Protein AF-0000000084546785 (afdb_homodimer)

Foldseek 3Di:
DADPPPRRDDDDDQARPPPRHGNPPPPCPDCDDDDDDDDDDDDPPPPPPPPPPPPPPPPCPPVNVVVVVVVVVLVVLLVVLVVPLCVLVVVFQPCLVSLVVLLLLQLQLQLQVVVLLVQVVCCVVVVNDDCPPPDPDSCVSSVVSSVLSNVLLVLLLVLLQVLCCVWFPNGDSSRSSSSLSSQLSVLSVLSVVLSVCSVVVVPVSSVVSNVVSCCCSNPVSSLVVQLVRNVVGTDDDRSVVSSVVSVVSSVVVVVVVVVVVCVVVVVVVVPPCPVVD/DADVPPRRDDDDDQARVPPRHGNPPPPDPDDDDDDDDDDPPDPPPPPPPPPPPVPPPPPCPPVNVVVVVVVVVLVVLLVVLVVPLCVLVVVFQPCLVSLVVLLLLQLQLQLQVVVLLVQLVCCVVVVNDDCPPPDPDSCVSSVVSSVLSNVLLVLLLVLLQVLCCVWFPNGDSSRSSSSLSSQLSVLSVLSVVLSVCSVVVVPVSSVVSNVVSCCCSNPVVSLVVQLVRNVVGTDDDRSVVSSVVSVVSSVVVVVVVVVVVCVVVVVVVVPPCPVVD

Structure (mmCIF, N/CA/C/O backbone):
data_AF-0000000084546785-model_v1
#
loop_
_entity.id
_entity.type
_entity.pdbx_description
1 polymer 'Zinc-ribbon domain-containing protein'
#
loop_
_atom_site.group_PDB
_atom_site.id
_atom_site.type_symbol
_atom_site.label_atom_id
_atom_site.label_alt_id
_atom_site.label_comp_id
_atom_site.label_asym_id
_atom_site.label_entity_id
_atom_site.label_seq_id
_atom_site.pdbx_PDB_ins_code
_atom_site.Cartn_x
_atom_site.Cartn_y
_atom_site.Cartn_z
_atom_site.occupancy
_atom_site.B_iso_or_equiv
_atom_site.auth_seq_id
_atom_site.auth_comp_id
_atom_site.auth_asym_id
_atom_site.auth_atom_id
_atom_site.pdbx_PDB_model_num
ATOM 1 N N . MET A 1 1 ? 7.254 78.562 14.164 1 60.81 1 MET A N 1
ATOM 2 C CA . MET A 1 1 ? 7.891 77.938 15.336 1 60.81 1 MET A CA 1
ATOM 3 C C . MET A 1 1 ? 9.266 77.375 14.977 1 60.81 1 MET A C 1
ATOM 5 O O . MET A 1 1 ? 9.5 77 13.844 1 60.81 1 MET A O 1
ATOM 9 N N . SER A 1 2 ? 10.328 77.625 15.555 1 72.06 2 SER A N 1
ATOM 10 C CA . SER A 1 2 ? 11.703 77.375 15.188 1 72.06 2 SER A CA 1
ATOM 11 C C . SER A 1 2 ? 12.25 76.188 15.984 1 72.06 2 SER A C 1
ATOM 13 O O . SER A 1 2 ? 12.055 76.062 17.203 1 72.06 2 SER A O 1
ATOM 15 N N . CYS A 1 3 ? 12.727 75.125 15.312 1 65 3 CYS A N 1
ATOM 16 C CA . CYS A 1 3 ? 13.266 73.938 15.906 1 65 3 CYS A CA 1
ATOM 17 C C . CYS A 1 3 ? 14.516 74.25 16.719 1 65 3 CYS A C 1
ATOM 19 O O . CYS A 1 3 ? 15.477 74.812 16.219 1 65 3 CYS A O 1
ATOM 21 N N . ILE A 1 4 ? 14.656 74.188 18.016 1 75.69 4 ILE A N 1
ATOM 22 C CA . ILE A 1 4 ? 15.695 74.625 18.938 1 75.69 4 ILE A CA 1
ATOM 23 C C . ILE A 1 4 ? 17.016 73.938 18.609 1 75.69 4 ILE A C 1
ATOM 25 O O . ILE A 1 4 ? 18.094 74.5 18.812 1 75.69 4 ILE A O 1
ATOM 29 N N . LYS A 1 5 ? 16.984 72.625 18 1 71.56 5 LYS A N 1
ATOM 30 C CA . LYS A 1 5 ? 18.188 71.812 17.828 1 71.56 5 LYS A CA 1
ATOM 31 C C . LYS A 1 5 ? 18.891 72.188 16.516 1 71.56 5 LYS A C 1
ATOM 33 O O . LYS A 1 5 ? 20.125 72.312 16.484 1 71.56 5 LYS A O 1
ATOM 38 N N . CYS A 1 6 ? 18.172 72.062 15.344 1 70.94 6 CYS A N 1
ATOM 39 C CA . CYS A 1 6 ? 18.844 72.188 14.062 1 70.94 6 CYS A CA 1
ATOM 40 C C . CYS A 1 6 ? 18.578 73.562 13.453 1 70.94 6 CYS A C 1
ATOM 42 O O . CYS A 1 6 ? 19.078 73.875 12.367 1 70.94 6 CYS A O 1
ATOM 44 N N . GLY A 1 7 ? 17.734 74.625 14.219 1 74.38 7 GLY A N 1
ATOM 45 C CA . GLY A 1 7 ? 17.484 76 13.844 1 74.38 7 GLY A CA 1
ATOM 46 C C . GLY A 1 7 ? 16.438 76.125 12.758 1 74.38 7 GLY A C 1
ATOM 47 O O . GLY A 1 7 ? 16.266 77.25 12.211 1 74.38 7 GLY A O 1
ATOM 48 N N . HIS A 1 8 ? 15.914 74.938 12.352 1 71.44 8 HIS A N 1
ATOM 49 C CA . HIS A 1 8 ? 15.008 74.938 11.211 1 71.44 8 HIS A CA 1
ATOM 50 C C . HIS A 1 8 ? 13.664 75.562 11.57 1 71.44 8 HIS A C 1
ATOM 52 O O . HIS A 1 8 ? 13.102 75.312 12.633 1 71.44 8 HIS A O 1
ATOM 58 N N . GLU A 1 9 ? 13.125 76.625 10.938 1 72.69 9 GLU A N 1
ATOM 59 C CA . GLU A 1 9 ? 11.898 77.375 11.219 1 72.69 9 GLU A CA 1
ATOM 60 C C . GLU A 1 9 ? 10.695 76.75 10.523 1 72.69 9 GLU A C 1
ATOM 62 O O . GLU A 1 9 ? 10.75 76.438 9.336 1 72.69 9 GLU A O 1
ATOM 67 N N . GLN A 1 10 ? 9.828 76.188 11.125 1 66.75 10 GLN A N 1
ATOM 68 C CA . GLN A 1 10 ? 8.656 75.625 10.422 1 66.75 10 GLN A CA 1
ATOM 69 C C . GLN A 1 10 ? 7.367 76.188 11.031 1 66.75 10 GLN A C 1
ATOM 71 O O . GLN A 1 10 ? 7.348 76.562 12.203 1 66.75 10 GLN A O 1
ATOM 76 N N . SER A 1 11 ? 6.273 76.375 10.305 1 69.56 11 SER A N 1
ATOM 77 C CA . SER A 1 11 ? 5.105 77.188 10.719 1 69.56 11 SER A CA 1
ATOM 78 C C . SER A 1 11 ? 4.211 76.375 11.648 1 69.56 11 SER A C 1
ATOM 80 O O . SER A 1 11 ? 3.52 76.938 12.5 1 69.56 11 SER A O 1
ATOM 82 N N . ALA A 1 12 ? 3.939 74.938 11.305 1 65.94 12 ALA A N 1
ATOM 83 C CA . ALA A 1 12 ? 3.068 74.062 12.133 1 65.94 12 ALA A CA 1
ATOM 84 C C . ALA A 1 12 ? 3.676 72.688 12.352 1 65.94 12 ALA A C 1
ATOM 86 O O . ALA A 1 12 ? 4.59 72.312 11.625 1 65.94 12 ALA A O 1
ATOM 87 N N . GLY A 1 13 ? 3.621 72.062 13.289 1 63.88 13 GLY A N 1
ATOM 88 C CA . GLY A 1 13 ? 4.016 70.688 13.438 1 63.88 13 GLY A CA 1
ATOM 89 C C . GLY A 1 13 ? 4.59 70.375 14.805 1 63.88 13 GLY A C 1
ATOM 90 O O . GLY A 1 13 ? 5.172 71.25 15.453 1 63.88 13 GLY A O 1
ATOM 91 N N . LYS A 1 14 ? 4.285 69.25 15.5 1 71.12 14 LYS A N 1
ATOM 92 C CA . LYS A 1 14 ? 4.699 68.812 16.844 1 71.12 14 LYS A CA 1
ATOM 93 C C . LYS A 1 14 ? 6.156 68.375 16.844 1 71.12 14 LYS A C 1
ATOM 95 O O . LYS A 1 14 ? 6.824 68.438 17.891 1 71.12 14 LYS A O 1
ATOM 100 N N . PHE A 1 15 ? 6.641 67.875 15.648 1 71.5 15 PHE A N 1
ATOM 101 C CA . PHE A 1 15 ? 8 67.375 15.484 1 71.5 15 PHE A CA 1
ATOM 102 C C . PHE A 1 15 ? 8.742 68.125 14.406 1 71.5 15 PHE A C 1
ATOM 104 O O . PHE A 1 15 ? 8.125 68.625 13.453 1 71.5 15 PHE A O 1
ATOM 111 N N . CYS A 1 16 ? 10.117 68.562 14.422 1 66.56 16 CYS A N 1
ATOM 112 C CA . CYS A 1 16 ? 10.938 69.312 13.508 1 66.56 16 CYS A CA 1
ATOM 113 C C . CYS A 1 16 ? 11.07 68.625 12.156 1 66.56 16 CYS A C 1
ATOM 115 O O . CYS A 1 16 ? 11.492 67.5 12.086 1 66.56 16 CYS A O 1
ATOM 117 N N . GLY A 1 17 ? 10.5 69.062 10.977 1 67.56 17 GLY A N 1
ATOM 118 C CA . GLY A 1 17 ? 10.523 68.438 9.656 1 67.56 17 GLY A CA 1
ATOM 119 C C . GLY A 1 17 ? 11.922 68.125 9.164 1 67.56 17 GLY A C 1
ATOM 120 O O . GLY A 1 17 ? 12.102 67.312 8.266 1 67.56 17 GLY A O 1
ATOM 121 N N . ASN A 1 18 ? 12.891 68.875 9.664 1 68.62 18 ASN A N 1
ATOM 122 C CA . ASN A 1 18 ? 14.25 68.688 9.156 1 68.62 18 ASN A CA 1
ATOM 123 C C . ASN A 1 18 ? 15.07 67.75 10.031 1 68.62 18 ASN A C 1
ATOM 125 O O . ASN A 1 18 ? 15.797 66.875 9.523 1 68.62 18 ASN A O 1
ATOM 129 N N . CYS A 1 19 ? 15.062 67.812 11.359 1 67.06 19 CYS A N 1
ATOM 130 C CA . CYS A 1 19 ? 15.969 67 12.164 1 67.06 19 CYS A CA 1
ATOM 131 C C . CYS A 1 19 ? 15.195 66 13.047 1 67.06 19 CYS A C 1
ATOM 133 O O . CYS A 1 19 ? 15.797 65.25 13.789 1 67.06 19 CYS A O 1
ATOM 135 N N . GLY A 1 20 ? 13.82 65.938 12.914 1 63.94 20 GLY A N 1
ATOM 136 C CA . GLY A 1 20 ? 12.906 64.938 13.492 1 63.94 20 GLY A CA 1
ATOM 137 C C . GLY A 1 20 ? 12.68 65.125 14.977 1 63.94 20 GLY A C 1
ATOM 138 O O . GLY A 1 20 ? 12.023 64.312 15.625 1 63.94 20 GLY A O 1
ATOM 139 N N . SER A 1 21 ? 13.266 66 15.531 1 63.41 21 SER A N 1
ATOM 140 C CA . SER A 1 21 ? 13.227 66.188 16.984 1 63.41 21 SER A CA 1
ATOM 141 C C . SER A 1 21 ? 11.914 66.812 17.422 1 63.41 21 SER A C 1
ATOM 143 O O . SER A 1 21 ? 11.258 67.5 16.625 1 63.41 21 SER A O 1
ATOM 145 N N . GLU A 1 22 ? 11.305 66.438 18.594 1 61.19 22 GLU A N 1
ATOM 146 C CA . GLU A 1 22 ? 9.992 66.75 19.125 1 61.19 22 GLU A CA 1
ATOM 147 C C . GLU A 1 22 ? 9.844 68.25 19.312 1 61.19 22 GLU A C 1
ATOM 149 O O . GLU A 1 22 ? 10.695 68.938 19.938 1 61.19 22 GLU A O 1
ATOM 154 N N . MET A 1 23 ? 8.922 68.875 18.516 1 51.91 23 MET A N 1
ATOM 155 C CA . MET A 1 23 ? 8.742 70.312 18.531 1 51.91 23 MET A CA 1
ATOM 156 C C . MET A 1 23 ? 7.852 70.75 19.688 1 51.91 23 MET A C 1
ATOM 158 O O . MET A 1 23 ? 6.691 70.312 19.766 1 51.91 23 MET A O 1
ATOM 162 N N . VAL A 1 24 ? 8.281 70.812 20.906 1 49.53 24 VAL A N 1
ATOM 163 C CA . VAL A 1 24 ? 7.578 71.125 22.125 1 49.53 24 VAL A CA 1
ATOM 164 C C . VAL A 1 24 ? 6.785 72.438 21.938 1 49.53 24 VAL A C 1
ATOM 166 O O . VAL A 1 24 ? 7.352 73.5 21.578 1 49.53 24 VAL A O 1
ATOM 169 N N . VAL A 1 25 ? 5.559 72.25 21.391 1 40.44 25 VAL A N 1
ATOM 170 C CA . VAL A 1 25 ? 4.691 73.438 21.219 1 40.44 25 VAL A CA 1
ATOM 171 C C . VAL A 1 25 ? 4.652 74.25 22.516 1 40.44 25 VAL A C 1
ATOM 173 O O . VAL A 1 25 ? 4.355 73.688 23.578 1 40.44 25 VAL A O 1
ATOM 176 N N . LYS A 1 26 ? 5.387 75.125 22.5 1 37.22 26 LYS A N 1
ATOM 177 C CA . LYS A 1 26 ? 5.406 76.125 23.594 1 37.22 26 LYS A CA 1
ATOM 178 C C . LYS A 1 26 ? 4.031 76.75 23.797 1 37.22 26 LYS A C 1
ATOM 180 O O . LYS A 1 26 ? 3.65 77.688 23.062 1 37.22 26 LYS A O 1
ATOM 185 N N . GLU A 1 27 ? 2.879 75.812 23.844 1 31.31 27 GLU A N 1
ATOM 186 C CA . GLU A 1 27 ? 1.66 76.562 24.047 1 31.31 27 GLU A CA 1
ATOM 187 C C . GLU A 1 27 ? 1.836 77.625 25.172 1 31.31 27 GLU A C 1
ATOM 189 O O . GLU A 1 27 ? 2.441 77.312 26.203 1 31.31 27 GLU A O 1
ATOM 194 N N . ASP A 1 28 ? 1.496 78.688 24.828 1 28.48 28 ASP A N 1
ATOM 195 C CA . ASP A 1 28 ? 1.566 79.938 25.516 1 28.48 28 ASP A CA 1
ATOM 196 C C . ASP A 1 28 ? 0.625 80 26.719 1 28.48 28 ASP A C 1
ATOM 198 O O . ASP A 1 28 ? -0.568 80.25 26.578 1 28.48 28 ASP A O 1
ATOM 202 N N . PHE A 1 29 ? 0.399 78.75 27.453 1 27.75 29 PHE A N 1
ATOM 203 C CA . PHE A 1 29 ? -0.479 79.062 28.578 1 27.75 29 PHE A CA 1
ATOM 204 C C . PHE A 1 29 ? -0.096 80.375 29.25 1 27.75 29 PHE A C 1
ATOM 206 O O . PHE A 1 29 ? 1.064 80.562 29.609 1 27.75 29 PHE A O 1
ATOM 213 N N . VAL A 1 30 ? -0.917 81.25 28.922 1 25.05 30 VAL A N 1
ATOM 214 C CA . VAL A 1 30 ? -1.046 82.625 29.406 1 25.05 30 VAL A CA 1
ATOM 215 C C . VAL A 1 30 ? -1.067 82.625 30.938 1 25.05 30 VAL A C 1
ATOM 217 O O . VAL A 1 30 ? -1.822 81.875 31.562 1 25.05 30 VAL A O 1
ATOM 220 N N . SER A 1 31 ? -0.094 83.188 31.531 1 25.2 31 SER A N 1
ATOM 221 C CA . SER A 1 31 ? 0.428 83.312 32.875 1 25.2 31 SER A CA 1
ATOM 222 C C . SER A 1 31 ? -0.567 84.062 33.781 1 25.2 31 SER A C 1
ATOM 224 O O . SER A 1 31 ? -0.209 84.5 34.875 1 25.2 31 SER A O 1
ATOM 226 N N . GLN A 1 32 ? -1.896 84.125 33.281 1 23 32 GLN A N 1
ATOM 227 C CA . GLN A 1 32 ? -2.395 85.25 34.031 1 23 32 GLN A CA 1
ATOM 228 C C . GLN A 1 32 ? -2.244 85.062 35.531 1 23 32 GLN A C 1
ATOM 230 O O . GLN A 1 32 ? -2.424 83.938 36.031 1 23 32 GLN A O 1
ATOM 235 N N . ASN A 1 33 ? -1.733 86.125 36.25 1 23.08 33 ASN A N 1
ATOM 236 C CA . ASN A 1 33 ? -1.006 86.438 37.469 1 23.08 33 ASN A CA 1
ATOM 237 C C . ASN A 1 33 ? -1.831 86.125 38.719 1 23.08 33 ASN A C 1
ATOM 239 O O . ASN A 1 33 ? -1.35 85.438 39.625 1 23.08 33 ASN A O 1
ATOM 243 N N . GLN A 1 34 ? -2.768 86.938 39.156 1 23.02 34 GLN A N 1
ATOM 244 C CA . GLN A 1 34 ? -2.611 87.625 40.438 1 23.02 34 GLN A CA 1
ATOM 245 C C . GLN A 1 34 ? -3.41 86.938 41.531 1 23.02 34 GLN A C 1
ATOM 247 O O . GLN A 1 34 ? -3.467 87.438 42.656 1 23.02 34 GLN A O 1
ATOM 252 N N . HIS A 1 35 ? -4.258 85.938 41.219 1 22.42 35 HIS A N 1
ATOM 253 C CA . HIS A 1 35 ? -5.387 85.938 42.156 1 22.42 35 HIS A CA 1
ATOM 254 C C . HIS A 1 35 ? -4.926 85.75 43.562 1 22.42 35 HIS A C 1
ATOM 256 O O . HIS A 1 35 ? -4.082 84.875 43.844 1 22.42 35 HIS A O 1
ATOM 262 N N . GLN A 1 36 ? -5.379 86.625 44.531 1 24.3 36 GLN A N 1
ATOM 263 C CA . GLN A 1 36 ? -5.207 87 45.938 1 24.3 36 GLN A CA 1
ATOM 264 C C . GLN A 1 36 ? -5.449 85.812 46.875 1 24.3 36 GLN A C 1
ATOM 266 O O . GLN A 1 36 ? -6.094 84.812 46.469 1 24.3 36 GLN A O 1
ATOM 271 N N . ALA A 1 37 ? -5.41 86.062 48.25 1 25.23 37 ALA A N 1
ATOM 272 C CA . ALA A 1 37 ? -4.863 85.562 49.531 1 25.23 37 ALA A CA 1
ATOM 273 C C . ALA A 1 37 ? -5.781 84.562 50.188 1 25.23 37 ALA A C 1
ATOM 275 O O . ALA A 1 37 ? -5.312 83.625 50.875 1 25.23 37 ALA A O 1
ATOM 276 N N . SER A 1 38 ? -7.176 84.688 50.031 1 26.59 38 SER A N 1
ATOM 277 C CA . SER A 1 38 ? -7.738 84.562 51.375 1 26.59 38 SER A CA 1
ATOM 278 C C . SER A 1 38 ? -7.742 83.125 51.875 1 26.59 38 SER A C 1
ATOM 280 O O . SER A 1 38 ? -7.68 82.188 51.094 1 26.59 38 SER A O 1
ATOM 282 N N . ALA A 1 39 ? -8.242 82.938 53.125 1 28.16 39 ALA A N 1
ATOM 283 C CA . ALA A 1 39 ? -7.938 82.125 54.281 1 28.16 39 ALA A CA 1
ATOM 284 C C . ALA A 1 39 ? -8.578 80.75 54.219 1 28.16 39 ALA A C 1
ATOM 286 O O . ALA A 1 39 ? -8.125 79.812 54.844 1 28.16 39 ALA A O 1
ATOM 287 N N . PRO A 1 40 ? -9.625 80.562 53.156 1 27.89 40 PRO A N 1
ATOM 288 C CA . PRO A 1 40 ? -10.68 80 53.969 1 27.89 40 PRO A CA 1
ATOM 289 C C . PRO A 1 40 ? -10.289 78.625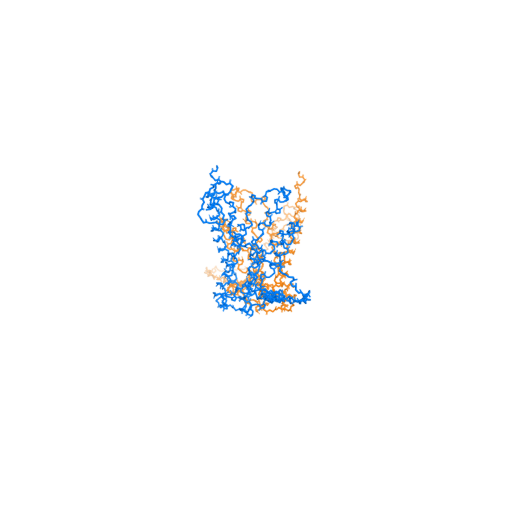 54.562 1 27.89 40 PRO A C 1
ATOM 291 O O . PRO A 1 40 ? -9.297 78 54.125 1 27.89 40 PRO A O 1
ATOM 294 N N . PRO A 1 41 ? -11.414 77.688 54.5 1 35.09 41 PRO A N 1
ATOM 295 C CA . PRO A 1 41 ? -12.133 76.875 55.5 1 35.09 41 PRO A CA 1
ATOM 296 C C . PRO A 1 41 ? -11.547 75.438 55.625 1 35.09 41 PRO A C 1
ATOM 298 O O . PRO A 1 41 ? -10.797 75 54.75 1 35.09 41 PRO A O 1
ATOM 301 N N . PRO A 1 42 ? -12.25 74.562 56.406 1 36.91 42 PRO A N 1
ATOM 302 C CA . PRO A 1 42 ? -11.891 73.375 57.188 1 36.91 42 PRO A CA 1
ATOM 303 C C . PRO A 1 42 ? -11.594 72.125 56.281 1 36.91 42 PRO A C 1
ATOM 305 O O . PRO A 1 42 ? -12.047 72.125 55.156 1 36.91 42 PRO A O 1
ATOM 308 N N . PRO A 1 43 ? -10.758 71.25 56.719 1 32.31 43 PRO A N 1
ATOM 309 C CA . PRO A 1 43 ? -10.125 70.062 56.031 1 32.31 43 PRO A CA 1
ATOM 310 C C . PRO A 1 43 ? -11.133 69.062 55.5 1 32.31 43 PRO A C 1
ATOM 312 O O . PRO A 1 43 ? -11.945 68.562 56.25 1 32.31 43 PRO A O 1
ATOM 315 N N . LEU A 1 44 ? -11.969 69.375 54.438 1 31.72 44 LEU A N 1
ATOM 316 C CA . LEU A 1 44 ? -12.969 68.438 53.938 1 31.72 44 LEU A CA 1
ATOM 317 C C . LEU A 1 44 ? -12.391 67 53.875 1 31.72 44 LEU A C 1
ATOM 319 O O . LEU A 1 44 ? -11.266 66.812 53.406 1 31.72 44 LEU A O 1
ATOM 323 N N . GLN A 1 45 ? -12.867 66.125 54.75 1 32.56 45 GLN A N 1
ATOM 324 C CA . GLN A 1 45 ? -12.641 64.688 54.875 1 32.56 45 GLN A CA 1
ATOM 325 C C . GLN A 1 45 ? -12.797 63.969 53.531 1 32.56 45 GLN A C 1
ATOM 327 O O . GLN A 1 45 ? -13.883 63.969 52.938 1 32.56 45 GLN A O 1
ATOM 332 N N . GLU A 1 46 ? -11.844 64.062 52.625 1 31.64 46 GLU A N 1
ATOM 333 C CA . GLU A 1 46 ? -11.766 63.312 51.375 1 31.64 46 GLU A CA 1
ATOM 334 C C . GLU A 1 46 ? -12.148 61.844 51.531 1 31.64 46 GLU A C 1
ATOM 336 O O . GLU A 1 46 ? -11.438 61.094 52.188 1 31.64 46 GLU A O 1
ATOM 341 N N . GLN A 1 47 ? -13.422 61.562 51.875 1 33 47 GLN A N 1
ATOM 342 C CA . GLN A 1 47 ? -13.898 60.188 51.75 1 33 47 GLN A CA 1
ATOM 343 C C . GLN A 1 47 ? -13.344 59.5 50.5 1 33 47 GLN A C 1
ATOM 345 O O . GLN A 1 47 ? -13.609 59.938 49.406 1 33 47 GLN A O 1
ATOM 350 N N . VAL A 1 48 ? -12.164 58.938 50.594 1 33.75 48 VAL A N 1
ATOM 351 C CA . VAL A 1 48 ? -11.477 58 49.688 1 33.75 48 VAL A CA 1
ATOM 352 C C . VAL A 1 48 ? -12.461 56.969 49.188 1 33.75 48 VAL A C 1
ATOM 354 O O . VAL A 1 48 ? -12.922 56.125 49.938 1 33.75 48 VAL A O 1
ATOM 357 N N . GLN A 1 49 ? -13.57 57.344 48.594 1 31.73 49 GLN A N 1
ATOM 358 C CA . GLN A 1 49 ? -14.359 56.312 47.938 1 31.73 49 GLN A CA 1
ATOM 359 C C . GLN A 1 49 ? -13.469 55.375 47.125 1 31.73 49 GLN A C 1
ATOM 361 O O . GLN A 1 49 ? -12.805 55.781 46.188 1 31.73 49 GLN A O 1
ATOM 366 N N . GLN A 1 50 ? -12.805 54.344 47.781 1 32.75 50 GLN A N 1
ATOM 367 C CA . GLN A 1 50 ? -12.25 53.125 47.219 1 32.75 50 GLN A CA 1
ATOM 368 C C . GLN A 1 50 ? -13.156 52.594 46.094 1 32.75 50 GLN A C 1
ATOM 370 O O . GLN A 1 50 ? -14.227 52.031 46.375 1 32.75 50 GLN A O 1
ATOM 375 N N . GLN A 1 51 ? -13.523 53.375 45.156 1 31.36 51 GLN A N 1
ATOM 376 C CA . GLN A 1 51 ? -14.188 52.75 44.031 1 31.36 51 GLN A CA 1
ATOM 377 C C . GLN A 1 51 ? -13.508 51.406 43.688 1 31.36 51 GLN A C 1
ATOM 379 O O . GLN A 1 51 ? -12.32 51.375 43.344 1 31.36 51 GLN A O 1
ATOM 384 N N . HIS A 1 52 ? -13.742 50.281 44.406 1 34.16 52 HIS A N 1
ATOM 385 C CA . HIS A 1 52 ? -13.516 48.938 43.938 1 34.16 52 HIS A CA 1
ATOM 386 C C . HIS A 1 52 ? -13.664 48.844 42.406 1 34.16 52 HIS A C 1
ATOM 388 O O . HIS A 1 52 ? -14.773 48.969 41.875 1 34.16 52 HIS A O 1
ATOM 394 N N . GLN A 1 53 ? -12.922 49.5 41.625 1 35.22 53 GLN A N 1
ATOM 395 C CA . GLN A 1 53 ? -12.852 49.125 40.219 1 35.22 53 GLN A CA 1
ATOM 396 C C . GLN A 1 53 ? -13.07 47.625 40.031 1 35.22 53 GLN A C 1
ATOM 398 O O . GLN A 1 53 ? -12.25 46.812 40.469 1 35.22 53 GLN A O 1
ATOM 403 N N . ALA A 1 54 ? -14.219 47.156 40.312 1 35 54 ALA A N 1
ATOM 404 C CA . ALA A 1 54 ? -14.594 45.781 39.969 1 35 54 ALA A CA 1
ATOM 405 C C . ALA A 1 54 ? -13.812 45.281 38.75 1 35 54 ALA A C 1
ATOM 407 O O . ALA A 1 54 ? -13.742 46 37.719 1 35 54 ALA A O 1
ATOM 408 N N . ALA A 1 55 ? -12.727 44.688 38.875 1 39.28 55 ALA A N 1
ATOM 409 C CA . ALA A 1 55 ? -12.141 43.844 37.844 1 39.28 55 ALA A CA 1
ATOM 410 C C . ALA A 1 55 ? -13.195 43.406 36.844 1 39.28 55 ALA A C 1
ATOM 412 O O . ALA A 1 55 ? -14.148 42.688 37.188 1 39.28 55 ALA A O 1
ATOM 413 N N . VAL A 1 56 ? -13.758 44.281 36.062 1 38.75 56 VAL A N 1
ATOM 414 C CA . VAL A 1 56 ? -14.523 43.781 34.938 1 38.75 56 VAL A CA 1
ATOM 415 C C . VAL A 1 56 ? -14.062 42.375 34.594 1 38.75 56 VAL A C 1
ATOM 417 O O . VAL A 1 56 ? -12.883 42.156 34.281 1 38.75 56 VAL A O 1
ATOM 420 N N . ALA A 1 57 ? -14.344 41.438 35.219 1 43.81 57 ALA A N 1
ATOM 421 C CA . ALA A 1 57 ? -14.211 40.031 34.781 1 43.81 57 ALA A CA 1
ATOM 422 C C . ALA A 1 57 ? -14.164 39.938 33.281 1 43.81 57 ALA A C 1
ATOM 424 O O . ALA A 1 57 ? -15.117 40.312 32.594 1 43.81 57 ALA A O 1
ATOM 425 N N . SER A 1 58 ? -13.156 40.469 32.656 1 45.44 58 SER A N 1
ATOM 426 C CA . SER A 1 58 ? -12.984 40.406 31.188 1 45.44 58 SER A CA 1
ATOM 427 C C . SER A 1 58 ? -13.883 39.344 30.578 1 45.44 58 SER A C 1
ATOM 429 O O . SER A 1 58 ? -13.836 38.156 30.953 1 45.44 58 SER A O 1
ATOM 431 N N . ALA A 1 59 ? -15.055 39.562 30.359 1 51.28 59 ALA A N 1
ATOM 432 C CA . ALA A 1 59 ? -15.922 38.656 29.594 1 51.28 59 ALA A CA 1
ATOM 433 C C . ALA A 1 59 ? -15.117 37.812 28.625 1 51.28 59 ALA A C 1
ATOM 435 O O . ALA A 1 59 ? -14.219 38.312 27.953 1 51.28 59 ALA A O 1
ATOM 436 N N . PRO A 1 60 ? -14.891 36.594 28.922 1 58.78 60 PRO A N 1
ATOM 437 C CA . PRO A 1 60 ? -14.078 35.781 28.016 1 58.78 60 PRO A CA 1
ATOM 438 C C . PRO A 1 60 ? -14.234 36.219 26.547 1 58.78 60 PRO A C 1
ATOM 440 O O . PRO A 1 60 ? -15.344 36.562 26.125 1 58.78 60 PRO A O 1
ATOM 443 N N . ASN A 1 61 ? -13.273 37.062 25.906 1 67.06 61 ASN A N 1
ATOM 444 C CA . ASN A 1 61 ? -13.227 37.438 24.5 1 67.06 61 ASN A CA 1
ATOM 445 C C . ASN A 1 61 ? -13.914 36.406 23.625 1 67.06 61 ASN A C 1
ATOM 447 O O . ASN A 1 61 ? -13.602 35.219 23.719 1 67.06 61 ASN A O 1
ATOM 451 N N . PRO A 1 62 ? -15.109 36.719 23.125 1 78.88 62 PRO A N 1
ATOM 452 C CA . PRO A 1 62 ? -15.859 35.812 22.281 1 78.88 62 PRO A CA 1
ATOM 453 C C . PRO A 1 62 ? -14.961 35 21.359 1 78.88 62 PRO A C 1
ATOM 455 O O . PRO A 1 62 ? -15.25 33.812 21.078 1 78.88 62 PRO A O 1
ATOM 458 N N . THR A 1 63 ? -13.938 35.625 20.844 1 81.25 63 THR A N 1
ATOM 459 C CA . THR A 1 63 ? -13 34.938 19.984 1 81.25 63 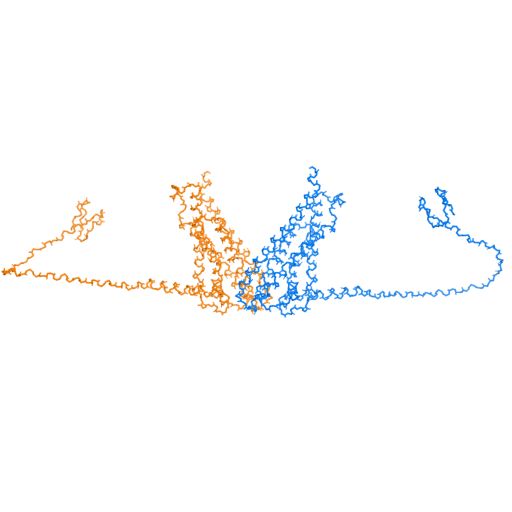THR A CA 1
ATOM 460 C C . THR A 1 63 ? -12.289 33.812 20.766 1 81.25 63 THR A C 1
ATOM 462 O O . THR A 1 63 ? -12.117 32.719 20.25 1 81.25 63 THR A O 1
ATOM 465 N N . ILE A 1 64 ? -11.953 34.125 21.984 1 82.94 64 ILE A N 1
ATOM 466 C CA . ILE A 1 64 ? -11.266 33.125 22.812 1 82.94 64 ILE A CA 1
ATOM 467 C C . ILE A 1 64 ? -12.242 32.031 23.203 1 82.94 64 ILE A C 1
ATOM 469 O O . ILE A 1 64 ? -11.875 30.859 23.219 1 82.94 64 ILE A O 1
ATOM 473 N N . GLU A 1 65 ? -13.43 32.406 23.5 1 83 65 GLU A N 1
ATOM 474 C CA . GLU A 1 65 ? -14.438 31.406 23.875 1 83 65 GLU A CA 1
ATOM 475 C C . GLU A 1 65 ? -14.758 30.484 22.719 1 83 65 GLU A C 1
ATOM 477 O O . GLU A 1 65 ? -14.914 29.266 22.906 1 83 65 GLU A O 1
ATOM 482 N N . LYS A 1 66 ? -14.906 31.109 21.578 1 85.12 66 LYS A N 1
ATOM 483 C CA . LYS A 1 66 ? -15.148 30.297 20.391 1 85.12 66 LYS A CA 1
ATOM 484 C C . LYS A 1 66 ? -13.984 29.359 20.109 1 85.12 66 LYS A C 1
ATOM 486 O O . LYS A 1 66 ? -14.188 28.203 19.734 1 85.12 66 LYS A O 1
ATOM 491 N N . ALA A 1 67 ? -12.828 29.844 20.297 1 84.31 67 ALA A N 1
ATOM 492 C CA . ALA A 1 67 ? -11.641 29.016 20.109 1 84.31 67 ALA A CA 1
ATOM 493 C C . ALA A 1 67 ? -11.586 27.875 21.109 1 84.31 67 ALA A C 1
ATOM 495 O O . ALA A 1 67 ? -11.211 26.75 20.75 1 84.31 67 ALA A O 1
ATOM 496 N N . LYS A 1 68 ? -11.898 28.156 22.266 1 86 68 LYS A N 1
ATOM 497 C CA . LYS A 1 68 ? -11.922 27.125 23.312 1 86 68 LYS A CA 1
ATOM 498 C C . LYS A 1 68 ? -12.977 26.078 23.016 1 86 68 LYS A C 1
ATOM 500 O O . LYS A 1 68 ? -12.734 24.875 23.188 1 86 68 LYS A O 1
ATOM 505 N N . ALA A 1 69 ? -14.047 26.547 22.609 1 87.12 69 ALA A N 1
ATOM 506 C CA . ALA A 1 69 ? -15.117 25.609 22.266 1 87.12 69 ALA A CA 1
ATOM 507 C C . ALA A 1 69 ? -14.727 24.734 21.094 1 87.12 69 ALA A C 1
A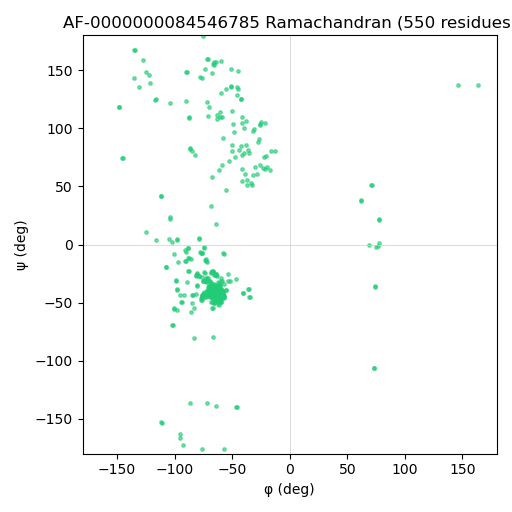TOM 509 O O . ALA A 1 69 ? -14.977 23.531 21.094 1 87.12 69 ALA A O 1
ATOM 510 N N . THR A 1 70 ? -14.18 25.328 20.141 1 86.88 70 THR A N 1
ATOM 511 C CA . THR A 1 70 ? -13.742 24.578 18.969 1 86.88 70 THR A CA 1
ATOM 512 C C . THR A 1 70 ? -12.664 23.578 19.344 1 86.88 70 THR A C 1
ATOM 514 O O . THR A 1 70 ? -12.672 22.438 18.844 1 86.88 70 THR A O 1
ATOM 517 N N . SER A 1 71 ? -11.812 23.984 20.203 1 90.94 71 SER A N 1
ATOM 518 C CA . SER A 1 71 ? -10.75 23.078 20.625 1 90.94 71 SER A CA 1
ATOM 519 C C . SER A 1 71 ? -11.305 21.891 21.406 1 90.94 71 SER A C 1
ATOM 521 O O . SER A 1 71 ? -10.852 20.766 21.234 1 90.94 71 SER A O 1
ATOM 523 N N . LYS A 1 72 ? -12.203 22.156 22.188 1 92.19 72 LYS A N 1
ATOM 524 C CA . LYS A 1 72 ? -12.836 21.094 22.969 1 92.19 72 LYS A CA 1
ATOM 525 C C . LYS A 1 72 ? -13.578 20.125 22.047 1 92.19 72 LYS A C 1
ATOM 527 O O . LYS A 1 72 ? -13.508 18.906 22.234 1 92.19 72 LYS A O 1
ATOM 532 N N . ASN A 1 73 ? -14.281 20.703 21.156 1 93 73 ASN A N 1
ATOM 533 C CA . ASN A 1 73 ? -14.992 19.875 20.188 1 93 73 ASN A CA 1
ATOM 534 C C . ASN A 1 73 ? -14.031 19.016 19.375 1 93 73 ASN A C 1
ATOM 536 O O . ASN A 1 73 ? -14.297 17.828 19.141 1 93 73 ASN A O 1
ATOM 540 N N . TYR A 1 74 ? -12.969 19.609 19 1 94.62 74 TYR A N 1
ATOM 541 C CA . TYR A 1 74 ? -11.984 18.859 18.234 1 94.62 74 TYR A CA 1
ATOM 542 C C . TYR A 1 74 ? -11.352 17.75 19.078 1 94.62 74 TYR A C 1
ATOM 544 O O . TYR A 1 74 ? -11.07 16.656 18.594 1 94.62 74 TYR A O 1
ATOM 552 N N . TRP A 1 75 ? -11.109 18.094 20.328 1 94.25 75 TRP A N 1
ATOM 553 C CA . TRP A 1 75 ? -10.523 17.094 21.203 1 94.25 75 TRP A CA 1
ATOM 554 C C . TRP A 1 75 ? -11.453 15.891 21.375 1 94.25 75 TRP A C 1
ATOM 556 O O . TRP A 1 75 ? -11 14.742 21.391 1 94.25 75 TRP A O 1
ATOM 566 N N . ASN A 1 76 ? -12.711 16.141 21.469 1 93.31 76 ASN A N 1
ATOM 567 C CA . ASN A 1 76 ? -13.688 15.062 21.547 1 93.31 76 ASN A CA 1
ATOM 568 C C . ASN A 1 76 ? -13.734 14.25 20.25 1 93.31 76 ASN A C 1
ATOM 570 O O . ASN A 1 76 ? -13.82 13.023 20.281 1 93.31 76 ASN A O 1
ATOM 574 N N . TYR A 1 77 ? -13.688 15.016 19.188 1 93 77 TYR A N 1
ATOM 575 C CA . TYR A 1 77 ? -13.594 14.383 17.875 1 93 77 TYR A CA 1
ATOM 576 C C . TYR A 1 77 ? -12.367 13.477 17.797 1 93 77 TYR A C 1
ATOM 578 O O . TYR A 1 77 ? -12.469 12.328 17.375 1 93 77 TYR A O 1
ATOM 586 N N . PHE A 1 78 ? -11.297 13.992 18.25 1 94.56 78 PHE A N 1
ATOM 587 C CA . PHE A 1 78 ? -10.023 13.289 18.219 1 94.56 78 PHE A CA 1
ATOM 588 C C . PHE A 1 78 ? -10.094 11.992 19.016 1 94.56 78 PHE A C 1
ATOM 590 O O . PHE A 1 78 ? -9.711 10.93 18.531 1 94.56 78 PHE A O 1
ATOM 597 N N . LYS A 1 79 ? -10.586 12.031 20.172 1 93.81 79 LYS A N 1
ATOM 598 C CA . LYS A 1 79 ? -10.68 10.867 21.047 1 93.81 79 LYS A CA 1
ATOM 599 C C . LYS A 1 79 ? -11.609 9.812 20.453 1 93.81 79 LYS A C 1
ATOM 601 O O . LYS A 1 79 ? -11.305 8.617 20.5 1 93.81 79 LYS A O 1
ATOM 606 N N . GLN A 1 80 ? -12.633 10.258 19.891 1 90.94 80 GLN A N 1
ATOM 607 C CA . GLN A 1 80 ? -13.617 9.344 19.344 1 90.94 80 GLN A CA 1
ATOM 608 C C . GLN A 1 80 ? -13.086 8.648 18.078 1 90.94 80 GLN A C 1
ATOM 610 O O . GLN A 1 80 ? -13.18 7.426 17.953 1 90.94 80 GLN A O 1
ATOM 615 N N . TYR A 1 81 ? -12.438 9.422 17.25 1 92.25 81 TYR A N 1
ATOM 616 C CA . TYR A 1 81 ? -12.102 8.891 15.938 1 92.25 81 TYR A CA 1
ATOM 617 C C . TYR A 1 81 ? -10.727 8.227 15.953 1 92.25 81 TYR A C 1
ATOM 619 O O . TYR A 1 81 ? -10.375 7.488 15.023 1 92.25 81 TYR A O 1
ATOM 627 N N . ILE A 1 82 ? -9.992 8.469 16.953 1 92.75 82 ILE A N 1
ATOM 628 C CA . ILE A 1 82 ? -8.773 7.688 17.109 1 92.75 82 ILE A CA 1
ATOM 629 C C . ILE A 1 82 ? -9.133 6.25 17.484 1 92.75 82 ILE A C 1
ATOM 631 O O . ILE A 1 82 ? -8.406 5.312 17.125 1 92.75 82 ILE A O 1
ATOM 635 N N . LYS A 1 83 ? -10.18 6.109 18.156 1 91 83 LYS A N 1
ATOM 636 C CA . LYS A 1 83 ? -10.641 4.785 18.562 1 91 83 LYS A CA 1
ATOM 637 C C . LYS A 1 83 ? -11.375 4.074 17.438 1 91 83 LYS A C 1
ATOM 639 O O . LYS A 1 83 ? -11.266 2.857 17.281 1 91 83 LYS A O 1
ATOM 644 N N . SER A 1 84 ? -12.094 4.867 16.641 1 90.88 84 SER A N 1
ATOM 645 C CA . SER A 1 84 ? -12.883 4.273 15.57 1 90.88 84 SER A CA 1
ATOM 646 C C . SER A 1 84 ? -12.93 5.184 14.344 1 90.88 84 SER A C 1
ATOM 648 O O . SER A 1 84 ? -13.977 5.75 14.023 1 90.88 84 SER A O 1
ATOM 650 N N . PRO A 1 85 ? -11.875 5.191 13.711 1 88.75 85 PRO A N 1
ATOM 651 C CA . PRO A 1 85 ? -11.836 6.059 12.531 1 88.75 85 PRO A CA 1
ATOM 652 C C . PRO A 1 85 ? -12.82 5.629 11.445 1 88.75 85 PRO A C 1
ATOM 654 O O . PRO A 1 85 ? -13.312 6.465 10.688 1 88.75 85 PRO A O 1
ATOM 657 N N . SER A 1 86 ? -13.203 4.387 11.375 1 87.06 86 SER A N 1
ATOM 658 C CA . SER A 1 86 ? -14.039 3.867 10.297 1 87.06 86 SER A CA 1
ATOM 659 C C . SER A 1 86 ? -15.5 4.281 10.477 1 87.06 86 SER A C 1
ATOM 661 O O . SER A 1 86 ? -16.312 4.113 9.57 1 87.06 86 SER A O 1
ATOM 663 N N . HIS A 1 87 ? -15.773 4.871 11.578 1 87.44 87 HIS A N 1
ATOM 664 C CA . HIS A 1 87 ? -17.109 5.398 11.797 1 87.44 87 HIS A CA 1
ATOM 665 C C . HIS A 1 87 ? -17.438 6.508 10.797 1 87.44 87 HIS A C 1
ATOM 667 O O . HIS A 1 87 ? -18.609 6.73 10.477 1 87.44 87 HIS A O 1
ATOM 673 N N . SER A 1 88 ? -16.438 7.16 10.328 1 86.69 88 SER A N 1
ATOM 674 C CA . SER A 1 88 ? -16.625 8.242 9.367 1 86.69 88 SER A CA 1
ATOM 675 C C . SER A 1 88 ? -17.156 7.719 8.039 1 86.69 88 SER A C 1
ATOM 677 O O . SER A 1 88 ? -17.766 8.461 7.266 1 86.69 88 SER A O 1
ATOM 679 N N . LEU A 1 89 ? -16.922 6.48 7.77 1 84.44 89 LEU A N 1
ATOM 680 C CA . LEU A 1 89 ? -17.406 5.863 6.543 1 84.44 89 LEU A CA 1
ATOM 681 C C . LEU A 1 89 ? -18.938 5.781 6.551 1 84.44 89 LEU A C 1
ATOM 683 O O . LEU A 1 89 ? -19.562 5.766 5.492 1 84.44 89 LEU A O 1
ATOM 687 N N . ILE A 1 90 ? -19.438 5.797 7.719 1 81.19 90 ILE A N 1
ATOM 688 C CA . ILE A 1 90 ? -20.875 5.656 7.879 1 81.19 90 ILE A CA 1
ATOM 689 C C . ILE A 1 90 ? -21.516 7.035 8.055 1 81.19 90 ILE A C 1
ATOM 691 O O . ILE A 1 90 ? -22.578 7.305 7.492 1 81.19 90 ILE A O 1
ATOM 695 N N . THR A 1 91 ? -20.797 7.922 8.812 1 83.25 91 THR A N 1
ATOM 696 C CA . THR A 1 91 ? -21.375 9.219 9.148 1 83.25 91 THR A CA 1
ATOM 697 C C . THR A 1 91 ? -21.234 10.188 7.977 1 83.25 91 THR A C 1
ATOM 699 O O . THR A 1 91 ? -21.984 11.156 7.871 1 83.25 91 THR A O 1
ATOM 702 N N . GLY A 1 92 ? -20.328 9.984 7.191 1 78.88 92 GLY A N 1
ATOM 703 C CA . GLY A 1 92 ? -20.172 10.797 5.992 1 78.88 92 GLY A CA 1
ATOM 704 C C . GLY A 1 92 ? -19.656 12.188 6.277 1 78.88 92 GLY A C 1
ATOM 705 O O . GLY A 1 92 ? -18.547 12.344 6.789 1 78.88 92 GLY A O 1
ATOM 706 N N . GLU A 1 93 ? -20.578 13.203 6.172 1 85.38 93 GLU A N 1
ATOM 707 C CA . GLU A 1 93 ? -20.172 14.602 6.188 1 85.38 93 GLU A CA 1
ATOM 708 C C . GLU A 1 93 ? -20.344 15.219 7.574 1 85.38 93 GLU A C 1
ATOM 710 O O . GLU A 1 93 ? -20.016 16.375 7.793 1 85.38 93 GLU A O 1
ATOM 715 N N . ALA A 1 94 ? -20.734 14.484 8.609 1 86 94 ALA A N 1
ATOM 716 C CA . ALA A 1 94 ? -21.094 15 9.93 1 86 94 ALA A CA 1
ATOM 717 C C . ALA A 1 94 ? -19.906 15.672 10.602 1 86 94 ALA A C 1
ATOM 719 O O . ALA A 1 94 ? -20.062 16.688 11.273 1 86 94 ALA A O 1
ATOM 720 N N . GLU A 1 95 ? -18.766 15.164 10.391 1 90.75 95 GLU A N 1
ATOM 721 C CA . GLU A 1 95 ? -17.578 15.688 11.055 1 90.75 95 GLU A CA 1
ATOM 722 C C . GLU A 1 95 ? -16.641 16.359 10.047 1 90.75 95 GLU A C 1
ATOM 724 O O . GLU A 1 95 ? -15.414 16.25 10.172 1 90.75 95 GLU A O 1
ATOM 729 N N . PHE A 1 96 ? -17.266 17.078 9.164 1 94 96 PHE A N 1
ATOM 730 C CA . PHE A 1 96 ? -16.484 17.688 8.078 1 94 96 PHE A CA 1
ATOM 731 C C . PHE A 1 96 ? -15.523 18.719 8.625 1 94 96 PHE A C 1
ATOM 733 O O . PHE A 1 96 ? -14.336 18.719 8.273 1 94 96 PHE A O 1
ATOM 740 N N . LYS A 1 97 ? -16.047 19.578 9.516 1 93.25 97 LYS A N 1
ATOM 741 C CA . LYS A 1 97 ? -15.219 20.656 10.055 1 93.25 97 LYS A CA 1
ATOM 742 C C . LYS A 1 97 ? -14 20.094 10.789 1 93.25 97 LYS A C 1
ATOM 744 O O . LYS A 1 97 ? -12.883 20.562 10.578 1 93.25 97 LYS A O 1
ATOM 749 N N . ASN A 1 98 ? -14.242 19.125 11.602 1 93.94 98 ASN A N 1
ATOM 750 C CA . ASN A 1 98 ? -13.156 18.531 12.359 1 93.94 98 ASN A CA 1
ATOM 751 C C . ASN A 1 98 ? -12.195 17.766 11.445 1 93.94 98 ASN A C 1
ATOM 753 O O . ASN A 1 98 ? -10.992 17.719 11.703 1 93.94 98 ASN A O 1
ATOM 757 N N . GLY A 1 99 ? -12.719 17.188 10.414 1 94.12 99 GLY A N 1
ATOM 758 C CA . GLY A 1 99 ? -11.859 16.531 9.438 1 94.12 99 GLY A CA 1
ATOM 759 C C . GLY A 1 99 ? -10.914 17.5 8.742 1 94.12 99 GLY A C 1
ATOM 760 O O . GLY A 1 99 ? -9.727 17.203 8.578 1 94.12 99 GLY A O 1
ATOM 761 N N . VAL A 1 100 ? -11.422 18.578 8.414 1 94.31 100 VAL A N 1
ATOM 762 C CA . VAL A 1 100 ? -10.633 19.609 7.742 1 94.31 100 VAL A CA 1
ATOM 763 C C . VAL A 1 100 ? -9.562 20.141 8.688 1 94.31 100 VAL A C 1
ATOM 765 O O . VAL A 1 100 ? -8.422 20.375 8.273 1 94.31 100 VAL A O 1
ATOM 768 N N . ILE A 1 101 ? -9.945 20.312 9.914 1 94.69 101 ILE A N 1
ATOM 769 C CA . ILE A 1 101 ? -8.992 20.766 10.922 1 94.69 101 ILE A CA 1
ATOM 770 C C . ILE A 1 101 ? -7.82 19.781 11.008 1 94.69 101 ILE A C 1
ATOM 772 O O . ILE A 1 101 ? -6.66 20.203 11.094 1 94.69 101 ILE A O 1
ATOM 776 N N . SER A 1 102 ? -8.102 18.516 11.008 1 96.12 102 SER A N 1
ATOM 777 C CA . SER A 1 102 ? -7.055 17.5 11.055 1 96.12 102 SER A CA 1
ATOM 778 C C . SER A 1 102 ? -6.109 17.625 9.867 1 96.12 102 SER A C 1
ATOM 780 O O . SER A 1 102 ? -4.891 17.531 10.023 1 96.12 102 SER A O 1
ATOM 782 N N . ILE A 1 103 ? -6.652 17.844 8.703 1 95.56 103 ILE A N 1
ATOM 783 C CA . ILE A 1 103 ? -5.871 17.969 7.48 1 95.56 103 ILE A CA 1
ATOM 784 C C . ILE A 1 103 ? -4.984 19.203 7.555 1 95.56 103 ILE A C 1
ATOM 786 O O . ILE A 1 103 ? -3.797 19.156 7.219 1 95.56 103 ILE A O 1
ATOM 790 N N . ILE A 1 104 ? -5.52 20.281 8.031 1 94.31 104 ILE A N 1
ATOM 791 C CA . ILE A 1 104 ? -4.781 21.531 8.156 1 94.31 104 ILE A CA 1
ATOM 792 C C . ILE A 1 104 ? -3.664 21.375 9.18 1 94.31 104 ILE A C 1
ATOM 794 O O . ILE A 1 104 ? -2.533 21.797 8.953 1 94.31 104 ILE A O 1
ATOM 798 N N . LEU A 1 105 ? -4 20.797 10.297 1 94.69 105 LEU A N 1
ATOM 799 C CA . LEU A 1 105 ? -3.008 20.562 11.336 1 94.69 105 LEU A CA 1
ATOM 800 C C . LEU A 1 105 ? -1.854 19.719 10.812 1 94.69 105 LEU A C 1
ATOM 802 O O . LEU A 1 105 ? -0.687 20.016 11.086 1 94.69 105 LEU A O 1
ATOM 806 N N . PHE A 1 106 ? -2.188 18.672 10.078 1 96.56 106 PHE A N 1
ATOM 807 C CA . PHE A 1 106 ? -1.176 17.812 9.484 1 96.56 106 PHE A CA 1
ATOM 808 C C . PHE A 1 106 ? -0.282 18.594 8.531 1 96.56 106 PHE A C 1
ATOM 810 O O . PHE A 1 106 ? 0.942 18.453 8.562 1 96.56 106 PHE A O 1
ATOM 817 N N . SER A 1 107 ? -0.869 19.391 7.715 1 93.81 107 SER A N 1
ATOM 818 C CA . SER A 1 107 ? -0.134 20.172 6.727 1 93.81 107 SER A CA 1
ATOM 819 C C . SER A 1 107 ? 0.765 21.203 7.398 1 93.81 107 SER A C 1
ATOM 821 O O . SER A 1 107 ? 1.882 21.453 6.938 1 93.81 107 SER A O 1
ATOM 823 N N . ILE A 1 108 ? 0.287 21.797 8.453 1 92.88 108 ILE A N 1
ATOM 824 C CA . ILE A 1 108 ? 1.064 22.797 9.188 1 92.88 108 ILE A CA 1
ATOM 825 C C . ILE A 1 108 ? 2.283 22.125 9.82 1 92.88 108 ILE A C 1
ATOM 827 O O . ILE A 1 108 ? 3.4 22.641 9.719 1 92.88 108 ILE A O 1
ATOM 831 N N . LEU A 1 109 ? 2.041 21.016 10.414 1 94.38 109 LEU A N 1
ATOM 832 C CA . LEU A 1 109 ? 3.135 20.328 11.078 1 94.38 109 LEU A CA 1
ATOM 833 C C . LEU A 1 109 ? 4.168 19.828 10.07 1 94.38 109 LEU A C 1
ATOM 835 O O . LEU A 1 109 ? 5.371 20 10.273 1 94.38 109 LEU A O 1
ATOM 839 N N . LEU A 1 110 ? 3.668 19.25 9.023 1 93.62 110 LEU A N 1
ATOM 840 C CA . LEU A 1 110 ? 4.582 18.766 8 1 93.62 110 LEU A CA 1
ATOM 841 C C . LEU A 1 110 ? 5.305 19.938 7.324 1 93.62 110 LEU A C 1
ATOM 843 O O . LEU A 1 110 ? 6.48 19.812 6.961 1 93.62 110 LEU A O 1
ATOM 847 N N . GLY A 1 111 ? 4.613 20.984 7.18 1 90.88 111 GLY A N 1
ATOM 848 C CA . GLY A 1 111 ? 5.215 22.188 6.605 1 90.88 111 GLY A CA 1
ATOM 849 C C . GLY A 1 111 ? 6.316 22.766 7.469 1 90.88 111 GLY A C 1
ATOM 850 O O . GLY A 1 111 ? 7.262 23.359 6.953 1 90.88 111 GLY A O 1
ATOM 851 N N . SER A 1 112 ? 6.344 22.594 8.688 1 90.69 112 SER A N 1
ATOM 852 C CA . SER A 1 112 ? 7.297 23.188 9.617 1 90.69 112 SER A CA 1
ATOM 853 C C . SER A 1 112 ? 8.547 22.312 9.758 1 90.69 112 SER A C 1
ATOM 855 O O . SER A 1 112 ? 9.57 22.766 10.273 1 90.69 112 SER A O 1
ATOM 857 N N . LEU A 1 113 ? 8.477 21.125 9.25 1 90.38 113 LEU A N 1
ATOM 858 C CA . LEU A 1 113 ? 9.531 20.156 9.508 1 90.38 113 LEU A CA 1
ATOM 859 C C . LEU A 1 113 ? 10.844 20.578 8.852 1 90.38 113 LEU A C 1
ATOM 861 O O . LEU A 1 113 ? 11.906 20.516 9.469 1 90.38 113 LEU A O 1
ATOM 865 N N . PRO A 1 114 ? 10.773 21.016 7.602 1 86.19 114 PRO A N 1
ATOM 866 C CA . PRO A 1 114 ? 12.062 21.375 7.004 1 86.19 114 PRO A CA 1
ATOM 867 C C . PRO A 1 114 ? 12.789 22.484 7.781 1 86.19 114 PRO A C 1
ATOM 869 O O . PRO A 1 114 ? 14.008 22.422 7.926 1 86.19 114 PRO A O 1
ATOM 872 N N . TYR A 1 115 ? 12.117 23.422 8.242 1 83.69 115 TYR A N 1
ATOM 873 C CA . TYR A 1 115 ? 12.734 24.484 9.031 1 83.69 115 TYR A CA 1
ATOM 874 C C . TYR A 1 115 ? 13.297 23.938 10.344 1 83.69 115 TYR A C 1
ATOM 876 O O . TYR A 1 115 ? 14.414 24.266 10.734 1 83.69 115 TYR A O 1
ATOM 884 N N . LEU A 1 116 ? 12.562 23.141 11.031 1 83.56 116 LEU A N 1
ATOM 885 C CA . LEU A 1 116 ? 12.984 22.578 12.305 1 83.56 116 LEU A CA 1
ATOM 886 C C . LEU A 1 116 ? 14.195 21.672 12.133 1 83.56 116 LEU A C 1
ATOM 888 O O . LEU A 1 116 ? 15.117 21.703 12.953 1 83.56 116 LEU A O 1
ATOM 892 N N . VAL A 1 117 ? 14.18 20.953 11.094 1 80.44 117 VAL A N 1
ATOM 893 C CA . VAL A 1 117 ? 15.297 20.062 10.812 1 80.44 117 VAL A CA 1
ATOM 894 C C . VAL A 1 117 ? 16.531 20.875 10.461 1 80.44 117 VAL A C 1
ATOM 896 O O . VAL A 1 117 ? 17.641 20.562 10.906 1 80.44 117 VAL A O 1
ATOM 899 N N . ALA A 1 118 ? 16.359 21.922 9.641 1 77.81 118 ALA A N 1
ATOM 900 C CA . ALA A 1 118 ? 17.469 22.781 9.25 1 77.81 118 ALA A CA 1
ATOM 901 C C . ALA A 1 118 ? 18.062 23.484 10.469 1 77.81 118 ALA A C 1
ATOM 903 O O . ALA A 1 118 ? 19.281 23.594 10.594 1 77.81 118 ALA A O 1
ATOM 904 N N . ARG A 1 119 ? 17.25 23.984 11.25 1 78.12 119 ARG A N 1
ATOM 905 C CA . ARG A 1 119 ? 17.719 24.688 12.438 1 78.12 119 ARG A CA 1
ATOM 906 C C . ARG A 1 119 ? 18.5 23.766 13.359 1 78.12 119 ARG A C 1
ATOM 908 O O . ARG A 1 119 ? 19.547 24.141 13.883 1 78.12 119 ARG A O 1
ATOM 915 N N . ARG A 1 120 ? 18.109 22.656 13.461 1 76.44 120 ARG A N 1
ATOM 916 C CA . ARG A 1 120 ? 18.781 21.688 14.336 1 76.44 120 ARG A CA 1
ATOM 917 C C . ARG A 1 120 ? 20.078 21.188 13.711 1 76.44 120 ARG A C 1
ATOM 919 O O . ARG A 1 120 ? 21.062 20.984 14.406 1 76.44 120 ARG A O 1
ATOM 926 N N . ALA A 1 121 ? 19.969 20.938 12.453 1 72.06 121 ALA A N 1
ATOM 927 C CA . ALA A 1 121 ? 21.188 20.531 11.758 1 72.06 121 ALA A CA 1
ATOM 928 C C . ALA A 1 121 ? 22.25 21.609 11.828 1 72.06 121 ALA A C 1
ATOM 930 O O . ALA A 1 121 ? 23.438 21.312 11.984 1 72.06 121 ALA A O 1
ATOM 931 N N . MET A 1 122 ? 21.875 22.75 11.758 1 71.12 122 MET A N 1
ATOM 932 C CA . MET A 1 122 ? 22.828 23.875 11.844 1 71.12 122 MET A CA 1
ATOM 933 C C . MET A 1 122 ? 23.375 24 13.266 1 71.12 122 MET A C 1
ATOM 935 O O . MET A 1 122 ? 24.562 24.281 13.453 1 71.12 122 MET A O 1
ATOM 939 N N . GLU A 1 123 ? 22.484 23.781 14.188 1 70.38 123 GLU A N 1
ATOM 940 C CA . GLU A 1 123 ? 22.938 23.812 15.578 1 70.38 123 GLU A CA 1
ATOM 941 C C . GLU A 1 123 ? 23.953 22.719 15.867 1 70.38 123 GLU A C 1
ATOM 943 O O . GLU A 1 123 ? 24.922 22.938 16.578 1 70.38 123 GLU A O 1
ATOM 948 N N . SER A 1 124 ? 23.656 21.609 15.297 1 65.81 124 SER A N 1
ATOM 949 C CA . SER A 1 124 ? 24.547 20.484 15.547 1 65.81 124 SER A CA 1
ATOM 950 C C . SER A 1 124 ? 25.859 20.656 14.797 1 65.81 124 SER A C 1
ATOM 952 O O . SER A 1 124 ? 26.922 20.219 15.273 1 65.81 124 SER A O 1
ATOM 954 N N . THR A 1 125 ? 25.703 21.047 13.562 1 60.28 125 THR A N 1
ATOM 955 C CA . THR A 1 125 ? 26.906 21.156 12.734 1 60.28 125 THR A CA 1
ATOM 956 C C . THR A 1 125 ? 27.688 22.422 13.078 1 60.28 125 THR A C 1
ATOM 958 O O . THR A 1 125 ? 28.922 22.406 13.133 1 60.28 125 THR A O 1
ATOM 961 N N . PHE A 1 126 ? 26.969 23.531 13.195 1 59.25 126 PHE A N 1
ATOM 962 C CA . PHE A 1 126 ? 27.672 24.797 13.336 1 59.25 126 PHE A CA 1
ATOM 963 C C . PHE A 1 126 ? 27.625 25.281 14.773 1 59.25 126 PHE A C 1
ATOM 965 O O . PHE A 1 126 ? 28.203 26.312 15.109 1 59.25 126 PHE A O 1
ATOM 972 N N . GLY A 1 127 ? 27.375 24.328 15.938 1 54.66 127 GLY A N 1
ATOM 973 C CA . GLY A 1 127 ? 27.469 24.672 17.344 1 54.66 127 GLY A CA 1
ATOM 974 C C . GLY A 1 127 ? 26.484 25.75 17.766 1 54.66 127 GLY A C 1
ATOM 975 O O . GLY A 1 127 ? 26.75 26.5 18.703 1 54.66 127 GLY A O 1
ATOM 976 N N . GLY A 1 128 ? 25.109 25.922 17.312 1 52.12 128 GLY A N 1
ATOM 977 C CA . GLY A 1 128 ? 24.109 26.875 17.797 1 52.12 128 GLY A CA 1
ATOM 978 C C . GLY A 1 128 ? 24.359 28.297 17.344 1 52.12 128 GLY A C 1
ATOM 979 O O . GLY A 1 128 ? 23.641 29.219 17.734 1 52.12 128 GLY A O 1
ATOM 980 N N . PHE A 1 129 ? 25.719 28.719 17.266 1 47.75 129 PHE A N 1
ATOM 981 C CA . PHE A 1 129 ? 26.109 30.125 17.234 1 47.75 129 PHE A CA 1
ATOM 982 C C . PHE A 1 129 ? 25.234 30.891 16.234 1 47.75 129 PHE A C 1
ATOM 984 O O . PHE A 1 129 ? 24.391 30.312 15.57 1 47.75 129 PHE A O 1
ATOM 991 N N . GLY A 1 130 ? 25.906 31.938 15.375 1 45.31 130 GLY A N 1
ATOM 992 C CA . GLY A 1 130 ? 25.672 33.219 14.727 1 45.31 130 GLY A CA 1
ATOM 993 C C . GLY A 1 130 ? 24.734 33.125 13.539 1 45.31 130 GLY A C 1
ATOM 994 O O . GLY A 1 130 ? 24.469 34.125 12.867 1 45.31 130 GLY A O 1
ATOM 995 N N . MET A 1 131 ? 24.656 32.062 12.844 1 46.66 131 MET A N 1
ATOM 996 C CA . MET A 1 131 ? 24.078 32.156 11.508 1 46.66 131 MET A CA 1
ATOM 997 C C . MET A 1 131 ? 22.547 32.219 11.57 1 46.66 131 MET A C 1
ATOM 999 O O . MET A 1 131 ? 21.875 31.922 10.578 1 46.66 131 MET A O 1
ATOM 1003 N N . SER A 1 132 ? 22 32.281 12.578 1 49.84 132 SER A N 1
ATOM 1004 C CA . SER A 1 132 ? 20.562 32.5 12.719 1 49.84 132 SER A CA 1
ATOM 1005 C C . SER A 1 132 ? 20.031 33.438 11.633 1 49.84 132 SER A C 1
ATOM 1007 O O . SER A 1 132 ? 18.875 33.344 11.234 1 49.84 132 SER A O 1
ATOM 1009 N N . ASP A 1 133 ? 20.797 34.562 11.398 1 50.25 133 ASP A N 1
ATOM 1010 C CA . ASP A 1 133 ? 20.375 35.688 10.555 1 50.25 133 ASP A CA 1
ATOM 1011 C C . ASP A 1 133 ? 20.328 35.281 9.086 1 50.25 133 ASP A C 1
ATOM 1013 O O . ASP A 1 133 ? 19.703 35.938 8.266 1 50.25 133 ASP A O 1
ATOM 1017 N N . TYR A 1 134 ? 21.281 34.406 8.594 1 49.22 134 TYR A N 1
ATOM 1018 C CA . TYR A 1 134 ? 21.438 34.219 7.156 1 49.22 134 TYR A CA 1
ATOM 1019 C C . TYR A 1 134 ? 20.578 33.094 6.648 1 49.22 134 TYR A C 1
ATOM 1021 O O . TYR A 1 134 ? 20.609 32.75 5.461 1 49.22 134 TYR A O 1
ATOM 1029 N N . GLY A 1 135 ? 19.875 32.344 7.488 1 55.12 135 GLY A N 1
ATOM 1030 C CA . GLY A 1 135 ? 19.172 31.219 6.938 1 55.12 135 GLY A CA 1
ATOM 1031 C C . GLY A 1 135 ? 17.75 31.547 6.488 1 55.12 135 GLY A C 1
ATOM 1032 O O . GLY A 1 135 ? 17.234 32.625 6.801 1 55.12 135 GLY A O 1
ATOM 1033 N N . PRO A 1 136 ? 17.266 30.859 5.453 1 60.69 136 PRO A N 1
ATOM 1034 C CA . PRO A 1 136 ? 15.914 31.141 4.953 1 60.69 136 PRO A CA 1
ATOM 1035 C C . PRO A 1 136 ? 14.898 31.344 6.078 1 60.69 136 PRO A C 1
ATOM 1037 O O . PRO A 1 136 ? 15.055 30.781 7.164 1 60.69 136 PRO A O 1
ATOM 1040 N N . SER A 1 137 ? 14.18 32.5 6.078 1 74.56 137 SER A N 1
ATOM 1041 C CA . SER A 1 137 ? 13.117 32.812 7.02 1 74.56 137 SER A CA 1
ATOM 1042 C C . SER A 1 137 ? 12.164 31.656 7.207 1 74.56 137 SER A C 1
ATOM 1044 O O . SER A 1 137 ? 12 30.828 6.305 1 74.56 137 SER A O 1
ATOM 1046 N N . PHE A 1 138 ? 11.773 31.328 8.484 1 78.38 138 PHE A N 1
ATOM 1047 C CA . PHE A 1 138 ? 10.82 30.281 8.828 1 78.38 138 PHE A CA 1
ATOM 1048 C C . PHE A 1 138 ? 9.656 30.266 7.848 1 78.38 138 PHE A C 1
ATOM 1050 O O . PHE A 1 138 ? 9.289 29.219 7.32 1 78.38 138 PHE A O 1
ATOM 1057 N N . PHE A 1 139 ? 9.172 31.453 7.496 1 78.94 139 PHE A N 1
ATOM 1058 C CA . PHE A 1 139 ? 7.93 31.531 6.742 1 78.94 139 PHE A CA 1
ATOM 1059 C C . PHE A 1 139 ? 8.148 31.141 5.289 1 78.94 139 PHE A C 1
ATOM 1061 O O . PHE A 1 139 ? 7.281 30.516 4.668 1 78.94 139 PHE A O 1
ATOM 1068 N N . GLU A 1 140 ? 9.289 31.406 4.809 1 78.19 140 GLU A N 1
ATOM 1069 C CA . GLU A 1 140 ? 9.555 31.016 3.428 1 78.19 140 GLU A CA 1
ATOM 1070 C C . GLU A 1 140 ? 9.641 29.5 3.287 1 78.19 140 GLU A C 1
ATOM 1072 O O . GLU A 1 140 ? 9.023 28.922 2.391 1 78.19 140 GLU A O 1
ATOM 1077 N N . MET A 1 141 ? 10.328 28.922 4.188 1 80.38 141 MET A N 1
ATOM 1078 C CA . MET A 1 141 ? 10.469 27.469 4.141 1 80.38 141 MET A CA 1
ATOM 1079 C C . MET A 1 141 ? 9.148 26.797 4.492 1 80.38 141 MET A C 1
ATOM 1081 O O . MET A 1 141 ? 8.789 25.781 3.889 1 80.38 141 MET A O 1
ATOM 1085 N N . PHE A 1 142 ? 8.523 27.391 5.355 1 87.12 142 PHE A N 1
ATOM 1086 C CA . PHE A 1 142 ? 7.25 26.844 5.809 1 87.12 142 PHE A CA 1
ATOM 1087 C C . PHE A 1 142 ? 6.223 26.875 4.684 1 87.12 142 PHE A C 1
ATOM 1089 O O . PHE A 1 142 ? 5.57 25.875 4.398 1 87.12 142 PHE A O 1
ATOM 1096 N N . PHE A 1 143 ? 6.055 28 4.035 1 87 143 PHE A N 1
ATOM 1097 C CA . PHE A 1 143 ? 5.004 28.156 3.035 1 87 143 PHE A CA 1
ATOM 1098 C C . PHE A 1 143 ? 5.234 27.219 1.855 1 87 143 PHE A C 1
ATOM 1100 O O . PHE A 1 143 ? 4.285 26.641 1.321 1 87 143 PHE A O 1
ATOM 1107 N N . GLN A 1 144 ? 6.426 27.125 1.494 1 84.44 144 GLN A N 1
ATOM 1108 C CA . GLN A 1 144 ? 6.727 26.219 0.385 1 84.44 144 GLN A CA 1
ATOM 1109 C C . GLN A 1 144 ? 6.371 24.781 0.734 1 84.44 144 GLN A C 1
ATOM 1111 O O . GLN A 1 144 ? 5.688 24.109 -0.032 1 84.44 144 GLN A O 1
ATOM 1116 N N . SER A 1 145 ? 6.859 24.359 1.846 1 87.88 145 SER A N 1
ATOM 1117 C CA . SER A 1 145 ? 6.598 22.984 2.281 1 87.88 145 SER A CA 1
ATOM 1118 C C . SER A 1 145 ? 5.113 22.766 2.559 1 87.88 145 SER A C 1
ATOM 1120 O O . SER A 1 145 ? 4.57 21.703 2.256 1 87.88 145 SER A O 1
ATOM 1122 N N . PHE A 1 146 ? 4.52 23.75 3.096 1 91.5 146 PHE A N 1
ATOM 1123 C CA . PHE A 1 146 ? 3.092 23.688 3.385 1 91.5 146 PHE A CA 1
ATOM 1124 C C . PHE A 1 146 ? 2.285 23.531 2.102 1 91.5 146 PHE A C 1
ATOM 1126 O O . PHE A 1 146 ? 1.369 22.719 2.031 1 91.5 146 PHE A O 1
ATOM 1133 N N . MET A 1 147 ? 2.633 24.281 1.112 1 89.81 147 MET A N 1
ATOM 1134 C CA . MET A 1 147 ? 1.9 24.234 -0.15 1 89.81 147 MET A CA 1
ATOM 1135 C C . MET A 1 147 ? 2.074 22.891 -0.835 1 89.81 147 MET A C 1
ATOM 1137 O O . MET A 1 147 ? 1.125 22.344 -1.407 1 89.81 147 MET A O 1
ATOM 1141 N N . ILE A 1 148 ? 3.201 22.344 -0.751 1 88.25 148 ILE A N 1
ATOM 1142 C CA . ILE A 1 148 ? 3.467 21.047 -1.36 1 88.25 148 ILE A CA 1
ATOM 1143 C C . ILE A 1 148 ? 2.639 19.969 -0.664 1 88.25 148 ILE A C 1
ATOM 1145 O O . ILE A 1 148 ? 2.012 19.141 -1.323 1 88.25 148 ILE A O 1
ATOM 1149 N N . THR A 1 149 ? 2.701 20 0.624 1 91.31 149 THR A N 1
ATOM 1150 C CA . THR A 1 149 ? 1.946 19 1.39 1 91.31 149 THR A CA 1
ATOM 1151 C C . THR A 1 149 ? 0.451 19.141 1.114 1 91.31 149 THR A C 1
ATOM 1153 O O . THR A 1 149 ? -0.238 18.141 0.908 1 91.31 149 THR A O 1
ATOM 1156 N N . ALA A 1 150 ? 0.016 20.359 1.135 1 91.5 150 ALA A N 1
ATOM 1157 C CA . ALA A 1 150 ? -1.394 20.609 0.844 1 91.5 150 ALA A CA 1
ATOM 1158 C C . ALA A 1 150 ? -1.764 20.094 -0.546 1 91.5 150 ALA A C 1
ATOM 1160 O O . ALA A 1 150 ? -2.83 19.516 -0.735 1 91.5 150 ALA A O 1
ATOM 1161 N N . ALA A 1 151 ? -0.895 20.281 -1.479 1 91.62 151 ALA A N 1
ATOM 1162 C CA . ALA A 1 151 ? -1.136 19.828 -2.848 1 91.62 151 ALA A CA 1
ATOM 1163 C C . ALA A 1 151 ? -1.214 18.312 -2.916 1 91.62 151 ALA A C 1
ATOM 1165 O O . ALA A 1 151 ? -2.074 17.75 -3.607 1 91.62 151 ALA A O 1
ATOM 1166 N N . ILE A 1 152 ? -0.41 17.672 -2.213 1 93.81 152 ILE A N 1
ATOM 1167 C CA . ILE A 1 152 ? -0.375 16.219 -2.213 1 93.81 152 ILE A CA 1
ATOM 1168 C C . ILE A 1 152 ? -1.647 15.664 -1.571 1 93.81 152 ILE A C 1
ATOM 1170 O O . ILE A 1 152 ? -2.26 14.727 -2.092 1 93.81 152 ILE A O 1
ATOM 1174 N N . VAL A 1 153 ? -2.008 16.25 -0.47 1 95.06 153 VAL A N 1
ATOM 1175 C CA . VAL A 1 153 ? -3.221 15.82 0.211 1 95.06 153 VAL A CA 1
ATOM 1176 C C . VAL A 1 153 ? -4.434 16.047 -0.69 1 95.06 153 VAL A C 1
ATOM 1178 O O . VAL A 1 153 ? -5.301 15.18 -0.812 1 95.06 153 VAL A O 1
ATOM 1181 N N . PHE A 1 154 ? -4.453 17.219 -1.296 1 95.38 154 PHE A N 1
ATOM 1182 C CA . PHE A 1 154 ? -5.531 17.547 -2.225 1 95.38 154 PHE A CA 1
ATOM 1183 C C . PHE A 1 154 ? -5.586 16.531 -3.361 1 95.38 154 PHE A C 1
ATOM 1185 O O . PHE A 1 154 ? -6.664 16.078 -3.752 1 95.38 154 PHE A O 1
ATOM 1192 N N . LEU A 1 155 ? -4.492 16.219 -3.85 1 96.5 155 LEU A N 1
ATOM 1193 C CA . LEU A 1 155 ? -4.395 15.25 -4.93 1 96.5 155 LEU A CA 1
ATOM 1194 C C . LEU A 1 155 ? -4.926 13.891 -4.488 1 96.5 155 LEU A C 1
ATOM 1196 O O . LEU A 1 155 ? -5.691 13.25 -5.219 1 96.5 155 LEU A O 1
ATOM 1200 N N . ILE A 1 156 ? -4.539 13.438 -3.342 1 97.38 156 ILE A N 1
ATOM 1201 C CA . ILE A 1 156 ? -4.957 12.148 -2.801 1 97.38 156 ILE A CA 1
ATOM 1202 C C . ILE A 1 156 ? -6.477 12.125 -2.646 1 97.38 156 ILE A C 1
ATOM 1204 O O . ILE A 1 156 ? -7.141 11.188 -3.1 1 97.38 156 ILE A O 1
ATOM 1208 N N . ILE A 1 157 ? -7.039 13.133 -2.076 1 97.19 157 ILE A N 1
ATOM 1209 C CA . ILE A 1 157 ? -8.477 13.211 -1.844 1 97.19 157 ILE A CA 1
ATOM 1210 C C . ILE A 1 157 ? -9.219 13.234 -3.18 1 97.19 157 ILE A C 1
ATOM 1212 O O . ILE A 1 157 ? -10.242 12.57 -3.342 1 97.19 157 ILE A O 1
ATOM 1216 N N . THR A 1 158 ? -8.672 13.992 -4.133 1 97.12 158 THR A N 1
ATOM 1217 C CA . THR A 1 158 ? -9.297 14.094 -5.449 1 97.12 158 THR A CA 1
ATOM 1218 C C . THR A 1 158 ? -9.289 12.734 -6.152 1 97.12 158 THR A C 1
ATOM 1220 O O . THR A 1 158 ? -10.281 12.344 -6.762 1 97.12 158 THR A O 1
ATOM 1223 N N . CYS A 1 159 ? -8.195 12.047 -6.047 1 97.44 159 CYS A N 1
ATOM 1224 C CA . CYS A 1 159 ? -8.117 10.719 -6.656 1 97.44 159 CYS A CA 1
ATOM 1225 C C . CYS A 1 159 ? -9.078 9.75 -5.977 1 97.44 159 CYS A C 1
ATOM 1227 O O . CYS A 1 159 ? -9.719 8.938 -6.641 1 97.44 159 CYS A O 1
ATOM 1229 N N . LEU A 1 160 ? -9.141 9.805 -4.664 1 97.19 160 LEU A N 1
ATOM 1230 C CA . LEU A 1 160 ? -10.102 8.984 -3.936 1 97.19 160 LEU A CA 1
ATOM 1231 C C . LEU A 1 160 ? -11.523 9.273 -4.406 1 97.19 160 LEU A C 1
ATOM 1233 O O . LEU A 1 160 ? -12.305 8.344 -4.641 1 97.19 160 LEU A O 1
ATOM 1237 N N . PHE A 1 161 ? -11.852 10.523 -4.566 1 96.56 161 PHE A N 1
ATOM 1238 C CA . PHE A 1 161 ? -13.18 10.961 -4.98 1 96.56 161 PHE A CA 1
ATOM 1239 C C . PHE A 1 161 ? -13.5 10.453 -6.383 1 96.56 161 PHE A C 1
ATOM 1241 O O . PHE A 1 161 ? -14.586 9.93 -6.625 1 96.56 161 PHE A O 1
ATOM 1248 N N . LEU A 1 162 ? -12.555 10.594 -7.297 1 95.69 162 LEU A N 1
ATOM 1249 C CA . LEU A 1 162 ? -12.781 10.219 -8.688 1 95.69 162 LEU A CA 1
ATOM 1250 C C . LEU A 1 162 ? -13.023 8.719 -8.82 1 95.69 162 LEU A C 1
ATOM 1252 O O . LEU A 1 162 ? -13.945 8.297 -9.531 1 95.69 162 LEU A O 1
ATOM 1256 N N . ILE A 1 163 ? -12.211 7.957 -8.164 1 94.62 163 ILE A N 1
ATOM 1257 C CA . ILE A 1 163 ? -12.359 6.508 -8.25 1 94.62 163 ILE A CA 1
ATOM 1258 C C . ILE A 1 163 ? -13.664 6.078 -7.582 1 94.62 163 ILE A C 1
ATOM 1260 O O . ILE A 1 163 ? -14.367 5.203 -8.094 1 94.62 163 ILE A O 1
ATOM 1264 N N . ASN A 1 164 ? -13.922 6.676 -6.434 1 93.06 164 ASN A N 1
ATOM 1265 C CA . ASN A 1 164 ? -15.172 6.359 -5.746 1 93.06 164 ASN A CA 1
ATOM 1266 C C . ASN A 1 164 ? -16.391 6.73 -6.59 1 93.06 164 ASN A C 1
ATOM 1268 O O . ASN A 1 164 ? -17.406 6.039 -6.555 1 93.06 164 ASN A O 1
ATOM 1272 N N . LYS A 1 165 ? -16.312 7.801 -7.309 1 92.81 165 LYS A N 1
ATOM 1273 C CA . LYS A 1 165 ? -17.406 8.25 -8.164 1 92.81 165 LYS A CA 1
ATOM 1274 C C . LYS A 1 165 ? -17.625 7.281 -9.32 1 92.81 165 LYS A C 1
ATOM 1276 O O . LYS A 1 165 ? -18.766 7.012 -9.703 1 92.81 165 LYS A O 1
ATOM 1281 N N . VAL A 1 166 ? -16.609 6.754 -9.859 1 91.44 166 VAL A N 1
ATOM 1282 C CA . VAL A 1 166 ? -16.688 5.902 -11.047 1 91.44 166 VAL A CA 1
ATOM 1283 C C . VAL A 1 166 ? -17.016 4.469 -10.633 1 91.44 166 VAL A C 1
ATOM 1285 O O . VAL A 1 166 ? -17.859 3.818 -11.242 1 91.44 166 VAL A O 1
ATOM 1288 N N . PHE A 1 167 ? -16.328 3.996 -9.531 1 90.88 167 PHE A N 1
ATOM 1289 C CA . PHE A 1 167 ? -16.406 2.574 -9.219 1 90.88 167 PHE A CA 1
ATOM 1290 C C . PHE A 1 167 ? -17.266 2.34 -7.977 1 90.88 167 PHE A C 1
ATOM 1292 O O . PHE A 1 167 ? -17.703 1.218 -7.723 1 90.88 167 PHE A O 1
ATOM 1299 N N . GLY A 1 168 ? -17.453 3.326 -7.203 1 87.88 168 GLY A N 1
ATOM 1300 C CA . GLY A 1 168 ? -18.062 3.127 -5.898 1 87.88 168 GLY A CA 1
ATOM 1301 C C . GLY A 1 168 ? -19.453 3.721 -5.793 1 87.88 168 GLY A C 1
ATOM 1302 O O . GLY A 1 168 ? -20.203 3.734 -6.77 1 87.88 168 GLY A O 1
ATOM 1303 N N . ARG A 1 169 ? -19.875 4.098 -4.473 1 81.31 169 ARG A N 1
ATOM 1304 C CA . ARG A 1 169 ? -21.219 4.527 -4.102 1 81.31 169 ARG A CA 1
ATOM 1305 C C . ARG A 1 169 ? -21.469 5.973 -4.52 1 81.31 169 ARG A C 1
ATOM 1307 O O . ARG A 1 169 ? -22.578 6.492 -4.359 1 81.31 169 ARG A O 1
ATOM 1314 N N . GLU A 1 170 ? -20.516 6.688 -4.992 1 83.19 170 GLU A N 1
ATOM 1315 C CA . GLU A 1 170 ? -20.641 8.07 -5.445 1 83.19 170 GLU A CA 1
ATOM 1316 C C . GLU A 1 170 ? -20.844 9.023 -4.273 1 83.19 170 GLU A C 1
ATOM 1318 O O . GLU A 1 170 ? -21.766 9.844 -4.289 1 83.19 170 GLU A O 1
ATOM 1323 N N . ASP A 1 171 ? -20.016 8.945 -3.301 1 89.19 171 ASP A N 1
ATOM 1324 C CA . ASP A 1 171 ? -20.016 9.891 -2.186 1 89.19 171 ASP A CA 1
ATOM 1325 C C . ASP A 1 171 ? -19.625 11.289 -2.65 1 89.19 171 ASP A C 1
ATOM 1327 O O . ASP A 1 171 ? -18.984 11.445 -3.688 1 89.19 171 ASP A O 1
ATOM 1331 N N . THR A 1 172 ? -20.062 12.25 -1.937 1 92.94 172 THR A N 1
ATOM 1332 C CA . THR A 1 172 ? -19.688 13.633 -2.256 1 92.94 172 THR A CA 1
ATOM 1333 C C . THR A 1 172 ? -18.219 13.891 -1.922 1 92.94 172 THR A C 1
ATOM 1335 O O . THR A 1 172 ? -17.594 13.117 -1.193 1 92.94 172 THR A O 1
ATOM 1338 N N . TYR A 1 173 ? -17.75 14.898 -2.543 1 95.12 173 TYR A N 1
ATOM 1339 C CA . TYR A 1 173 ? -16.375 15.281 -2.287 1 95.12 173 TYR A CA 1
ATOM 1340 C C . TYR A 1 173 ? -16.156 15.586 -0.81 1 95.12 173 TYR A C 1
ATOM 1342 O O . TYR A 1 173 ? -15.125 15.211 -0.236 1 95.12 173 TYR A O 1
ATOM 1350 N N . LYS A 1 174 ? -17.094 16.234 -0.166 1 94.62 174 LYS A N 1
ATOM 1351 C CA . LYS A 1 174 ? -17.031 16.578 1.25 1 94.62 174 LYS A CA 1
ATOM 1352 C C . LYS A 1 174 ? -16.984 15.328 2.123 1 94.62 174 LYS A C 1
ATOM 1354 O O . LYS A 1 174 ? -16.25 15.289 3.111 1 94.62 174 LYS A O 1
ATOM 1359 N N . SER A 1 175 ? -17.688 14.414 1.739 1 94.19 175 SER A N 1
ATOM 1360 C CA . SER A 1 175 ? -17.719 13.156 2.486 1 94.19 175 SER A CA 1
ATOM 1361 C C . SER A 1 175 ? -16.375 12.453 2.434 1 94.19 175 SER A C 1
ATOM 1363 O O . SER A 1 175 ? -15.867 11.984 3.459 1 94.19 175 SER A O 1
ATOM 1365 N N . VAL A 1 176 ? -15.805 12.422 1.222 1 94.94 176 VAL A N 1
ATOM 1366 C CA . VAL A 1 176 ? -14.516 11.766 1.052 1 94.94 176 VAL A CA 1
ATOM 1367 C C . VAL A 1 176 ? -13.445 12.508 1.845 1 94.94 176 VAL A C 1
ATOM 1369 O O . VAL A 1 176 ? -12.578 11.891 2.465 1 94.94 176 VAL A O 1
ATOM 1372 N N . MET A 1 177 ? -13.539 13.766 1.839 1 95.62 177 MET A N 1
ATOM 1373 C CA . MET A 1 177 ? -12.594 14.578 2.598 1 95.62 177 MET A CA 1
ATOM 1374 C C . MET A 1 177 ? -12.719 14.312 4.094 1 95.62 177 MET A C 1
ATOM 1376 O O . MET A 1 177 ? -11.719 14.234 4.801 1 95.62 177 MET A O 1
ATOM 1380 N N . THR A 1 178 ? -13.883 14.211 4.555 1 94.56 178 THR A N 1
ATOM 1381 C CA . THR A 1 178 ? -14.133 13.93 5.965 1 94.56 178 THR A CA 1
ATOM 1382 C C . THR A 1 178 ? -13.578 12.562 6.355 1 94.56 178 THR A C 1
ATOM 1384 O O . THR A 1 178 ? -12.984 12.406 7.426 1 94.56 178 THR A O 1
ATOM 1387 N N . ILE A 1 179 ? -13.781 11.625 5.504 1 94.81 179 ILE A N 1
ATOM 1388 C CA . ILE A 1 179 ? -13.289 10.273 5.75 1 94.81 179 ILE A CA 1
ATOM 1389 C C . ILE A 1 179 ? -11.766 10.289 5.848 1 94.81 179 ILE A C 1
ATOM 1391 O O . ILE A 1 179 ? -11.188 9.727 6.781 1 94.81 179 ILE A O 1
ATOM 1395 N N . TYR A 1 180 ? -11.148 10.945 4.902 1 96.38 180 TYR A N 1
ATOM 1396 C CA . TYR A 1 180 ? -9.695 11.055 4.938 1 96.38 180 TYR A CA 1
ATOM 1397 C C . TYR A 1 180 ? -9.234 11.797 6.188 1 96.38 180 TYR A C 1
ATOM 1399 O O . TYR A 1 180 ? -8.266 11.398 6.836 1 96.38 180 TYR A O 1
ATOM 1407 N N . GLY A 1 181 ? -9.898 12.836 6.535 1 95.56 181 GLY A N 1
ATOM 1408 C CA . GLY A 1 181 ? -9.555 13.641 7.695 1 95.56 181 GLY A CA 1
ATOM 1409 C C . GLY A 1 181 ? -9.625 12.875 9 1 95.56 181 GLY A C 1
ATOM 1410 O O . GLY A 1 181 ? -8.828 13.109 9.914 1 95.56 181 GLY A O 1
ATOM 1411 N N . SER A 1 182 ? -10.484 11.977 9.094 1 94.56 182 SER A N 1
ATOM 1412 C CA . SER A 1 182 ? -10.617 11.188 10.305 1 94.56 182 SER A CA 1
ATOM 1413 C C . SER A 1 182 ? -9.547 10.102 10.383 1 94.56 182 SER A C 1
ATOM 1415 O O . SER A 1 182 ? -9.125 9.711 11.477 1 94.56 182 SER A O 1
ATOM 1417 N N . HIS A 1 183 ? -9.078 9.672 9.266 1 95.56 183 HIS A N 1
ATOM 1418 C CA . HIS A 1 183 ? -8.109 8.586 9.242 1 95.56 183 HIS A CA 1
ATOM 1419 C C . HIS A 1 183 ? -6.684 9.117 9.367 1 95.56 183 HIS A C 1
ATOM 1421 O O . HIS A 1 183 ? -5.77 8.375 9.734 1 95.56 183 HIS A O 1
ATOM 1427 N N . ILE A 1 184 ? -6.508 10.344 9.023 1 96.06 184 ILE A N 1
ATOM 1428 C CA . ILE A 1 184 ? -5.16 10.898 9.055 1 96.06 184 ILE A CA 1
ATOM 1429 C C . ILE A 1 184 ? -4.738 11.156 10.5 1 96.06 184 ILE A C 1
ATOM 1431 O O . ILE A 1 184 ? -3.576 11.469 10.766 1 96.06 184 ILE A O 1
ATOM 1435 N N . LEU A 1 185 ? -5.633 10.914 11.469 1 96.44 185 LEU A N 1
ATOM 1436 C CA . LEU A 1 185 ? -5.324 11.125 12.875 1 96.44 185 LEU A CA 1
ATOM 1437 C C . LEU A 1 185 ? -4.156 10.258 13.32 1 96.44 185 LEU A C 1
ATOM 1439 O O . LEU A 1 185 ? -3.33 10.68 14.133 1 96.44 185 LEU A O 1
ATOM 1443 N N . LEU A 1 186 ? -4.07 9.109 12.781 1 94.75 186 LEU A N 1
ATOM 1444 C CA . LEU A 1 186 ? -2.971 8.219 13.141 1 94.75 186 LEU A CA 1
ATOM 1445 C C . LEU A 1 186 ? -1.64 8.773 12.648 1 94.75 186 LEU A C 1
ATOM 1447 O O . LEU A 1 186 ? -0.709 8.953 13.438 1 94.75 186 LEU A O 1
ATOM 1451 N N . PRO A 1 187 ? -1.508 9.078 11.367 1 96.62 187 PRO A N 1
ATOM 1452 C CA . PRO A 1 187 ? -0.261 9.719 10.938 1 96.62 187 PRO A CA 1
ATOM 1453 C C . PRO A 1 187 ? 0.01 11.031 11.656 1 96.62 187 PRO A C 1
ATOM 1455 O O . PRO A 1 187 ? 1.169 11.398 11.875 1 96.62 187 PRO A O 1
ATOM 1458 N N . LEU A 1 188 ? -1.063 11.719 12.008 1 97 188 LEU A N 1
ATOM 1459 C CA . LEU A 1 188 ? -0.905 12.961 12.758 1 97 188 LEU A CA 1
ATOM 1460 C C . LEU A 1 188 ? -0.226 12.703 14.094 1 97 188 LEU A C 1
ATOM 1462 O O . LEU A 1 188 ? 0.646 13.477 14.508 1 97 188 LEU A O 1
ATOM 1466 N N . ILE A 1 189 ? -0.561 11.672 14.773 1 96.69 189 ILE A N 1
ATOM 1467 C CA . ILE A 1 189 ? 0.053 11.305 16.047 1 96.69 189 ILE A CA 1
ATOM 1468 C C . ILE A 1 189 ? 1.535 11 15.836 1 96.69 189 ILE A C 1
ATOM 1470 O O . ILE A 1 189 ? 2.383 11.445 16.609 1 96.69 189 ILE A O 1
ATOM 1474 N N . PHE A 1 190 ? 1.832 10.266 14.742 1 96.88 190 PHE A N 1
ATOM 1475 C CA . PHE A 1 190 ? 3.229 9.992 14.422 1 96.88 190 PHE A CA 1
ATOM 1476 C C . PHE A 1 190 ? 3.994 11.289 14.203 1 96.88 190 PHE A C 1
ATOM 1478 O O . PHE A 1 190 ? 5.125 11.438 14.672 1 96.88 190 PHE A O 1
ATOM 1485 N N . LEU A 1 191 ? 3.355 12.172 13.539 1 97.19 191 LEU A N 1
ATOM 1486 C CA . LEU A 1 191 ? 4.02 13.422 13.172 1 97.19 191 LEU A CA 1
ATOM 1487 C C . LEU A 1 191 ? 4.234 14.305 14.398 1 97.19 191 LEU A C 1
ATOM 1489 O O . LEU A 1 191 ? 5.301 14.898 14.562 1 97.19 191 LEU A O 1
ATOM 1493 N N . VAL A 1 192 ? 3.232 14.438 15.289 1 96.88 192 VAL A N 1
ATOM 1494 C CA . VAL A 1 192 ? 3.355 15.219 16.516 1 96.88 192 VAL A CA 1
ATOM 1495 C C . VAL A 1 192 ? 4.488 14.664 17.375 1 96.88 192 VAL A C 1
ATOM 1497 O O . VAL A 1 192 ? 5.324 15.414 17.875 1 96.88 192 VAL A O 1
ATOM 1500 N N . THR A 1 193 ? 4.566 13.375 17.5 1 97.12 193 THR A N 1
ATOM 1501 C CA . THR A 1 193 ? 5.621 12.742 18.281 1 97.12 193 THR A CA 1
ATOM 1502 C C . THR A 1 193 ? 6.984 12.969 17.641 1 97.12 193 THR A C 1
ATOM 1504 O O . THR A 1 193 ? 7.984 13.148 18.328 1 97.12 193 THR A O 1
ATOM 1507 N N . ALA A 1 194 ? 6.934 12.977 16.297 1 95.88 194 ALA A N 1
ATOM 1508 C CA . ALA A 1 194 ? 8.18 13.227 15.586 1 95.88 194 ALA A CA 1
ATOM 1509 C C . ALA A 1 194 ? 8.703 14.625 15.859 1 95.88 194 ALA A C 1
ATOM 1511 O O . ALA A 1 194 ? 9.906 14.82 16.062 1 95.88 194 ALA A O 1
ATOM 1512 N N . VAL A 1 195 ? 7.855 15.602 15.891 1 94.75 195 VAL A N 1
ATOM 1513 C CA . VAL A 1 195 ? 8.25 16.984 16.156 1 94.75 195 VAL A CA 1
ATOM 1514 C C . VAL A 1 195 ? 8.781 17.094 17.578 1 94.75 195 VAL A C 1
ATOM 1516 O O . VAL A 1 195 ? 9.805 17.75 17.812 1 94.75 195 VAL A O 1
ATOM 1519 N N . VAL A 1 196 ? 8.141 16.438 18.547 1 94.94 196 VAL A N 1
ATOM 1520 C CA . VAL A 1 196 ? 8.555 16.484 19.938 1 94.94 196 VAL A CA 1
ATOM 1521 C C . VAL A 1 196 ? 9.938 15.859 20.094 1 94.94 196 VAL A C 1
ATOM 1523 O O . VAL A 1 196 ? 10.82 16.438 20.734 1 94.94 196 VAL A O 1
ATOM 1526 N N . THR A 1 197 ? 10.125 14.773 19.422 1 94.62 197 THR A N 1
ATOM 1527 C CA . THR A 1 197 ? 11.414 14.102 19.531 1 94.62 197 THR A CA 1
ATOM 1528 C C . THR A 1 197 ? 12.492 14.875 18.781 1 94.62 197 THR A C 1
ATOM 1530 O O . THR A 1 197 ? 13.664 14.859 19.188 1 94.62 197 THR A O 1
ATOM 1533 N N . LEU A 1 198 ? 12.055 15.516 17.75 1 90.81 198 LEU A N 1
ATOM 1534 C CA . LEU A 1 198 ? 12.992 16.359 17.031 1 90.81 198 LEU A CA 1
ATOM 1535 C C . LEU A 1 198 ? 13.469 17.516 17.906 1 90.81 198 LEU A C 1
ATOM 1537 O O . LEU A 1 198 ? 14.664 17.828 17.938 1 90.81 198 LEU A O 1
ATOM 1541 N N . LEU A 1 199 ? 12.578 18.125 18.656 1 88.5 199 LEU A N 1
ATOM 1542 C CA . LEU A 1 199 ? 12.898 19.234 19.547 1 88.5 199 LEU A CA 1
ATOM 1543 C C . LEU A 1 199 ? 13.758 18.766 20.719 1 88.5 199 LEU A C 1
ATOM 1545 O O . LEU A 1 199 ? 14.531 19.531 21.281 1 88.5 199 LEU A O 1
ATOM 1549 N N . MET A 1 200 ? 13.688 17.484 21.047 1 91.44 200 MET A N 1
ATOM 1550 C CA . MET A 1 200 ? 14.484 16.891 22.125 1 91.44 200 MET A CA 1
ATOM 1551 C C . MET A 1 200 ? 15.828 16.406 21.594 1 91.44 200 MET A C 1
ATOM 1553 O O . MET A 1 200 ? 16.578 15.75 22.328 1 91.44 200 MET A O 1
ATOM 1557 N N . SER A 1 201 ? 16.078 16.5 20.328 1 86.25 201 SER A N 1
ATOM 1558 C CA . SER A 1 201 ? 17.344 16.203 19.656 1 86.25 201 SER A CA 1
ATOM 1559 C C . SER A 1 201 ? 17.547 14.695 19.5 1 86.25 201 SER A C 1
ATOM 1561 O O . SER A 1 201 ? 18.672 14.203 19.5 1 86.25 201 SER A O 1
ATOM 1563 N N . MET A 1 202 ? 16.5 13.992 19.547 1 91.69 202 MET A N 1
ATOM 1564 C CA . MET A 1 202 ? 16.531 12.578 19.156 1 91.69 202 MET A CA 1
ATOM 1565 C C . MET A 1 202 ? 16.312 12.414 17.656 1 91.69 202 MET A C 1
ATOM 1567 O O . MET A 1 202 ? 15.25 11.945 17.234 1 91.69 202 MET A O 1
ATOM 1571 N N . TYR A 1 203 ? 17.219 12.539 16.891 1 87.12 203 TYR A N 1
ATOM 1572 C CA . TYR A 1 203 ? 17.094 12.695 15.453 1 87.12 203 TYR A CA 1
ATOM 1573 C C . TYR A 1 203 ? 16.719 11.367 14.789 1 87.12 203 TYR A C 1
ATOM 1575 O O . TYR A 1 203 ? 15.906 11.336 13.867 1 87.12 203 TYR A O 1
ATOM 1583 N N . THR A 1 204 ? 17.359 10.375 15.297 1 91.12 204 THR A N 1
ATOM 1584 C CA . THR A 1 204 ? 17.094 9.07 14.703 1 91.12 204 THR A CA 1
ATOM 1585 C C . THR A 1 204 ? 15.633 8.672 14.898 1 91.12 204 THR A C 1
ATOM 1587 O O . THR A 1 204 ? 14.961 8.281 13.945 1 91.12 204 THR A O 1
ATOM 1590 N N . LEU A 1 205 ? 15.156 8.789 16.016 1 94.38 205 LEU A N 1
ATOM 1591 C CA . LEU A 1 205 ? 13.766 8.453 16.312 1 94.38 205 LEU A CA 1
ATOM 1592 C C . LEU A 1 205 ? 12.812 9.375 15.547 1 94.38 205 LEU A C 1
ATOM 1594 O O . LEU A 1 205 ? 11.805 8.922 15 1 94.38 205 LEU A O 1
ATOM 1598 N N . SER A 1 206 ? 13.141 10.625 15.492 1 93.81 206 SER A N 1
ATOM 1599 C CA . SER A 1 206 ? 12.312 11.594 14.773 1 93.81 206 SER A CA 1
ATOM 1600 C C . SER A 1 206 ? 12.195 11.242 13.297 1 93.81 206 SER A C 1
ATOM 1602 O O . SER A 1 206 ? 11.109 11.297 12.727 1 93.81 206 SER A O 1
ATOM 1604 N N . SER A 1 207 ? 13.297 10.859 12.766 1 93.38 207 SER A N 1
ATOM 1605 C CA . SER A 1 207 ? 13.297 10.531 11.344 1 93.38 207 SER A CA 1
ATOM 1606 C C . SER A 1 207 ? 12.438 9.297 11.062 1 93.38 207 SER A C 1
ATOM 1608 O O . SER A 1 207 ? 11.703 9.258 10.078 1 93.38 207 SER A O 1
ATOM 1610 N N . ILE A 1 208 ? 12.5 8.32 11.883 1 94.62 208 ILE A N 1
ATOM 1611 C CA . ILE A 1 208 ? 11.703 7.102 11.734 1 94.62 208 ILE A CA 1
ATOM 1612 C C . ILE A 1 208 ? 10.219 7.441 11.82 1 94.62 208 ILE A C 1
ATOM 1614 O O . ILE A 1 208 ? 9.422 6.973 11.008 1 94.62 208 ILE A O 1
ATOM 1618 N N . LEU A 1 209 ? 9.883 8.266 12.703 1 96.12 209 LEU A N 1
ATOM 1619 C CA . LEU A 1 209 ? 8.492 8.641 12.93 1 96.12 209 LEU A CA 1
ATOM 1620 C C . LEU A 1 209 ? 7.957 9.477 11.773 1 96.12 209 LEU A C 1
ATOM 1622 O O . LEU A 1 209 ? 6.789 9.352 11.398 1 96.12 209 LEU A O 1
ATOM 1626 N N . ILE A 1 210 ? 8.82 10.266 11.25 1 94.81 210 ILE A N 1
ATOM 1627 C CA . ILE A 1 210 ? 8.422 11.062 10.094 1 94.81 210 ILE A CA 1
ATOM 1628 C C . ILE A 1 210 ? 8.133 10.156 8.906 1 94.81 210 ILE A C 1
ATOM 1630 O O . ILE A 1 210 ? 7.105 10.305 8.234 1 94.81 210 ILE A O 1
ATOM 1634 N N . ILE A 1 211 ? 8.992 9.211 8.711 1 94.75 211 ILE A N 1
ATOM 1635 C CA . ILE A 1 211 ? 8.828 8.273 7.605 1 94.75 211 ILE A CA 1
ATOM 1636 C C . ILE A 1 211 ? 7.555 7.457 7.805 1 94.75 211 ILE A C 1
ATOM 1638 O O . ILE A 1 211 ? 6.785 7.258 6.859 1 94.75 211 ILE A O 1
ATOM 1642 N N . LEU A 1 212 ? 7.363 7.062 8.977 1 94.88 212 LEU A N 1
ATOM 1643 C CA . LEU A 1 212 ? 6.168 6.293 9.289 1 94.88 212 LEU A CA 1
ATOM 1644 C C . LEU A 1 212 ? 4.91 7.125 9.055 1 94.88 212 LEU A C 1
ATOM 1646 O O . LEU A 1 212 ? 3.922 6.625 8.508 1 94.88 212 LEU A O 1
ATOM 1650 N N . SER A 1 213 ? 4.957 8.32 9.461 1 96.12 213 SER A N 1
ATOM 1651 C CA . SER A 1 213 ? 3.824 9.219 9.266 1 96.12 213 SER A CA 1
ATOM 1652 C C . SER A 1 213 ? 3.514 9.406 7.785 1 96.12 213 SER A C 1
ATOM 1654 O O . SER A 1 213 ? 2.361 9.281 7.363 1 96.12 213 SER A O 1
ATOM 1656 N N . LEU A 1 214 ? 4.523 9.602 7.027 1 94.88 214 LEU A N 1
ATOM 1657 C CA . LEU A 1 214 ? 4.348 9.828 5.598 1 94.88 214 LEU A CA 1
ATOM 1658 C C . LEU A 1 214 ? 3.883 8.555 4.898 1 94.88 214 LEU A C 1
ATOM 1660 O O . LEU A 1 214 ? 2.982 8.594 4.059 1 94.88 214 LEU A O 1
ATOM 1664 N N . ALA A 1 215 ? 4.465 7.488 5.254 1 92.88 215 ALA A N 1
ATOM 1665 C CA . ALA A 1 215 ? 4.113 6.195 4.664 1 92.88 215 ALA A CA 1
ATOM 1666 C C . ALA A 1 215 ? 2.648 5.855 4.93 1 92.88 215 ALA A C 1
ATOM 1668 O O . ALA A 1 215 ? 1.953 5.348 4.047 1 92.88 215 ALA A O 1
ATOM 1669 N N . THR A 1 216 ? 2.25 6.145 6.059 1 95.12 216 THR A N 1
ATOM 1670 C CA . THR A 1 216 ? 0.869 5.824 6.406 1 95.12 216 THR A CA 1
ATOM 1671 C C . THR A 1 216 ? -0.095 6.816 5.758 1 95.12 216 THR A C 1
ATOM 1673 O O . THR A 1 216 ? -1.114 6.418 5.191 1 95.12 216 THR A O 1
ATOM 1676 N N . ALA A 1 217 ? 0.208 8.086 5.797 1 95.44 217 ALA A N 1
ATOM 1677 C CA . ALA A 1 217 ? -0.69 9.133 5.309 1 95.44 217 ALA A CA 1
ATOM 1678 C C . ALA A 1 217 ? -0.856 9.039 3.793 1 95.44 217 ALA A C 1
ATOM 1680 O O . ALA A 1 217 ? -1.956 9.234 3.271 1 95.44 217 ALA A O 1
ATOM 1681 N N . VAL A 1 218 ? 0.191 8.734 3.107 1 92.81 218 VAL A N 1
ATOM 1682 C CA . VAL A 1 218 ? 0.181 8.773 1.648 1 92.81 218 VAL A CA 1
ATOM 1683 C C . VAL A 1 218 ? -0.033 7.363 1.096 1 92.81 218 VAL A C 1
ATOM 1685 O O . VAL A 1 218 ? -0.64 7.191 0.036 1 92.81 218 VAL A O 1
ATOM 1688 N N . GLY A 1 219 ? 0.429 6.453 1.805 1 93.19 219 GLY A N 1
ATOM 1689 C CA . GLY A 1 219 ? 0.415 5.094 1.29 1 93.19 219 GLY A CA 1
ATOM 1690 C C . GLY A 1 219 ? -0.707 4.25 1.864 1 93.19 219 GLY A C 1
ATOM 1691 O O . GLY A 1 219 ? -1.712 4.004 1.193 1 93.19 219 GLY A O 1
ATOM 1692 N N . SER A 1 220 ? -0.659 3.91 3.086 1 93.88 220 SER A N 1
ATOM 1693 C CA . SER A 1 220 ? -1.503 2.869 3.662 1 93.88 220 SER A CA 1
ATOM 1694 C C . SER A 1 220 ? -2.93 3.363 3.867 1 93.88 220 SER A C 1
ATOM 1696 O O . SER A 1 220 ? -3.889 2.656 3.551 1 93.88 220 SER A O 1
ATOM 1698 N N . ILE A 1 221 ? -3.088 4.535 4.355 1 95.62 221 ILE A N 1
ATOM 1699 C CA . ILE A 1 221 ? -4.406 5.02 4.75 1 95.62 221 ILE A CA 1
ATOM 1700 C C . ILE A 1 221 ? -5.281 5.203 3.516 1 95.62 221 ILE A C 1
ATOM 1702 O O . ILE A 1 221 ? -6.41 4.707 3.465 1 95.62 221 ILE A O 1
ATOM 1706 N N . PRO A 1 222 ? -4.797 5.887 2.465 1 95.94 222 PRO A N 1
ATOM 1707 C CA . PRO A 1 222 ? -5.656 6.027 1.289 1 95.94 222 PRO A CA 1
ATOM 1708 C C . PRO A 1 222 ? -6.023 4.68 0.665 1 95.94 222 PRO A C 1
ATOM 1710 O O . PRO A 1 222 ? -7.145 4.508 0.177 1 95.94 222 PRO A O 1
ATOM 1713 N N . LEU A 1 223 ? -5.098 3.811 0.699 1 95.06 223 LEU A N 1
ATOM 1714 C CA . LEU A 1 223 ? -5.367 2.484 0.155 1 95.06 223 LEU A CA 1
ATOM 1715 C C . LEU A 1 223 ? -6.426 1.762 0.985 1 95.06 223 LEU A C 1
ATOM 1717 O O . LEU A 1 223 ? -7.297 1.083 0.435 1 95.06 223 LEU A O 1
ATOM 1721 N N . TYR A 1 224 ? -6.375 1.92 2.209 1 94.62 224 TYR A N 1
ATOM 1722 C CA . TYR A 1 224 ? -7.383 1.348 3.096 1 94.62 224 TYR A CA 1
ATOM 1723 C C . TYR A 1 224 ? -8.75 1.954 2.826 1 94.62 224 TYR A C 1
ATOM 1725 O O . TYR A 1 224 ? -9.75 1.235 2.74 1 94.62 224 TYR A O 1
ATOM 1733 N N . ILE A 1 225 ? -8.773 3.275 2.74 1 93.81 225 ILE A N 1
ATOM 1734 C CA . ILE A 1 225 ? -10.031 3.99 2.555 1 93.81 225 ILE A CA 1
ATOM 1735 C C . ILE A 1 225 ? -10.695 3.541 1.256 1 93.81 225 ILE A C 1
ATOM 1737 O O . ILE A 1 225 ? -11.883 3.195 1.243 1 93.81 225 ILE A O 1
ATOM 1741 N N . ILE A 1 226 ? -9.938 3.527 0.138 1 94.31 226 ILE A N 1
ATOM 1742 C CA . ILE A 1 226 ? -10.531 3.207 -1.156 1 94.31 226 ILE A CA 1
ATOM 1743 C C . ILE A 1 226 ? -11 1.756 -1.16 1 94.31 226 ILE A C 1
ATOM 1745 O O . ILE A 1 226 ? -12.062 1.445 -1.707 1 94.31 226 ILE A O 1
ATOM 1749 N N . SER A 1 227 ? -10.227 0.898 -0.565 1 92 227 SER A N 1
ATOM 1750 C CA . SER A 1 227 ? -10.641 -0.498 -0.483 1 92 227 SER A CA 1
ATOM 1751 C C . SER A 1 227 ? -11.922 -0.647 0.324 1 92 227 SER A C 1
ATOM 1753 O O . SER A 1 227 ? -12.812 -1.407 -0.056 1 92 227 SER A O 1
ATOM 1755 N N . SER A 1 228 ? -12.023 0.035 1.386 1 90.06 228 SER A N 1
ATOM 1756 C CA . SER A 1 228 ? -13.203 -0.02 2.246 1 90.06 228 SER A CA 1
ATOM 1757 C C . SER A 1 228 ? -14.422 0.572 1.551 1 90.06 228 SER A C 1
ATOM 1759 O O . SER A 1 228 ? -15.523 0.024 1.645 1 90.06 228 SER A O 1
ATOM 1761 N N . LEU A 1 229 ? -14.227 1.662 0.847 1 89.81 229 LEU A N 1
ATOM 1762 C CA . LEU A 1 229 ? -15.328 2.314 0.148 1 89.81 229 LEU A CA 1
ATOM 1763 C C . LEU A 1 229 ? -15.867 1.426 -0.966 1 89.81 229 LEU A C 1
ATOM 1765 O O . LEU A 1 229 ? -17.078 1.341 -1.164 1 89.81 229 LEU A O 1
ATOM 1769 N N . LEU A 1 230 ? -14.977 0.744 -1.625 1 90 230 LEU A N 1
ATOM 1770 C CA . LEU A 1 230 ? -15.367 -0.065 -2.773 1 90 230 LEU A CA 1
ATOM 1771 C C . LEU A 1 230 ? -15.93 -1.409 -2.326 1 90 230 LEU A C 1
ATOM 1773 O O . LEU A 1 230 ? -16.688 -2.043 -3.061 1 90 230 LEU A O 1
ATOM 1777 N N . SER A 1 231 ? -15.523 -1.868 -1.147 1 83.88 231 SER A N 1
ATOM 1778 C CA . SER A 1 231 ? -16.016 -3.146 -0.642 1 83.88 231 SER A CA 1
ATOM 1779 C C . SER A 1 231 ? -17.453 -3.037 -0.161 1 83.88 231 SER A C 1
ATOM 1781 O O . SER A 1 231 ? -18.172 -4.039 -0.109 1 83.88 231 SER A O 1
ATOM 1783 N N . THR A 1 232 ? -17.906 -1.937 0.183 1 78.62 232 THR A N 1
ATOM 1784 C CA . THR A 1 232 ? -19.266 -1.742 0.643 1 78.62 232 THR A CA 1
ATOM 1785 C C . THR A 1 232 ? -20.234 -1.745 -0.535 1 78.62 232 THR A C 1
ATOM 1787 O O . THR A 1 232 ? -21.297 -2.367 -0.469 1 78.62 232 THR A O 1
ATOM 1790 N N . LYS A 1 233 ? -19.891 -0.992 -1.549 1 75.38 233 LYS A N 1
ATOM 1791 C CA . LYS A 1 233 ? -20.719 -0.974 -2.756 1 75.38 233 LYS A CA 1
ATOM 1792 C C . LYS A 1 233 ? -19.859 -0.738 -3.998 1 75.38 233 LYS A C 1
ATOM 1794 O O . LYS A 1 233 ? -19.078 0.208 -4.047 1 75.38 233 LYS A O 1
ATOM 1799 N N . SER A 1 234 ? -19.938 -1.795 -4.852 1 73.25 234 SER A N 1
ATOM 1800 C CA . SER A 1 234 ? -19.234 -1.61 -6.121 1 73.25 234 SER A CA 1
ATOM 1801 C C . SER A 1 234 ? -20.203 -1.634 -7.293 1 73.25 234 SER A C 1
ATOM 1803 O O . SER A 1 234 ? -21.094 -2.482 -7.352 1 73.25 234 SER A O 1
ATOM 1805 N N . LYS A 1 235 ? -20.266 -0.633 -8.148 1 75.5 235 LYS A N 1
ATOM 1806 C CA . LYS A 1 235 ? -21.25 -0.453 -9.203 1 75.5 235 LYS A CA 1
ATOM 1807 C C . LYS A 1 235 ? -20.75 -1.023 -10.531 1 75.5 235 LYS A C 1
ATOM 1809 O O . LYS A 1 235 ? -21.484 -1.725 -11.227 1 75.5 235 LYS A O 1
ATOM 1814 N N . THR A 1 236 ? -19.609 -0.748 -10.992 1 72.5 236 THR A N 1
ATOM 1815 C CA . THR A 1 236 ? -19.188 -0.945 -12.375 1 72.5 236 THR A CA 1
ATOM 1816 C C . THR A 1 236 ? -18.359 -2.225 -12.516 1 72.5 236 THR A C 1
ATOM 1818 O O . THR A 1 236 ? -18.641 -3.053 -13.383 1 72.5 236 THR A O 1
ATOM 1821 N N . ALA A 1 237 ? -17.375 -2.309 -11.766 1 86.56 237 ALA A N 1
ATOM 1822 C CA . ALA A 1 237 ? -16.453 -3.426 -11.859 1 86.56 237 ALA A CA 1
ATOM 1823 C C . ALA A 1 237 ? -16.094 -3.967 -10.477 1 86.56 237 ALA A C 1
ATOM 1825 O O . ALA A 1 237 ? -16.547 -3.422 -9.461 1 86.56 237 ALA A O 1
ATOM 1826 N N . ASP A 1 238 ? -15.508 -5.082 -10.539 1 90.94 238 ASP A N 1
ATOM 1827 C CA . ASP A 1 238 ? -15.039 -5.66 -9.281 1 90.94 238 ASP A CA 1
ATOM 1828 C C . ASP A 1 238 ? -14.219 -4.648 -8.484 1 90.94 238 ASP A C 1
ATOM 1830 O O . ASP A 1 238 ? -13.414 -3.906 -9.055 1 90.94 238 ASP A O 1
ATOM 1834 N N . PRO A 1 239 ? -14.461 -4.574 -7.223 1 90.5 239 PRO A N 1
ATOM 1835 C CA . PRO A 1 239 ? -13.773 -3.6 -6.371 1 90.5 239 PRO A CA 1
ATOM 1836 C C . PRO A 1 239 ? -12.258 -3.656 -6.512 1 90.5 239 PRO A C 1
ATOM 1838 O O . PRO A 1 239 ? -11.578 -2.639 -6.34 1 90.5 239 PRO A O 1
ATOM 1841 N N . LEU A 1 240 ? -11.703 -4.785 -6.781 1 91.5 240 LEU A N 1
ATOM 1842 C CA . LEU A 1 240 ? -10.266 -4.914 -6.949 1 91.5 240 LEU A CA 1
ATOM 1843 C C . LEU A 1 240 ? -9.766 -3.998 -8.062 1 91.5 240 LEU A C 1
ATOM 1845 O O . LEU A 1 240 ? -8.719 -3.354 -7.922 1 91.5 240 LEU A O 1
ATOM 1849 N N . TYR A 1 241 ? -10.461 -3.939 -9.125 1 92 241 TYR A N 1
ATOM 1850 C CA . TYR A 1 241 ? -10.016 -3.156 -10.273 1 92 241 TYR A CA 1
ATOM 1851 C C . TYR A 1 241 ? -10.156 -1.663 -10 1 92 241 TYR A C 1
ATOM 1853 O O . TYR A 1 241 ? -9.391 -0.853 -10.531 1 92 241 TYR A O 1
ATOM 1861 N N . GLY A 1 242 ? -11.141 -1.305 -9.203 1 92.75 242 GLY A N 1
ATOM 1862 C CA . GLY A 1 242 ? -11.156 0.062 -8.703 1 92.75 242 GLY A CA 1
ATOM 1863 C C . GLY A 1 242 ? -9.961 0.394 -7.832 1 92.75 242 GLY A C 1
ATOM 1864 O O . GLY A 1 242 ? -9.383 1.476 -7.949 1 92.75 242 GLY A O 1
ATOM 1865 N N . TYR A 1 243 ? -9.648 -0.542 -7 1 94.38 243 TYR A N 1
ATOM 1866 C CA . TYR A 1 243 ? -8.492 -0.415 -6.121 1 94.38 243 TYR A CA 1
ATOM 1867 C C . TYR A 1 243 ? -7.207 -0.252 -6.93 1 94.38 243 TYR A C 1
ATOM 1869 O O . TYR A 1 243 ? -6.402 0.641 -6.652 1 94.38 243 TYR A O 1
ATOM 1877 N N . ILE A 1 244 ? -7.039 -1.032 -7.934 1 93.75 244 ILE A N 1
ATOM 1878 C CA . ILE A 1 244 ? -5.859 -0.96 -8.789 1 93.75 244 ILE A CA 1
ATOM 1879 C C . ILE A 1 244 ? -5.887 0.337 -9.594 1 93.75 244 ILE A C 1
ATOM 1881 O O . ILE A 1 244 ? -4.852 0.98 -9.789 1 93.75 244 ILE A O 1
ATOM 1885 N N . ALA A 1 245 ? -7.012 0.695 -10.102 1 93.81 245 ALA A N 1
ATOM 1886 C CA . ALA A 1 245 ? -7.164 1.951 -10.828 1 93.81 245 ALA A CA 1
ATOM 1887 C C . ALA A 1 245 ? -6.719 3.137 -9.977 1 93.81 245 ALA A C 1
ATOM 1889 O O . ALA A 1 245 ? -6.129 4.09 -10.492 1 93.81 245 ALA A O 1
ATOM 1890 N N . TYR A 1 246 ? -7.047 3.074 -8.695 1 96.12 246 TYR A N 1
ATOM 1891 C CA . TYR A 1 246 ? -6.602 4.133 -7.793 1 96.12 246 TYR A CA 1
ATOM 1892 C C . TYR A 1 246 ? -5.082 4.211 -7.754 1 96.12 246 TYR A C 1
ATOM 1894 O O . TYR A 1 246 ? -4.508 5.297 -7.84 1 96.12 246 TYR A O 1
ATOM 1902 N N . ILE A 1 247 ? -4.473 3.055 -7.586 1 94.94 247 ILE A N 1
ATOM 1903 C CA . ILE A 1 247 ? -3.018 3 -7.492 1 94.94 247 ILE A CA 1
ATOM 1904 C C . ILE A 1 247 ? -2.398 3.592 -8.758 1 94.94 247 ILE A C 1
ATOM 1906 O O . ILE A 1 247 ? -1.468 4.398 -8.68 1 94.94 247 ILE A O 1
ATOM 1910 N N . VAL A 1 248 ? -2.932 3.262 -9.883 1 93.19 248 VAL A N 1
ATOM 1911 C CA . VAL A 1 248 ? -2.43 3.752 -11.164 1 93.19 248 VAL A CA 1
ATOM 1912 C C . VAL A 1 248 ? -2.672 5.254 -11.273 1 93.19 248 VAL A C 1
ATOM 1914 O O . VAL A 1 248 ? -1.771 6.008 -11.648 1 93.19 248 VAL A O 1
ATOM 1917 N N . LEU A 1 249 ? -3.834 5.695 -10.914 1 94.94 249 LEU A N 1
ATOM 1918 C CA . LEU A 1 249 ? -4.203 7.102 -11.016 1 94.94 249 LEU A CA 1
ATOM 1919 C C . LEU A 1 249 ? -3.322 7.961 -10.117 1 94.94 249 LEU A C 1
ATOM 1921 O O . LEU A 1 249 ? -2.799 8.992 -10.555 1 94.94 249 LEU A O 1
ATOM 1925 N N . VAL A 1 250 ? -3.197 7.547 -8.914 1 94.69 250 VAL A N 1
ATOM 1926 C CA . VAL A 1 250 ? -2.404 8.328 -7.965 1 94.69 250 VAL A CA 1
ATOM 1927 C C . VAL A 1 250 ? -0.941 8.336 -8.406 1 94.69 250 VAL A C 1
ATOM 1929 O O . VAL A 1 250 ? -0.242 9.336 -8.227 1 94.69 250 VAL A O 1
ATOM 1932 N N . SER A 1 251 ? -0.465 7.223 -8.93 1 92 251 SER A N 1
ATOM 1933 C CA . SER A 1 251 ? 0.91 7.152 -9.414 1 92 251 SER A CA 1
ATOM 1934 C C . SER A 1 251 ? 1.143 8.133 -10.555 1 92 251 SER A C 1
ATOM 1936 O O . SER A 1 251 ? 2.129 8.875 -10.555 1 92 251 SER A O 1
ATOM 1938 N N . ILE A 1 252 ? 0.271 8.18 -11.5 1 92.94 252 ILE A N 1
ATOM 1939 C CA . ILE A 1 252 ? 0.372 9.102 -12.633 1 92.94 252 ILE A CA 1
ATOM 1940 C C . ILE A 1 252 ? 0.27 10.539 -12.133 1 92.94 252 ILE A C 1
ATOM 1942 O O . ILE A 1 252 ? 1.078 11.391 -12.516 1 92.94 252 ILE A O 1
ATOM 1946 N N . ALA A 1 253 ? -0.695 10.781 -11.281 1 92.44 253 ALA A N 1
ATOM 1947 C CA . ALA A 1 253 ? -0.938 12.133 -10.773 1 92.44 253 ALA A CA 1
ATOM 1948 C C . ALA A 1 253 ? 0.258 12.641 -9.969 1 92.44 253 ALA A C 1
ATOM 1950 O O . ALA A 1 253 ? 0.623 13.812 -10.07 1 92.44 253 ALA A O 1
ATOM 1951 N N . THR A 1 254 ? 0.823 11.797 -9.188 1 91.06 254 THR A N 1
ATOM 1952 C CA . THR A 1 254 ? 1.966 12.203 -8.375 1 91.06 254 THR A CA 1
ATOM 1953 C C . THR A 1 254 ? 3.176 12.5 -9.25 1 91.06 254 THR A C 1
ATOM 1955 O O . THR A 1 254 ? 3.943 13.422 -8.969 1 91.06 254 THR A O 1
ATOM 1958 N N . VAL A 1 255 ? 3.379 11.75 -10.305 1 89 255 VAL A N 1
ATOM 1959 C CA . VAL A 1 255 ? 4.477 12.008 -11.234 1 89 255 VAL A CA 1
ATOM 1960 C C . VAL A 1 255 ? 4.254 13.344 -11.938 1 89 255 VAL A C 1
ATOM 1962 O O . VAL A 1 255 ? 5.188 14.141 -12.086 1 89 255 VAL A O 1
ATOM 1965 N N . LEU A 1 256 ? 3.086 13.523 -12.336 1 90.44 256 LEU A N 1
ATOM 1966 C CA . LEU A 1 256 ? 2.752 14.789 -12.992 1 90.44 256 LEU A CA 1
ATOM 1967 C C . LEU A 1 256 ? 2.961 15.961 -12.047 1 90.44 256 LEU A C 1
ATOM 1969 O O . LEU A 1 256 ? 3.537 16.984 -12.43 1 90.44 256 LEU A O 1
ATOM 1973 N N . LEU A 1 257 ? 2.537 15.805 -10.82 1 89.5 257 LEU A N 1
ATOM 1974 C CA . LEU A 1 257 ? 2.711 16.844 -9.82 1 89.5 257 LEU A CA 1
ATOM 1975 C C . LEU A 1 257 ? 4.188 17.062 -9.508 1 89.5 257 LEU A C 1
ATOM 1977 O O . LEU A 1 257 ? 4.652 18.203 -9.414 1 89.5 257 LEU A O 1
ATOM 1981 N N . GLY A 1 258 ? 4.898 16.031 -9.391 1 86.81 258 GLY A N 1
ATOM 1982 C CA . GLY A 1 258 ? 6.32 16.094 -9.109 1 86.81 258 GLY A CA 1
ATOM 1983 C C . GLY A 1 258 ? 7.113 16.766 -10.211 1 86.81 258 GLY A C 1
ATOM 1984 O O . GLY A 1 258 ? 8.008 17.578 -9.945 1 86.81 258 GLY A O 1
ATOM 1985 N N . THR A 1 259 ? 6.848 16.438 -11.398 1 85.06 259 THR A N 1
ATOM 1986 C CA . THR A 1 259 ? 7.523 17.047 -12.531 1 85.06 259 THR A CA 1
ATOM 1987 C C . THR A 1 259 ? 7.195 18.531 -12.617 1 85.06 259 THR A C 1
ATOM 1989 O O . THR A 1 259 ? 8.055 19.344 -12.953 1 85.06 259 THR A O 1
ATOM 1992 N N . SER A 1 260 ? 6.051 18.891 -12.344 1 84.5 260 SER A N 1
ATOM 1993 C CA . SER A 1 260 ? 5.656 20.281 -12.344 1 84.5 260 SER A CA 1
ATOM 1994 C C . SER A 1 260 ? 6.395 21.078 -11.266 1 84.5 260 SER A C 1
ATOM 1996 O O . SER A 1 260 ? 6.82 22.203 -11.5 1 84.5 260 SER A O 1
ATOM 1998 N N . ILE A 1 261 ? 6.531 20.422 -10.109 1 79.56 261 ILE A N 1
ATOM 1999 C CA . ILE A 1 261 ? 7.234 21.062 -9.008 1 79.56 261 ILE A CA 1
ATOM 2000 C C . ILE A 1 261 ? 8.727 21.156 -9.32 1 79.56 261 ILE A C 1
ATOM 2002 O O . ILE A 1 261 ? 9.367 22.172 -9.07 1 79.56 261 ILE A O 1
ATOM 2006 N N . ALA A 1 262 ? 9.258 20.094 -9.844 1 76.38 262 ALA A N 1
ATOM 2007 C CA . ALA A 1 262 ? 10.672 20.062 -10.195 1 76.38 262 ALA A CA 1
ATOM 2008 C C . ALA A 1 262 ? 11 21.094 -11.273 1 76.38 262 ALA A C 1
ATOM 2010 O O . ALA A 1 262 ? 12.039 21.75 -11.211 1 76.38 262 ALA A O 1
ATOM 2011 N N . GLU A 1 263 ? 10.172 21.172 -12.219 1 77.06 263 GLU A N 1
ATOM 2012 C CA . GLU A 1 263 ? 10.359 22.156 -13.273 1 77.06 263 GLU A CA 1
ATOM 2013 C C . GLU A 1 263 ? 10.305 23.578 -12.711 1 77.06 263 GLU A C 1
ATOM 2015 O O . GLU A 1 263 ? 11.117 24.438 -13.078 1 77.06 263 GLU A O 1
ATOM 2020 N N . SER A 1 264 ? 9.445 23.75 -11.82 1 72.5 264 SER A N 1
ATOM 2021 C CA . SER A 1 264 ? 9.336 25.062 -11.219 1 72.5 264 SER A CA 1
ATOM 2022 C C . SER A 1 264 ? 10.539 25.375 -10.328 1 72.5 264 SER A C 1
ATOM 2024 O O . SER A 1 264 ? 11.039 26.5 -10.312 1 72.5 264 SER A O 1
ATOM 2026 N N . SER A 1 265 ? 10.953 24.297 -9.594 1 67.88 265 SER A N 1
ATOM 2027 C CA . SER A 1 265 ? 12.109 24.484 -8.734 1 67.88 265 SER A CA 1
ATOM 2028 C C . SER A 1 265 ? 13.391 24.641 -9.547 1 67.88 265 SER A C 1
ATOM 2030 O O . SER A 1 265 ? 14.273 25.422 -9.195 1 67.88 265 SER A O 1
ATOM 2032 N N . PHE A 1 266 ? 13.453 23.781 -10.547 1 61.25 266 PHE A N 1
ATOM 2033 C CA . PHE A 1 266 ? 14.602 23.844 -11.438 1 61.25 266 PHE A CA 1
ATOM 2034 C C . PHE A 1 266 ? 14.68 25.219 -12.109 1 61.25 266 PHE A C 1
ATOM 2036 O O . PHE A 1 266 ? 15.75 25.828 -12.148 1 61.25 266 PHE A O 1
ATOM 2043 N N . TRP A 1 267 ? 13.648 25.688 -12.594 1 61.47 267 TRP A N 1
ATOM 2044 C CA . TRP A 1 267 ? 13.617 27 -13.242 1 61.47 267 TRP A CA 1
ATOM 2045 C C . TRP A 1 267 ? 13.906 28.109 -12.25 1 61.47 267 TRP A C 1
ATOM 2047 O O . TRP A 1 267 ? 14.602 29.078 -12.578 1 61.47 267 TRP A O 1
ATOM 2057 N N . GLU A 1 268 ? 13.453 27.906 -11.062 1 60.75 268 GLU A N 1
ATOM 2058 C CA . GLU A 1 268 ? 13.758 28.875 -10.016 1 60.75 268 GLU A CA 1
ATOM 2059 C C . GLU A 1 268 ? 15.242 28.859 -9.656 1 60.75 268 GLU A C 1
ATOM 2061 O O . GLU A 1 268 ? 15.844 29.906 -9.438 1 60.75 268 GLU A O 1
ATOM 2066 N N . MET A 1 269 ? 15.758 27.641 -9.539 1 57.44 269 MET A N 1
ATOM 2067 C CA . MET A 1 269 ? 17.188 27.516 -9.266 1 57.44 269 MET A CA 1
ATOM 2068 C C . MET A 1 269 ? 18.016 28.078 -10.422 1 57.44 269 MET A C 1
ATOM 2070 O O . MET A 1 269 ? 19.031 28.75 -10.195 1 57.44 269 MET A O 1
ATOM 2074 N N . MET A 1 270 ? 17.641 27.688 -11.586 1 58.84 270 MET A N 1
ATOM 2075 C CA . MET A 1 270 ? 18.328 28.203 -12.773 1 58.84 270 MET A CA 1
ATOM 2076 C C . MET A 1 270 ? 18.188 29.719 -12.875 1 58.84 270 MET A C 1
ATOM 2078 O O . MET A 1 270 ? 19.125 30.406 -13.289 1 58.84 270 MET A O 1
ATOM 2082 N N . ASP A 1 271 ? 17.031 30.219 -12.633 1 54.97 271 ASP A N 1
ATOM 2083 C CA . ASP A 1 271 ? 16.828 31.656 -12.641 1 54.97 271 ASP A CA 1
ATOM 2084 C C . ASP A 1 271 ? 17.547 32.312 -11.469 1 54.97 271 ASP A C 1
ATOM 2086 O O . ASP A 1 271 ? 17.938 33.5 -11.547 1 54.97 271 ASP A O 1
ATOM 2090 N N . SER A 1 272 ? 17.547 31.625 -10.383 1 52.66 272 SER A N 1
ATOM 2091 C CA . SER A 1 272 ? 18.391 32.156 -9.32 1 52.66 272 SER A CA 1
ATOM 2092 C C . SER A 1 272 ? 19.859 32.094 -9.711 1 52.66 272 SER A C 1
ATOM 2094 O O . SER A 1 272 ? 20.25 31.359 -10.617 1 52.66 272 SER A O 1
ATOM 2096 N N . ASP A 1 273 ? 20.844 33 -9.07 1 47.91 273 ASP A N 1
ATOM 2097 C CA . ASP A 1 273 ? 22.203 33.469 -9.359 1 47.91 273 ASP A CA 1
ATOM 2098 C C . ASP A 1 273 ? 23.156 32.281 -9.492 1 47.91 273 ASP A C 1
ATOM 2100 O O . ASP A 1 273 ? 24.375 32.5 -9.648 1 47.91 273 ASP A O 1
ATOM 2104 N N . LEU A 1 274 ? 22.844 31.109 -9.227 1 42.28 274 LEU A N 1
ATOM 2105 C CA . LEU A 1 274 ? 24.031 30.25 -9.18 1 42.28 274 LEU A CA 1
ATOM 2106 C C . LEU A 1 274 ? 24.703 30.172 -10.547 1 42.28 274 LEU A C 1
ATOM 2108 O O . LEU A 1 274 ? 25.922 30 -10.648 1 42.28 274 LEU A O 1
ATOM 2112 N N . PHE A 1 275 ? 23.969 30.094 -11.656 1 40.91 275 PHE A N 1
ATOM 2113 C CA . PHE A 1 275 ? 24.734 30.172 -12.898 1 40.91 275 PHE A CA 1
ATOM 2114 C C . PHE A 1 275 ? 25.219 31.609 -13.141 1 40.91 275 PHE A C 1
ATOM 2116 O O . PHE A 1 275 ? 25.875 31.875 -14.141 1 40.91 275 PHE A O 1
ATOM 2123 N N . TYR A 1 276 ? 24.703 32.594 -12.422 1 36.25 276 TYR A N 1
ATOM 2124 C CA . TYR A 1 276 ? 25.469 33.812 -12.672 1 36.25 276 TYR A CA 1
ATOM 2125 C C . TYR A 1 276 ? 26.844 33.75 -12.016 1 36.25 276 TYR A C 1
ATOM 2127 O O . TYR A 1 276 ? 27.625 34.688 -12.062 1 36.25 276 TYR A O 1
ATOM 2135 N N . PHE A 1 277 ? 27.203 32.781 -11.07 1 32 277 PHE A N 1
ATOM 2136 C CA . PHE A 1 277 ? 28.656 32.844 -10.906 1 32 277 PHE A CA 1
ATOM 2137 C C . PHE A 1 277 ? 29.359 31.984 -11.961 1 32 277 PHE A C 1
ATOM 2139 O O . PHE A 1 277 ? 28.844 30.953 -12.375 1 32 277 PHE A O 1
ATOM 2146 N N . MET B 1 1 ? 22.406 -72.125 -21.156 1 58.19 1 MET B N 1
ATOM 2147 C CA . MET B 1 1 ? 22.859 -71.312 -22.297 1 58.19 1 MET B CA 1
ATOM 2148 C C . MET B 1 1 ? 24.047 -70.438 -21.938 1 58.19 1 MET B C 1
ATOM 2150 O O . MET B 1 1 ? 24.172 -70 -20.781 1 58.19 1 MET B O 1
ATOM 2154 N N . SER B 1 2 ? 25.391 -70.625 -22.516 1 71.94 2 SER B N 1
ATOM 2155 C CA . SER B 1 2 ? 26.656 -70 -22.141 1 71.94 2 SER B CA 1
ATOM 2156 C C . SER B 1 2 ? 26.906 -68.688 -22.922 1 71.94 2 SER B C 1
ATOM 2158 O O . SER B 1 2 ? 26.734 -68.625 -24.141 1 71.94 2 SER B O 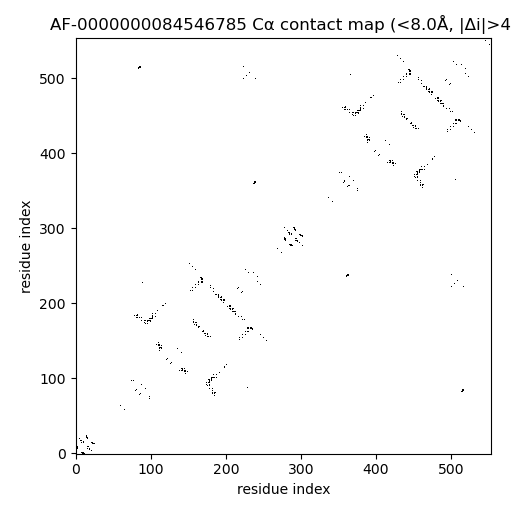1
ATOM 2160 N N . CYS B 1 3 ? 27.125 -67.5 -22.094 1 63.81 3 CYS B N 1
ATOM 2161 C CA . CYS B 1 3 ? 27.344 -66.125 -22.656 1 63.81 3 CYS B CA 1
ATOM 2162 C C . CYS B 1 3 ? 28.641 -66.125 -23.469 1 63.81 3 CYS B C 1
ATOM 2164 O O . CYS B 1 3 ? 29.703 -66.438 -22.938 1 63.81 3 CYS B O 1
ATOM 2166 N N . ILE B 1 4 ? 28.812 -66.062 -24.781 1 74.88 4 ILE B N 1
ATOM 2167 C CA . ILE B 1 4 ? 29.922 -66.25 -25.703 1 74.88 4 ILE B CA 1
ATOM 2168 C C . ILE B 1 4 ? 31.062 -65.312 -25.344 1 74.88 4 ILE B C 1
ATOM 2170 O O . ILE B 1 4 ? 32.219 -65.625 -25.547 1 74.88 4 ILE B O 1
ATOM 2174 N N . LYS B 1 5 ? 30.781 -64 -24.812 1 70.25 5 LYS B N 1
ATOM 2175 C CA . LYS B 1 5 ? 31.781 -62.938 -24.656 1 70.25 5 LYS B CA 1
ATOM 2176 C C . LYS B 1 5 ? 32.562 -63.094 -23.359 1 70.25 5 LYS B C 1
ATOM 2178 O O . LYS B 1 5 ? 33.781 -62.938 -23.328 1 70.25 5 LYS B O 1
ATOM 2183 N N . CYS B 1 6 ? 31.812 -63.188 -22.125 1 68.75 6 CYS B N 1
ATOM 2184 C CA . CYS B 1 6 ? 32.5 -63.156 -20.859 1 68.75 6 CYS B CA 1
ATOM 2185 C C . CYS B 1 6 ? 32.562 -64.562 -20.25 1 68.75 6 CYS B C 1
ATOM 2187 O O . CYS B 1 6 ? 33.125 -64.75 -19.156 1 68.75 6 CYS B O 1
ATOM 2189 N N . GLY B 1 7 ? 32.062 -65.812 -20.984 1 72.69 7 GLY B N 1
ATOM 2190 C CA . GLY B 1 7 ? 32.156 -67.188 -20.656 1 72.69 7 GLY B CA 1
ATOM 2191 C C . GLY B 1 7 ? 31.172 -67.625 -19.578 1 72.69 7 GLY B C 1
ATOM 2192 O O . GLY B 1 7 ? 31.266 -68.75 -19.047 1 72.69 7 GLY B O 1
ATOM 2193 N N . HIS B 1 8 ? 30.25 -66.562 -18.984 1 69.88 8 HIS B N 1
ATOM 2194 C CA . HIS B 1 8 ? 29.391 -66.75 -17.828 1 69.88 8 HIS B CA 1
ATOM 2195 C C . HIS B 1 8 ? 28.234 -67.688 -18.172 1 69.88 8 HIS B C 1
ATOM 2197 O O . HIS B 1 8 ? 27.562 -67.5 -19.188 1 69.88 8 HIS B O 1
ATOM 2203 N N . GLU B 1 9 ? 27.938 -68.875 -17.641 1 71.38 9 GLU B N 1
ATOM 2204 C CA . GLU B 1 9 ? 26.969 -69.938 -17.953 1 71.38 9 GLU B CA 1
ATOM 2205 C C . GLU B 1 9 ? 25.625 -69.688 -17.266 1 71.38 9 GLU B C 1
ATOM 2207 O O . GLU B 1 9 ? 25.578 -69.438 -16.062 1 71.38 9 GLU B O 1
ATOM 2212 N N . GLN B 1 10 ? 24.406 -69.312 -17.766 1 65.69 10 GLN B N 1
ATOM 2213 C CA . GLN B 1 10 ? 23.156 -69.125 -17.016 1 65.69 10 GLN B CA 1
ATOM 2214 C C . GLN B 1 10 ? 22.031 -69.938 -17.672 1 65.69 10 GLN B C 1
ATOM 2216 O O . GLN B 1 10 ? 22.109 -70.25 -18.859 1 65.69 10 GLN B O 1
ATOM 2221 N N . SER B 1 11 ? 20.828 -70.375 -17.094 1 68.44 11 SER B N 1
ATOM 2222 C CA . SER B 1 11 ? 19.922 -71.438 -17.609 1 68.44 11 SER B CA 1
ATOM 2223 C C . SER B 1 11 ? 18.969 -70.875 -18.641 1 68.44 11 SER B C 1
ATOM 2225 O O . SER B 1 11 ? 18.547 -71.562 -19.562 1 68.44 11 SER B O 1
ATOM 2227 N N . ALA B 1 12 ? 18.125 -69.562 -18.328 1 65.19 12 ALA B N 1
ATOM 2228 C CA . ALA B 1 12 ? 17.188 -68.938 -19.266 1 65.19 12 ALA B CA 1
ATOM 2229 C C . ALA B 1 12 ? 17.453 -67.438 -19.375 1 65.19 12 ALA B C 1
ATOM 2231 O O . ALA B 1 12 ? 18.078 -66.875 -18.5 1 65.19 12 ALA B O 1
ATOM 2232 N N . GLY B 1 13 ? 17.5 -66.812 -20.234 1 61.53 13 GLY B N 1
ATOM 2233 C CA . GLY B 1 13 ? 17.547 -65.375 -20.344 1 61.53 13 GLY B CA 1
ATOM 2234 C C . GLY B 1 13 ? 18 -64.875 -21.703 1 61.53 13 GLY B C 1
ATOM 2235 O O . GLY B 1 13 ? 18.797 -65.5 -22.359 1 61.53 13 GLY B O 1
ATOM 2236 N N . LYS B 1 14 ? 17.547 -63.938 -22.406 1 69.56 14 LYS B N 1
ATOM 2237 C CA . LYS B 1 14 ? 17.812 -63.406 -23.734 1 69.56 14 LYS B CA 1
ATOM 2238 C C . LYS B 1 14 ? 19.094 -62.594 -23.766 1 69.56 14 LYS B C 1
ATOM 2240 O O . LYS B 1 14 ? 19.719 -62.438 -24.812 1 69.56 14 LYS B O 1
ATOM 2245 N N . PHE B 1 15 ? 19.578 -61.938 -22.641 1 69.38 15 PHE B N 1
ATOM 2246 C CA . PHE B 1 15 ? 20.781 -61.125 -22.484 1 69.38 15 PHE B CA 1
ATOM 2247 C C . PHE B 1 15 ? 21.672 -61.688 -21.391 1 69.38 15 PHE B C 1
ATOM 2249 O O . PHE B 1 15 ? 21.188 -62.25 -20.406 1 69.38 15 PHE B O 1
ATOM 2256 N N . CYS B 1 16 ? 23.125 -61.719 -21.266 1 66.25 16 CYS B N 1
ATOM 2257 C CA . CYS B 1 16 ? 24.094 -62.312 -20.359 1 66.25 16 CYS B CA 1
ATOM 2258 C C . CYS B 1 16 ? 24.078 -61.625 -19 1 66.25 16 CYS B C 1
ATOM 2260 O O . CYS B 1 16 ? 24.234 -60.406 -18.922 1 66.25 16 CYS B O 1
ATOM 2262 N N . GLY B 1 17 ? 23.656 -62.031 -17.688 1 66.06 17 GLY B N 1
ATOM 2263 C CA . GLY B 1 17 ? 23.641 -61.438 -16.359 1 66.06 17 GLY B CA 1
ATOM 2264 C C . GLY B 1 17 ? 24.953 -60.781 -15.984 1 66.06 17 GLY B C 1
ATOM 2265 O O . GLY B 1 17 ? 25 -59.969 -15.07 1 66.06 17 GLY B O 1
ATOM 2266 N N . ASN B 1 18 ? 26.094 -61.469 -16.656 1 67.81 18 ASN B N 1
ATOM 2267 C CA . ASN B 1 18 ? 27.375 -60.969 -16.156 1 67.81 18 ASN B CA 1
ATOM 2268 C C . ASN B 1 18 ? 27.906 -59.812 -17 1 67.81 18 ASN B C 1
ATOM 2270 O O . ASN B 1 18 ? 28.406 -58.844 -16.469 1 67.81 18 ASN B O 1
ATOM 2274 N N . CYS B 1 19 ? 27.891 -59.781 -18.203 1 63.25 19 CYS B N 1
ATOM 2275 C CA . CYS B 1 19 ? 28.625 -58.812 -19.031 1 63.25 19 CYS B CA 1
ATOM 2276 C C . CYS B 1 19 ? 27.688 -58.094 -19.969 1 63.25 19 CYS B C 1
ATOM 2278 O O . CYS B 1 19 ? 28.109 -57.219 -20.734 1 63.25 19 CYS B O 1
ATOM 2280 N N . GLY B 1 20 ? 26.156 -58.219 -19.828 1 62.28 20 GLY B N 1
ATOM 2281 C CA . GLY B 1 20 ? 25.031 -57.5 -20.406 1 62.28 20 GLY B CA 1
ATOM 2282 C C . GLY B 1 20 ? 24.859 -57.75 -21.891 1 62.28 20 GLY B C 1
ATOM 2283 O O . GLY B 1 20 ? 24.047 -57.094 -22.547 1 62.28 20 GLY B O 1
ATOM 2284 N N . SER B 1 21 ? 25.625 -58.469 -22.406 1 63.75 21 SER B N 1
ATOM 2285 C CA . SER B 1 21 ? 25.625 -58.656 -23.859 1 63.75 21 SER B CA 1
ATOM 2286 C C . SER B 1 21 ? 24.5 -59.594 -24.297 1 63.75 21 SER B C 1
ATOM 2288 O O . SER B 1 21 ? 24.031 -60.406 -23.5 1 63.75 21 SER B O 1
ATOM 2290 N N . GLU B 1 22 ? 23.781 -59.406 -25.531 1 59.69 22 GLU B N 1
ATOM 2291 C CA . GLU B 1 22 ? 22.578 -60 -26.094 1 59.69 22 GLU B CA 1
ATOM 2292 C C . GLU B 1 22 ? 22.719 -61.531 -26.234 1 59.69 22 GLU B C 1
ATOM 2294 O O . GLU B 1 22 ? 23.641 -62 -26.906 1 59.69 22 GLU B O 1
ATOM 2299 N N . MET B 1 23 ? 21.859 -62.312 -25.281 1 51.69 23 MET B N 1
ATOM 2300 C CA . MET B 1 23 ? 22.031 -63.75 -25.266 1 51.69 23 MET B CA 1
ATOM 2301 C C . MET B 1 23 ? 21.188 -64.438 -26.359 1 51.69 23 MET B C 1
ATOM 2303 O O . MET B 1 23 ? 19.953 -64.25 -26.375 1 51.69 23 MET B O 1
ATOM 2307 N N . VAL B 1 24 ? 21.547 -64.5 -27.594 1 48.34 24 VAL B N 1
ATOM 2308 C CA . VAL B 1 24 ? 20.875 -65 -28.797 1 48.34 24 VAL B CA 1
ATOM 2309 C C . VAL B 1 24 ? 20.312 -66.438 -28.547 1 48.34 24 VAL B C 1
ATOM 2311 O O . VAL B 1 24 ? 21.078 -67.312 -28.25 1 48.34 24 VAL B O 1
ATOM 2314 N N . VAL B 1 25 ? 19.016 -66.375 -27.812 1 40.53 25 VAL B N 1
ATOM 2315 C CA . VAL B 1 25 ? 18.391 -67.688 -27.547 1 40.53 25 VAL B CA 1
ATOM 2316 C C . VAL B 1 25 ? 18.359 -68.5 -28.844 1 40.53 25 VAL B C 1
ATOM 2318 O O . VAL B 1 25 ? 17.891 -68.062 -29.875 1 40.53 25 VAL B O 1
ATOM 2321 N N . LYS B 1 26 ? 19.156 -69.312 -28.875 1 36.25 26 LYS B N 1
ATOM 2322 C CA . LYS B 1 26 ? 19.203 -70.25 -29.969 1 36.25 26 LYS B CA 1
ATOM 2323 C C . LYS B 1 26 ? 17.906 -71.062 -30.016 1 36.25 26 LYS B C 1
ATOM 2325 O O . LYS B 1 26 ? 17.656 -71.938 -29.156 1 36.25 26 LYS B O 1
ATOM 2330 N N . GLU B 1 27 ? 16.562 -70.312 -30.312 1 33.16 27 GLU B N 1
ATOM 2331 C CA . GLU B 1 27 ? 15.383 -71.125 -30.531 1 33.16 27 GLU B CA 1
ATOM 2332 C C . GLU B 1 27 ? 15.727 -72.375 -31.312 1 33.16 27 GLU B C 1
ATOM 2334 O O . GLU B 1 27 ? 16.328 -72.312 -32.375 1 33.16 27 GLU B O 1
ATOM 2339 N N . ASP B 1 28 ? 15.719 -73.312 -30.656 1 28.05 28 ASP B N 1
ATOM 2340 C CA . ASP B 1 28 ? 15.852 -74.688 -31.188 1 28.05 28 ASP B CA 1
ATOM 2341 C C . ASP B 1 28 ? 14.75 -75 -32.219 1 28.05 28 ASP B C 1
ATOM 2343 O O . ASP B 1 28 ? 13.562 -74.812 -31.906 1 28.05 28 ASP B O 1
ATOM 2347 N N . PHE B 1 29 ? 15 -74.75 -33.531 1 27.83 29 PHE B N 1
ATOM 2348 C CA . PHE B 1 29 ? 14.312 -75.188 -34.75 1 27.83 29 PHE B CA 1
ATOM 2349 C C . PHE B 1 29 ? 13.812 -76.625 -34.625 1 27.83 29 PHE B C 1
ATOM 2351 O O . PHE B 1 29 ? 14.539 -77.562 -34.969 1 27.83 29 PHE B O 1
ATOM 2358 N N . VAL B 1 30 ? 13.047 -76.75 -33.562 1 24.28 30 VAL B N 1
ATOM 2359 C CA . VAL B 1 30 ? 12.773 -78.188 -33.469 1 24.28 30 VAL B CA 1
ATOM 2360 C C . VAL B 1 30 ? 12.078 -78.688 -34.719 1 24.28 30 VAL B C 1
ATOM 2362 O O . VAL B 1 30 ? 11.336 -77.938 -35.375 1 24.28 30 VAL B O 1
ATOM 2365 N N . SER B 1 31 ? 12.094 -79.938 -35.094 1 24.48 31 SER B N 1
ATOM 2366 C CA . SER B 1 31 ? 12.234 -80.938 -36.156 1 24.48 31 SER B CA 1
ATOM 2367 C C . SER B 1 31 ? 10.867 -81.375 -36.656 1 24.48 31 SER B C 1
ATOM 2369 O O . SER B 1 31 ? 10.781 -82.125 -37.625 1 24.48 31 SER B O 1
ATOM 2371 N N . GLN B 1 32 ? 9.664 -81.125 -35.969 1 20.84 32 GLN B N 1
ATOM 2372 C CA . GLN B 1 32 ? 8.961 -82.438 -36.094 1 20.84 32 GLN B CA 1
ATOM 2373 C C . GLN B 1 32 ? 8.461 -82.688 -37.5 1 20.84 32 GLN B C 1
ATOM 2375 O O . GLN B 1 32 ? 8.398 -81.75 -38.312 1 20.84 32 GLN B O 1
ATOM 2380 N N . ASN B 1 33 ? 7.047 -83.25 -37.719 1 23.33 33 ASN B N 1
ATOM 2381 C CA . ASN B 1 33 ? 6.559 -84.5 -38.312 1 23.33 33 ASN B CA 1
ATOM 2382 C C . ASN B 1 33 ? 6.18 -84.375 -39.781 1 23.33 33 ASN B C 1
ATOM 2384 O O . ASN B 1 33 ? 5.945 -83.25 -40.219 1 23.33 33 ASN B O 1
ATOM 2388 N N . GLN B 1 34 ? 5.301 -85.438 -40.469 1 22.66 34 GLN B N 1
ATOM 2389 C CA . GLN B 1 34 ? 5.293 -86.312 -41.625 1 22.66 34 GLN B CA 1
ATOM 2390 C C . GLN B 1 34 ? 4.504 -85.75 -42.781 1 22.66 34 GLN B C 1
ATOM 2392 O O . GLN B 1 34 ? 4.871 -85.938 -43.969 1 22.66 34 GLN B O 1
ATOM 2397 N N . HIS B 1 35 ? 3.133 -85.375 -42.656 1 23.72 35 HIS B N 1
ATOM 2398 C CA . HIS B 1 35 ? 2.229 -86.062 -43.562 1 23.72 35 HIS B CA 1
ATOM 2399 C C . HIS B 1 35 ? 2.346 -85.5 -44.969 1 23.72 35 HIS B C 1
ATOM 2401 O O . HIS B 1 35 ? 2.807 -84.375 -45.156 1 23.72 35 HIS B O 1
ATOM 2407 N N . GLN B 1 36 ? 1.365 -86.062 -46.094 1 25.2 36 GLN B N 1
ATOM 2408 C CA . GLN B 1 36 ? 1.333 -86.562 -47.469 1 25.2 36 GLN B CA 1
ATOM 2409 C C . GLN B 1 36 ? 1.188 -85.375 -48.469 1 25.2 36 GLN B C 1
ATOM 2411 O O . GLN B 1 36 ? 0.908 -84.25 -48.062 1 25.2 36 GLN B O 1
ATOM 2416 N N . ALA B 1 37 ? 0.17 -85.688 -49.562 1 26.17 37 ALA B N 1
ATOM 2417 C CA . ALA B 1 37 ? 0.376 -85.688 -51 1 26.17 37 ALA B CA 1
ATOM 2418 C C . ALA B 1 37 ? 0.25 -84.312 -51.594 1 26.17 37 ALA B C 1
ATOM 2420 O O . ALA B 1 37 ? 1.133 -83.812 -52.312 1 26.17 37 ALA B O 1
ATOM 2421 N N . SER B 1 38 ? -0.978 -83.812 -51.844 1 29.09 38 SER B N 1
ATOM 2422 C CA . SER B 1 38 ? -1.628 -83.625 -53.156 1 29.09 38 SER B CA 1
ATOM 2423 C C . SER B 1 38 ? -1.427 -82.188 -53.656 1 29.09 38 SER B C 1
ATOM 2425 O O . SER B 1 38 ? -1.088 -81.312 -52.906 1 29.09 38 SER B O 1
ATOM 2427 N N . ALA B 1 39 ? -2.359 -81.938 -54.812 1 32.22 39 ALA B N 1
ATOM 2428 C CA . ALA B 1 39 ? -2.229 -81.062 -56.031 1 32.22 39 ALA B CA 1
ATOM 2429 C C . ALA B 1 39 ? -2.227 -79.562 -55.656 1 32.22 39 ALA B C 1
ATOM 2431 O O . ALA B 1 39 ? -2.756 -79.188 -54.594 1 32.22 39 ALA B O 1
ATOM 2432 N N . PRO B 1 40 ? -1.468 -78.75 -56.469 1 33.09 40 PRO B N 1
ATOM 2433 C CA . PRO B 1 40 ? -0.985 -77.438 -56.156 1 33.09 40 PRO B CA 1
ATOM 2434 C C . PRO B 1 40 ? -2.119 -76.375 -56.031 1 33.09 40 PRO B C 1
ATOM 2436 O O . PRO B 1 40 ? -2.875 -76.188 -56.969 1 33.09 40 PRO B O 1
ATOM 2439 N N . PRO B 1 41 ? -3.131 -76.625 -55.062 1 34.09 41 PRO B N 1
ATOM 2440 C CA . PRO B 1 41 ? -4.32 -75.875 -55.406 1 34.09 41 PRO B CA 1
ATOM 2441 C C . PRO B 1 41 ? -3.986 -74.438 -55.812 1 34.09 41 PRO B C 1
ATOM 2443 O O . PRO B 1 41 ? -2.916 -73.938 -55.469 1 34.09 41 PRO B O 1
ATOM 2446 N N . PRO B 1 42 ? -4.832 -73.875 -56.719 1 37.31 42 PRO B N 1
ATOM 2447 C CA . PRO B 1 42 ? -4.688 -72.625 -57.438 1 37.31 42 PRO B CA 1
ATOM 2448 C C . PRO B 1 42 ? -4.367 -71.438 -56.5 1 37.31 42 PRO B C 1
ATOM 2450 O O . PRO B 1 42 ? -4.625 -71.5 -55.312 1 37.31 42 PRO B O 1
ATOM 2453 N N . PRO B 1 43 ? -3.623 -70.375 -57.031 1 31.92 43 PRO B N 1
ATOM 2454 C CA . PRO B 1 43 ? -3.047 -69.25 -56.312 1 31.92 43 PRO B CA 1
ATOM 2455 C C . PRO B 1 43 ? -4.07 -68.5 -55.438 1 31.92 43 PRO B C 1
ATOM 2457 O O . PRO B 1 43 ? -5.121 -68.125 -55.938 1 31.92 43 PRO B O 1
ATOM 2460 N N . LEU B 1 44 ? -4.492 -69.125 -54.344 1 30.83 44 LEU B N 1
ATOM 2461 C CA . LEU B 1 44 ? -5.488 -68.438 -53.531 1 30.83 44 LEU B CA 1
ATOM 2462 C C . LEU B 1 44 ? -5.184 -66.938 -53.438 1 30.83 44 LEU B C 1
ATOM 2464 O O . LEU B 1 44 ? -4.039 -66.562 -53.219 1 30.83 44 LEU B O 1
ATOM 2468 N N . GLN B 1 45 ? -5.891 -66.125 -54.25 1 31.95 45 GLN B N 1
ATOM 2469 C CA . GLN B 1 45 ? -5.949 -64.688 -54.156 1 31.95 45 GLN B CA 1
ATOM 2470 C C . GLN B 1 45 ? -5.934 -64.188 -52.719 1 31.95 45 GLN B C 1
ATOM 2472 O O . GLN B 1 45 ? -6.801 -64.562 -51.938 1 31.95 45 GLN B O 1
ATOM 2477 N N . GLU B 1 46 ? -4.672 -64.125 -52.125 1 31.56 46 GLU B N 1
ATOM 2478 C CA . GLU B 1 46 ? -4.391 -63.531 -50.812 1 31.56 46 GLU B CA 1
ATOM 2479 C C . GLU B 1 46 ? -5.234 -62.281 -50.625 1 31.56 46 GLU B C 1
ATOM 2481 O O . GLU B 1 46 ? -5.027 -61.281 -51.281 1 31.56 46 GLU B O 1
ATOM 2486 N N . GLN B 1 47 ? -6.578 -62.469 -50.656 1 31.3 47 GLN B N 1
ATOM 2487 C CA . GLN B 1 47 ? -7.32 -61.281 -50.219 1 31.3 47 GLN B CA 1
ATOM 2488 C C . GLN B 1 47 ? -6.672 -60.656 -49 1 31.3 47 GLN B C 1
ATOM 2490 O O . GLN B 1 47 ? -6.566 -61.281 -47.938 1 31.3 47 GLN B O 1
ATOM 2495 N N . VAL B 1 48 ? -5.637 -59.781 -49.25 1 33.25 48 VAL B N 1
ATOM 2496 C CA . VAL B 1 48 ? -5.043 -58.812 -48.344 1 33.25 48 VAL B CA 1
ATOM 2497 C C . VAL B 1 48 ? -6.121 -58.25 -47.406 1 33.25 48 VAL B C 1
ATOM 2499 O O . VAL B 1 48 ? -7.008 -57.5 -47.844 1 33.25 48 VAL B O 1
ATOM 2502 N N . GLN B 1 49 ? -6.84 -59.125 -46.75 1 30.95 49 GLN B N 1
ATOM 2503 C CA . GLN B 1 49 ? -7.68 -58.5 -45.719 1 30.95 49 GLN B CA 1
ATOM 2504 C C . GLN B 1 49 ? -6.926 -57.406 -44.969 1 30.95 49 GLN B C 1
ATOM 2506 O O . GLN B 1 49 ? -5.938 -57.688 -44.281 1 30.95 49 GLN B O 1
ATOM 2511 N N . GLN B 1 50 ? -6.758 -56.188 -45.594 1 32.34 50 GLN B N 1
ATOM 2512 C CA . GLN B 1 50 ? -6.469 -54.938 -44.906 1 32.34 50 GLN B CA 1
ATOM 2513 C C . GLN B 1 50 ? -7.141 -54.906 -43.531 1 32.34 50 GLN B C 1
ATOM 2515 O O . GLN B 1 50 ? -8.359 -54.75 -43.438 1 32.34 50 GLN B O 1
ATOM 2520 N N . GLN B 1 51 ? -6.93 -55.938 -42.781 1 31.42 51 GLN B N 1
ATOM 2521 C CA . GLN B 1 51 ? -7.379 -55.719 -41.406 1 31.42 51 GLN B CA 1
ATOM 2522 C C . GLN B 1 51 ? -7.137 -54.281 -41 1 31.42 51 GLN B C 1
ATOM 2524 O O . GLN B 1 51 ? -5.992 -53.812 -40.969 1 31.42 51 GLN B O 1
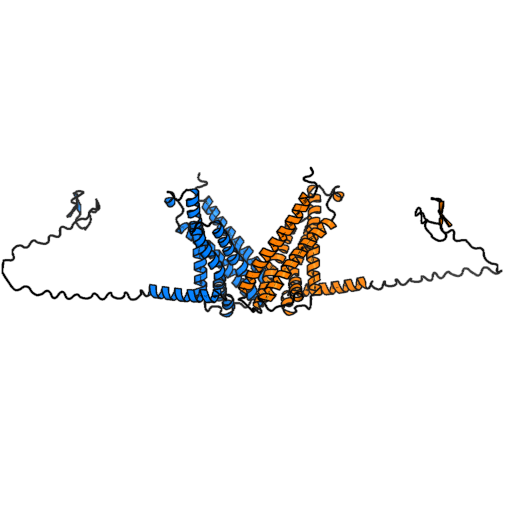ATOM 2529 N N . HIS B 1 52 ? -7.984 -53.344 -41.406 1 33.56 52 HIS B N 1
ATOM 2530 C CA . HIS B 1 52 ? -8.078 -52.062 -40.75 1 33.56 52 HIS B CA 1
ATOM 2531 C C . HIS B 1 52 ? -7.781 -52.188 -39.25 1 33.56 52 HIS B C 1
ATOM 2533 O O . HIS B 1 52 ? -8.562 -52.781 -38.5 1 33.56 52 HIS B O 1
ATOM 2539 N N . GLN B 1 53 ? -6.605 -52.656 -38.844 1 35.16 53 GLN B N 1
ATOM 2540 C CA . GLN B 1 53 ? -6.246 -52.375 -37.469 1 35.16 53 GLN B CA 1
ATOM 2541 C C . GLN B 1 53 ? -6.949 -51.094 -36.969 1 35.16 53 GLN B C 1
ATOM 2543 O O . GLN B 1 53 ? -6.672 -50 -37.438 1 35.16 53 GLN B O 1
ATOM 2548 N N . ALA B 1 54 ? -8.211 -51.188 -36.844 1 34.69 54 ALA B N 1
ATOM 2549 C CA . ALA B 1 54 ? -8.891 -50.094 -36.156 1 34.69 54 ALA B CA 1
ATOM 2550 C C . ALA B 1 54 ? -7.957 -49.406 -35.156 1 34.69 54 ALA B C 1
ATOM 2552 O O . ALA B 1 54 ? -7.32 -50.062 -34.344 1 34.69 54 ALA B O 1
ATOM 2553 N N . ALA B 1 55 ? -7.242 -48.469 -35.531 1 38.97 55 ALA B N 1
ATOM 2554 C CA . ALA B 1 55 ? -6.672 -47.5 -34.594 1 38.97 55 ALA B CA 1
ATOM 2555 C C . ALA B 1 55 ? -7.402 -47.562 -33.25 1 38.97 55 ALA B C 1
ATOM 2557 O O . ALA B 1 55 ? -8.594 -47.25 -33.188 1 38.97 55 ALA B O 1
ATOM 2558 N N . VAL B 1 56 ? -7.332 -48.688 -32.531 1 38.88 56 VAL B N 1
ATOM 2559 C CA . VAL B 1 56 ? -7.805 -48.531 -31.172 1 38.88 56 VAL B CA 1
ATOM 2560 C C . VAL B 1 56 ? -7.781 -47.062 -30.781 1 38.88 56 VAL B C 1
ATOM 2562 O O . VAL B 1 56 ? -6.73 -46.406 -30.828 1 38.88 56 VAL B O 1
ATOM 2565 N N . ALA B 1 57 ? -8.602 -46.344 -31.172 1 43.31 57 ALA B N 1
ATOM 2566 C CA . ALA B 1 57 ? -8.797 -45 -30.609 1 43.31 57 ALA B CA 1
ATOM 2567 C C . ALA B 1 57 ? -8.25 -44.906 -29.188 1 43.31 57 ALA B C 1
ATOM 2569 O O . ALA B 1 57 ? -8.719 -45.625 -28.297 1 43.31 57 ALA B O 1
ATOM 2570 N N . SER B 1 58 ? -6.953 -45.031 -28.984 1 45.72 58 SER B N 1
ATOM 2571 C CA . SER B 1 58 ? -6.328 -44.875 -27.672 1 45.72 58 SER B CA 1
ATOM 2572 C C . SER B 1 58 ? -7.289 -44.25 -26.672 1 45.72 58 SER B C 1
ATOM 2574 O O . SER B 1 58 ? -7.82 -43.156 -26.922 1 45.72 58 SER B O 1
ATOM 2576 N N . ALA B 1 59 ? -8.133 -44.938 -26.125 1 51.5 59 ALA B N 1
ATOM 2577 C CA . ALA B 1 59 ? -8.953 -44.406 -25.031 1 51.5 59 ALA B CA 1
ATOM 2578 C C . ALA B 1 59 ? -8.234 -43.281 -24.297 1 51.5 59 ALA B C 1
ATOM 2580 O O . ALA B 1 59 ? -7.043 -43.375 -24.016 1 51.5 59 ALA B O 1
ATOM 2581 N N . PRO B 1 60 ? -8.602 -42.125 -24.547 1 58.62 60 PRO B N 1
ATOM 2582 C CA . PRO B 1 60 ? -7.879 -41 -23.906 1 58.62 60 PRO B CA 1
ATOM 2583 C C . PRO B 1 60 ? -7.355 -41.406 -22.516 1 58.62 60 PRO B C 1
ATOM 2585 O O . PRO B 1 60 ? -8.031 -42.094 -21.766 1 58.62 60 PRO B O 1
ATOM 2588 N N . ASN B 1 61 ? -5.977 -41.844 -22.297 1 66.69 61 ASN B N 1
ATOM 2589 C CA . ASN B 1 61 ? -5.309 -42.062 -21.031 1 66.69 61 ASN B CA 1
ATOM 2590 C C . ASN B 1 61 ? -5.992 -41.312 -19.891 1 66.69 61 ASN B C 1
ATOM 2592 O O . ASN B 1 61 ? -6.207 -40.094 -19.984 1 66.69 61 ASN B O 1
ATOM 2596 N N . PRO B 1 62 ? -6.742 -42.062 -19.047 1 78.5 62 PRO B N 1
ATOM 2597 C CA . PRO B 1 62 ? -7.449 -41.438 -17.922 1 78.5 62 PRO B CA 1
ATOM 2598 C C . PRO B 1 62 ? -6.672 -40.281 -17.297 1 78.5 62 PRO B C 1
ATOM 2600 O O . PRO B 1 62 ? -7.273 -39.312 -16.859 1 78.5 62 PRO B O 1
ATOM 2603 N N . THR B 1 63 ? -5.367 -40.469 -17.219 1 81.19 63 THR B N 1
ATOM 2604 C CA . THR B 1 63 ? -4.543 -39.406 -16.672 1 81.19 63 THR B CA 1
ATOM 2605 C C . THR B 1 63 ? -4.621 -38.156 -17.562 1 81.19 63 THR B C 1
ATOM 2607 O O . THR B 1 63 ? -4.715 -37.031 -17.062 1 81.19 63 THR B O 1
ATOM 2610 N N . ILE B 1 64 ? -4.625 -38.406 -18.828 1 82.31 64 ILE B N 1
ATOM 2611 C CA . ILE B 1 64 ? -4.695 -37.312 -19.781 1 82.31 64 ILE B CA 1
ATOM 2612 C C . ILE B 1 64 ? -6.09 -36.688 -19.734 1 82.31 64 ILE B C 1
ATOM 2614 O O . ILE B 1 64 ? -6.23 -35.438 -19.797 1 82.31 64 ILE B O 1
ATOM 2618 N N . GLU B 1 65 ? -7.078 -37.5 -19.641 1 82.44 65 GLU B N 1
ATOM 2619 C CA . GLU B 1 65 ? -8.445 -37 -19.578 1 82.44 65 GLU B CA 1
ATOM 2620 C C . GLU B 1 65 ? -8.68 -36.188 -18.297 1 82.44 65 GLU B C 1
ATOM 2622 O O . GLU B 1 65 ? -9.336 -35.125 -18.344 1 82.44 65 GLU B O 1
ATOM 2627 N N . LYS B 1 66 ? -8.172 -36.75 -17.219 1 84.88 66 LYS B N 1
ATOM 2628 C CA . LYS B 1 66 ? -8.281 -36 -15.969 1 84.88 66 LYS B CA 1
ATOM 2629 C C . LYS B 1 66 ? -7.543 -34.656 -16.047 1 84.88 66 LYS B C 1
ATOM 2631 O O . LYS B 1 66 ? -8.023 -33.656 -15.539 1 84.88 66 LYS B O 1
ATOM 2636 N N . ALA B 1 67 ? -6.434 -34.719 -16.656 1 84.06 67 ALA B N 1
ATOM 2637 C CA . ALA B 1 67 ? -5.652 -33.5 -16.812 1 84.06 67 ALA B CA 1
ATOM 2638 C C . ALA B 1 67 ? -6.391 -32.469 -17.688 1 84.06 67 ALA B C 1
ATOM 2640 O O . ALA B 1 67 ? -6.379 -31.281 -17.406 1 84.06 67 ALA B O 1
ATOM 2641 N N . LYS B 1 68 ? -6.953 -32.938 -18.703 1 85.75 68 LYS B N 1
ATOM 2642 C CA . LYS B 1 68 ? -7.723 -32.062 -19.594 1 85.75 68 LYS B CA 1
ATOM 2643 C C . LYS B 1 68 ? -8.93 -31.484 -18.875 1 85.75 68 LYS B C 1
ATOM 2645 O O . LYS B 1 68 ? -9.234 -30.297 -19.031 1 85.75 68 LYS B O 1
ATOM 2650 N N . ALA B 1 69 ? -9.539 -32.281 -18.156 1 86.94 69 ALA B N 1
ATOM 2651 C CA . ALA B 1 69 ? -10.695 -31.828 -17.406 1 86.94 69 ALA B CA 1
ATOM 2652 C C . ALA B 1 69 ? -10.289 -30.781 -16.375 1 86.94 69 ALA B C 1
ATOM 2654 O O . ALA B 1 69 ? -10.969 -29.766 -16.203 1 86.94 69 ALA B O 1
ATOM 2655 N N . THR B 1 70 ? -9.25 -31.047 -15.719 1 86.56 70 THR B N 1
ATOM 2656 C CA . THR B 1 70 ? -8.75 -30.125 -14.719 1 86.56 70 THR B CA 1
ATOM 2657 C C . THR B 1 70 ? -8.344 -28.797 -15.367 1 86.56 70 THR B C 1
ATOM 2659 O O . THR B 1 70 ? -8.617 -27.719 -14.82 1 86.56 70 THR B O 1
ATOM 2662 N N . SER B 1 71 ? -7.758 -28.906 -16.5 1 90.81 71 SER B N 1
ATOM 2663 C CA . SER B 1 71 ? -7.336 -27.703 -17.203 1 90.81 71 SER B CA 1
ATOM 2664 C C . SER B 1 71 ? -8.539 -26.891 -17.656 1 90.81 71 SER B C 1
ATOM 2666 O O . SER B 1 71 ? -8.523 -25.656 -17.562 1 90.81 71 SER B O 1
ATOM 2668 N N . LYS B 1 72 ? -9.484 -27.516 -18.094 1 92.06 72 LYS B N 1
ATOM 2669 C CA . LYS B 1 72 ? -10.703 -26.844 -18.516 1 92.06 72 LYS B CA 1
ATOM 2670 C C . LYS B 1 72 ? -11.391 -26.156 -17.344 1 92.06 72 LYS B C 1
ATOM 2672 O O . LYS B 1 72 ? -11.859 -25.031 -17.453 1 92.06 72 LYS B O 1
ATOM 2677 N N . ASN B 1 73 ? -11.461 -26.906 -16.312 1 93 73 ASN B N 1
ATOM 2678 C CA . ASN B 1 73 ? -12.047 -26.344 -15.094 1 93 73 ASN B CA 1
ATOM 2679 C C . ASN B 1 73 ? -11.273 -25.125 -14.609 1 93 73 ASN B C 1
ATOM 2681 O O . ASN B 1 73 ? -11.867 -24.125 -14.203 1 93 73 ASN B O 1
ATOM 2685 N N . TYR B 1 74 ? -10 -25.25 -14.648 1 94.56 74 TYR B N 1
ATOM 2686 C CA . TYR B 1 74 ? -9.18 -24.125 -14.219 1 94.56 74 TYR B CA 1
ATOM 2687 C C . TYR B 1 74 ? -9.352 -22.938 -15.156 1 94.56 74 TYR B C 1
ATOM 2689 O O . TYR B 1 74 ? -9.352 -21.781 -14.711 1 94.56 74 TYR B O 1
ATOM 2697 N N . TRP B 1 75 ? -9.453 -23.234 -16.438 1 94.12 75 TRP B N 1
ATOM 2698 C CA . TRP B 1 75 ? -9.625 -22.141 -17.391 1 94.12 75 TRP B CA 1
ATOM 2699 C C . TRP B 1 75 ? -10.938 -21.406 -17.141 1 94.12 75 TRP B C 1
ATOM 2701 O O . TRP B 1 75 ? -11 -20.188 -17.234 1 94.12 75 TRP B O 1
ATOM 2711 N N . ASN B 1 76 ? -11.961 -22.125 -16.828 1 93.25 76 ASN B N 1
ATOM 2712 C CA . ASN B 1 76 ? -13.234 -21.516 -16.469 1 93.25 76 ASN B CA 1
ATOM 2713 C C . ASN B 1 76 ? -13.133 -20.703 -15.188 1 93.25 76 ASN B C 1
ATOM 2715 O O . ASN B 1 76 ? -13.695 -19.594 -15.102 1 93.25 76 ASN B O 1
ATOM 2719 N N . TYR B 1 77 ? -12.438 -21.312 -14.258 1 92.94 77 TYR B N 1
ATOM 2720 C CA . TYR B 1 77 ? -12.148 -20.594 -13.023 1 92.94 77 TYR B CA 1
ATOM 2721 C C . TYR B 1 77 ? -11.414 -19.297 -13.305 1 92.94 77 TYR B C 1
ATOM 2723 O O . TYR B 1 77 ? -11.789 -18.234 -12.789 1 92.94 77 TYR B O 1
ATOM 2731 N N . PHE B 1 78 ? -10.453 -19.391 -14.141 1 94.5 78 PHE B N 1
ATOM 2732 C CA . PHE B 1 78 ? -9.617 -18.25 -14.484 1 94.5 78 PHE B CA 1
ATOM 2733 C C . PHE B 1 78 ? -10.453 -17.141 -15.125 1 94.5 78 PHE B C 1
ATOM 2735 O O . PHE B 1 78 ? -10.359 -15.984 -14.719 1 94.5 78 PHE B O 1
ATOM 2742 N N . LYS B 1 79 ? -11.25 -17.453 -16.047 1 93.75 79 LYS B N 1
ATOM 2743 C CA . LYS B 1 79 ? -12.086 -16.469 -16.734 1 93.75 79 LYS B CA 1
ATOM 2744 C C . LYS B 1 79 ? -13.07 -15.805 -15.789 1 93.75 79 LYS B C 1
ATOM 2746 O O . LYS B 1 79 ? -13.297 -14.594 -15.859 1 93.75 79 LYS B O 1
ATOM 2751 N N . GLN B 1 80 ? -13.594 -16.578 -14.945 1 90.88 80 GLN B N 1
ATOM 2752 C CA . GLN B 1 80 ? -14.602 -16.062 -14.016 1 90.88 80 GLN B CA 1
ATOM 2753 C C . GLN B 1 80 ? -13.977 -15.133 -12.984 1 90.88 80 GLN B C 1
ATOM 2755 O O . GLN B 1 80 ? -14.477 -14.039 -12.742 1 90.88 80 GLN B O 1
ATOM 2760 N N . TYR B 1 81 ? -12.844 -15.547 -12.477 1 92.19 81 TYR B N 1
ATOM 2761 C CA . TYR B 1 81 ? -12.305 -14.836 -11.32 1 92.19 81 TYR B CA 1
ATOM 2762 C C . TYR B 1 81 ? -11.383 -13.695 -11.766 1 92.19 81 TYR B C 1
ATOM 2764 O O . TYR B 1 81 ? -11.047 -12.82 -10.969 1 92.19 81 TYR B O 1
ATOM 2772 N N . ILE B 1 82 ? -11 -13.711 -12.977 1 92.62 82 ILE B N 1
ATOM 2773 C CA . ILE B 1 82 ? -10.312 -12.531 -13.492 1 92.62 82 ILE B CA 1
ATOM 2774 C C . ILE B 1 82 ? -11.297 -11.375 -13.609 1 92.62 82 ILE B C 1
ATOM 2776 O O . ILE B 1 82 ? -10.914 -10.211 -13.461 1 92.62 82 ILE B O 1
ATOM 2780 N N . LYS B 1 83 ? -12.477 -11.695 -13.867 1 90.94 83 LYS B N 1
ATOM 2781 C CA . LYS B 1 83 ? -13.516 -10.68 -14.008 1 90.94 83 LYS B CA 1
ATOM 2782 C C . LYS B 1 83 ? -14.023 -10.219 -12.641 1 90.94 83 LYS B C 1
ATOM 2784 O O . LYS B 1 83 ? -14.336 -9.047 -12.445 1 90.94 83 LYS B O 1
ATOM 2789 N N . SER B 1 84 ? -14.078 -11.172 -11.703 1 90.88 84 SER B N 1
ATOM 2790 C CA . SER B 1 84 ? -14.609 -10.852 -10.383 1 90.88 84 SER B CA 1
ATOM 2791 C C . SER B 1 84 ? -13.875 -11.617 -9.289 1 90.88 84 SER B C 1
ATOM 2793 O O . SER B 1 84 ? -14.445 -12.508 -8.664 1 90.88 84 SER B O 1
ATOM 2795 N N . PRO B 1 85 ? -12.742 -11.172 -9.062 1 88.88 85 PRO B N 1
ATOM 2796 C CA . PRO B 1 85 ? -11.969 -11.875 -8.039 1 88.88 85 PRO B CA 1
ATOM 2797 C C . PRO B 1 85 ? -12.594 -11.781 -6.652 1 88.88 85 PRO B C 1
ATOM 2799 O O . PRO B 1 85 ? -12.438 -12.688 -5.836 1 88.88 85 PRO B O 1
ATOM 2802 N N . SER B 1 86 ? -13.375 -10.781 -6.363 1 87.06 86 SER B N 1
ATOM 2803 C CA . SER B 1 86 ? -13.914 -10.547 -5.027 1 87.06 86 SER B CA 1
ATOM 2804 C C . SER B 1 86 ? -15.062 -11.5 -4.727 1 87.06 86 SER B C 1
ATOM 2806 O O . SER B 1 86 ? -15.508 -11.602 -3.58 1 87.06 86 SER B O 1
ATOM 2808 N N . HIS B 1 87 ? -15.469 -12.227 -5.703 1 87.62 87 HIS B N 1
ATOM 2809 C CA . HIS B 1 87 ? -16.5 -13.234 -5.484 1 87.62 87 HIS B CA 1
ATOM 2810 C C . HIS B 1 87 ? -16 -14.312 -4.52 1 87.62 87 HIS B C 1
ATOM 2812 O O . HIS B 1 87 ? -16.812 -14.945 -3.832 1 87.62 87 HIS B O 1
ATOM 2818 N N . SER B 1 88 ? -14.734 -14.492 -4.469 1 86.56 88 SER B N 1
ATOM 2819 C CA . SER B 1 88 ? -14.156 -15.5 -3.582 1 86.56 88 SER B CA 1
ATOM 2820 C C . SER B 1 88 ? -14.344 -15.117 -2.117 1 86.56 88 SER B C 1
ATOM 2822 O O . SER B 1 88 ? -14.312 -15.984 -1.237 1 86.56 88 SER B O 1
ATOM 2824 N N . LEU B 1 89 ? -14.523 -13.867 -1.854 1 84.5 89 LEU B N 1
ATOM 2825 C CA . LEU B 1 89 ? -14.766 -13.398 -0.491 1 84.5 89 LEU B CA 1
ATOM 2826 C C . LEU B 1 89 ? -16.109 -13.906 0.03 1 84.5 89 LEU B C 1
ATOM 2828 O O . LEU B 1 89 ? -16.281 -14.062 1.239 1 84.5 89 LEU B O 1
ATOM 2832 N N . ILE B 1 90 ? -16.922 -14.203 -0.895 1 81 90 ILE B N 1
ATOM 2833 C CA . ILE B 1 90 ? -18.266 -14.641 -0.539 1 81 90 ILE B CA 1
ATOM 2834 C C . ILE B 1 90 ? -18.344 -16.172 -0.576 1 81 90 ILE B C 1
ATOM 2836 O O . ILE B 1 90 ? -18.969 -16.781 0.293 1 81 90 ILE B O 1
ATOM 2840 N N . THR B 1 91 ? -17.656 -16.766 -1.597 1 83.38 91 THR B N 1
ATOM 2841 C CA . THR B 1 91 ? -17.766 -18.203 -1.804 1 83.38 91 THR B CA 1
ATOM 2842 C C . THR B 1 91 ? -16.859 -18.953 -0.828 1 83.38 91 THR B C 1
ATOM 2844 O O . THR B 1 91 ? -17.109 -20.125 -0.54 1 83.38 91 THR B O 1
ATOM 2847 N N . GLY B 1 92 ? -15.914 -18.375 -0.391 1 78.88 92 GLY B N 1
ATOM 2848 C CA . GLY B 1 92 ? -15.062 -18.969 0.62 1 78.88 92 GLY B CA 1
ATOM 2849 C C . GLY B 1 92 ? -14.172 -20.078 0.074 1 78.88 92 GLY B C 1
ATOM 2850 O O . GLY B 1 92 ? -13.344 -19.828 -0.804 1 78.88 92 GLY B O 1
ATOM 2851 N N . GLU B 1 93 ? -14.531 -21.359 0.421 1 85.38 93 GLU B N 1
ATOM 2852 C CA . GLU B 1 93 ? -13.648 -22.5 0.168 1 85.38 93 GLU B CA 1
ATOM 2853 C C . GLU B 1 93 ? -14.055 -23.219 -1.108 1 85.38 93 GLU B C 1
ATOM 2855 O O . GLU B 1 93 ? -13.398 -24.188 -1.51 1 85.38 93 GLU B O 1
ATOM 2860 N N . ALA B 1 94 ? -15.023 -22.766 -1.901 1 85.94 94 ALA B N 1
ATOM 2861 C CA . ALA B 1 94 ? -15.594 -23.484 -3.043 1 85.94 94 ALA B CA 1
ATOM 2862 C C . ALA B 1 94 ? -14.547 -23.703 -4.133 1 85.94 94 ALA B C 1
ATOM 2864 O O . ALA B 1 94 ? -14.523 -24.75 -4.781 1 85.94 94 ALA B O 1
ATOM 2865 N N . GLU B 1 95 ? -13.703 -22.766 -4.297 1 90.62 95 GLU B N 1
ATOM 2866 C CA . GLU B 1 95 ? -12.711 -22.844 -5.363 1 90.62 95 GLU B CA 1
ATOM 2867 C C . GLU B 1 95 ? -11.305 -23.016 -4.797 1 90.62 95 GLU B C 1
ATOM 2869 O O . GLU B 1 95 ? -10.344 -22.453 -5.332 1 90.62 95 GLU B O 1
ATOM 2874 N N . PHE B 1 96 ? -11.25 -23.875 -3.789 1 94 96 PHE B N 1
ATOM 2875 C CA . PHE B 1 96 ? -9.984 -24.047 -3.09 1 94 96 PHE B CA 1
ATOM 2876 C C . PHE B 1 96 ? -8.945 -24.672 -4.008 1 94 96 PHE B C 1
ATOM 2878 O O . PHE B 1 96 ? -7.809 -24.188 -4.086 1 94 96 PHE B O 1
ATOM 2885 N N . LYS B 1 97 ? -9.375 -25.719 -4.723 1 93.19 97 LYS B N 1
ATOM 2886 C CA . LYS B 1 97 ? -8.438 -26.438 -5.59 1 93.19 97 LYS B CA 1
ATOM 2887 C C . LYS B 1 97 ? -7.863 -25.516 -6.656 1 93.19 97 LYS B C 1
ATOM 2889 O O . LYS B 1 97 ? -6.652 -25.5 -6.883 1 93.19 97 LYS B O 1
ATOM 2894 N N . ASN B 1 98 ? -8.727 -24.766 -7.266 1 93.88 98 ASN B N 1
ATOM 2895 C CA . ASN B 1 98 ? -8.281 -23.859 -8.305 1 93.88 98 ASN B CA 1
ATOM 2896 C C . ASN B 1 98 ? -7.438 -22.719 -7.734 1 93.88 98 ASN B C 1
ATOM 2898 O O . ASN B 1 98 ? -6.512 -22.234 -8.383 1 93.88 98 ASN B O 1
ATOM 2902 N N . GLY B 1 99 ? -7.75 -22.312 -6.555 1 94.06 99 GLY B N 1
ATOM 2903 C CA . GLY B 1 99 ? -6.926 -21.312 -5.883 1 94.06 99 GLY B CA 1
ATOM 2904 C C . GLY B 1 99 ? -5.508 -21.781 -5.629 1 94.06 99 GLY B C 1
ATOM 2905 O O . GLY B 1 99 ? -4.551 -21.047 -5.863 1 94.06 99 GLY B O 1
ATOM 2906 N N . VAL B 1 100 ? -5.41 -22.969 -5.223 1 94.25 100 VAL B N 1
ATOM 2907 C CA . VAL B 1 100 ? -4.109 -23.562 -4.938 1 94.25 100 VAL B CA 1
ATOM 2908 C C . VAL B 1 100 ? -3.311 -23.703 -6.23 1 94.25 100 VAL B C 1
ATOM 2910 O O . VAL B 1 100 ? -2.102 -23.453 -6.25 1 94.25 100 VAL B O 1
ATOM 2913 N N . ILE B 1 101 ? -4.004 -24.078 -7.258 1 94.62 101 ILE B N 1
ATOM 2914 C 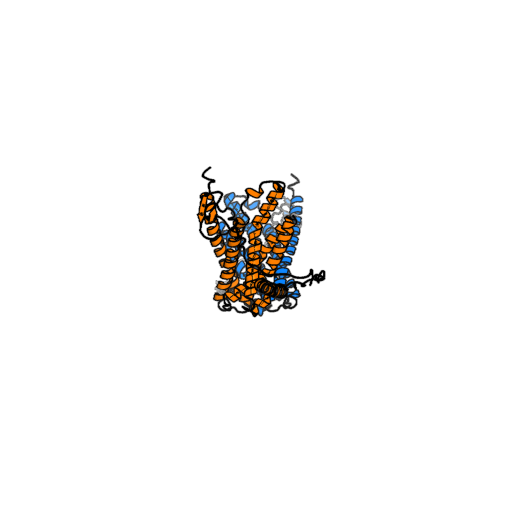CA . ILE B 1 101 ? -3.352 -24.219 -8.555 1 94.62 101 ILE B CA 1
ATOM 2915 C C . ILE B 1 101 ? -2.756 -22.875 -8.977 1 94.62 101 ILE B C 1
ATOM 2917 O O . ILE B 1 101 ? -1.634 -22.812 -9.484 1 94.62 101 ILE B O 1
ATOM 2921 N N . SER B 1 102 ? -3.488 -21.812 -8.797 1 96.12 102 SER B N 1
ATOM 2922 C CA . SER B 1 102 ? -2.994 -20.469 -9.125 1 96.12 102 SER B CA 1
ATOM 2923 C C . SER B 1 102 ? -1.723 -20.141 -8.352 1 96.12 102 SER B C 1
ATOM 2925 O O . SER B 1 102 ? -0.769 -19.609 -8.914 1 96.12 102 SER B O 1
ATOM 2927 N N . ILE B 1 103 ? -1.699 -20.469 -7.094 1 95.56 103 ILE B N 1
ATOM 2928 C CA . ILE B 1 103 ? -0.559 -20.203 -6.227 1 95.56 103 ILE B CA 1
ATOM 2929 C C . ILE B 1 103 ? 0.651 -21 -6.691 1 95.56 103 ILE B C 1
ATOM 2931 O O . ILE B 1 103 ? 1.762 -20.484 -6.781 1 95.56 103 ILE B O 1
ATOM 2935 N N . ILE B 1 104 ? 0.429 -22.234 -7.027 1 94.25 104 ILE B N 1
ATOM 2936 C CA . ILE B 1 104 ? 1.499 -23.109 -7.484 1 94.25 104 ILE B CA 1
ATOM 2937 C C . ILE B 1 104 ? 2.041 -22.625 -8.82 1 94.25 104 ILE B C 1
ATOM 2939 O O . ILE B 1 104 ? 3.258 -22.562 -9.023 1 94.25 104 ILE B O 1
ATOM 2943 N N . LEU B 1 105 ? 1.148 -22.297 -9.703 1 94.69 105 LEU B N 1
ATOM 2944 C CA . LEU B 1 105 ? 1.554 -21.781 -11.008 1 94.69 105 LEU B CA 1
ATOM 2945 C C . LEU B 1 105 ? 2.402 -20.516 -10.852 1 94.69 105 LEU B C 1
ATOM 2947 O O . LEU B 1 105 ? 3.42 -20.359 -11.531 1 94.69 105 LEU B O 1
ATOM 2951 N N . PHE B 1 106 ? 1.959 -19.641 -9.977 1 96.69 106 PHE B N 1
ATOM 2952 C CA . PHE B 1 106 ? 2.701 -18.406 -9.711 1 96.69 106 PHE B CA 1
ATOM 2953 C C . PHE B 1 106 ? 4.098 -18.719 -9.188 1 96.69 106 PHE B C 1
ATOM 2955 O O . PHE B 1 106 ? 5.082 -18.141 -9.633 1 96.69 106 PHE B O 1
ATOM 2962 N N . SER B 1 107 ? 4.195 -19.625 -8.281 1 93.88 107 SER B N 1
ATOM 2963 C CA . SER B 1 107 ? 5.465 -20 -7.664 1 93.88 107 SER B CA 1
ATOM 2964 C C . SER B 1 107 ? 6.398 -20.656 -8.68 1 93.88 107 SER B C 1
ATOM 2966 O O . SER B 1 107 ? 7.609 -20.422 -8.656 1 93.88 107 SER B O 1
ATOM 2968 N N . ILE B 1 108 ? 5.844 -21.453 -9.539 1 93 108 ILE B N 1
ATOM 2969 C CA . ILE B 1 108 ? 6.637 -22.125 -10.562 1 93 108 ILE B CA 1
ATOM 2970 C C . ILE B 1 108 ? 7.207 -21.094 -11.539 1 93 108 ILE B C 1
ATOM 2972 O O . ILE B 1 108 ? 8.391 -21.141 -11.867 1 93 108 ILE B O 1
ATOM 2976 N N . LEU B 1 109 ? 6.371 -20.203 -11.922 1 94.44 109 LEU B N 1
ATOM 2977 C CA . LEU B 1 109 ? 6.809 -19.188 -12.875 1 94.44 109 LEU B CA 1
ATOM 2978 C C . LEU B 1 109 ? 7.859 -18.281 -12.25 1 94.44 109 LEU B C 1
ATOM 2980 O O . LEU B 1 109 ? 8.891 -18 -12.875 1 94.44 109 LEU B O 1
ATOM 2984 N N . LEU B 1 110 ? 7.57 -17.859 -11.062 1 93.62 110 LEU B N 1
ATOM 2985 C CA . LEU B 1 110 ? 8.523 -16.984 -10.383 1 93.62 110 LEU B CA 1
ATOM 2986 C C . LEU B 1 110 ? 9.82 -17.734 -10.086 1 93.62 110 LEU B C 1
ATOM 2988 O O . LEU B 1 110 ? 10.906 -17.156 -10.148 1 93.62 110 LEU B O 1
ATOM 2992 N N . GLY B 1 111 ? 9.68 -18.969 -9.789 1 90.94 111 GLY B N 1
ATOM 2993 C CA . GLY B 1 111 ? 10.852 -19.797 -9.547 1 90.94 111 GLY B CA 1
ATOM 2994 C C . GLY B 1 111 ? 11.719 -19.984 -10.773 1 90.94 111 GLY B C 1
ATOM 2995 O O . GLY B 1 111 ? 12.938 -20.141 -10.664 1 90.94 111 GLY B O 1
ATOM 2996 N N . SER B 1 112 ? 11.258 -19.906 -11.906 1 90.81 112 SER B N 1
ATOM 2997 C CA . SER B 1 112 ? 11.977 -20.141 -13.148 1 90.81 112 SER B CA 1
ATOM 2998 C C . SER B 1 112 ? 12.664 -18.875 -13.648 1 90.81 112 SER B C 1
ATOM 3000 O O . SER B 1 112 ? 13.531 -18.938 -14.516 1 90.81 112 SER B O 1
ATOM 3002 N N . LEU B 1 113 ? 12.32 -17.766 -13.062 1 90.5 113 LEU B N 1
ATOM 3003 C CA . LEU B 1 113 ? 12.758 -16.484 -13.586 1 90.5 113 LEU B CA 1
ATOM 3004 C C . LEU B 1 113 ? 14.273 -16.328 -13.453 1 90.5 113 LEU B C 1
ATOM 3006 O O . LEU B 1 113 ? 14.945 -15.906 -14.398 1 90.5 113 LEU B O 1
ATOM 3010 N N . PRO B 1 114 ? 14.82 -16.672 -12.305 1 86.38 114 PRO B N 1
ATOM 3011 C CA . PRO B 1 114 ? 16.266 -16.469 -12.211 1 86.38 114 PRO B CA 1
ATOM 3012 C C . PRO B 1 114 ? 17.047 -17.25 -13.266 1 86.38 114 PRO B C 1
ATOM 3014 O O . PRO B 1 114 ? 18.031 -16.75 -13.82 1 86.38 114 PRO B O 1
ATOM 3017 N N . TYR B 1 115 ? 16.672 -18.422 -13.539 1 84 115 TYR B N 1
ATOM 3018 C CA . TYR B 1 115 ? 17.328 -19.203 -14.57 1 84 115 TYR B CA 1
ATOM 3019 C C . TYR B 1 115 ? 17.156 -18.578 -15.945 1 84 115 TYR B C 1
ATOM 3021 O O . TYR B 1 115 ? 18.109 -18.484 -16.719 1 84 115 TYR B O 1
ATOM 3029 N N . LEU B 1 116 ? 15.977 -18.188 -16.281 1 83.75 116 LEU B N 1
ATOM 3030 C CA . LEU B 1 116 ? 15.68 -17.594 -17.594 1 83.75 116 LEU B CA 1
ATOM 3031 C C . LEU B 1 116 ? 16.438 -16.281 -17.781 1 83.75 116 LEU B C 1
ATOM 3033 O O . LEU B 1 116 ? 16.953 -16.016 -18.875 1 83.75 116 LEU B O 1
ATOM 3037 N N . VAL B 1 117 ? 16.5 -15.555 -16.734 1 80.56 117 VAL B N 1
ATOM 3038 C CA . VAL B 1 117 ? 17.219 -14.281 -16.797 1 80.56 117 VAL B CA 1
ATOM 3039 C C . VAL B 1 117 ? 18.719 -14.531 -16.953 1 80.56 117 VAL B C 1
ATOM 3041 O O . VAL B 1 117 ? 19.391 -13.852 -17.734 1 80.56 117 VAL B O 1
ATOM 3044 N N . ALA B 1 118 ? 19.234 -15.5 -16.203 1 78.06 118 ALA B N 1
ATOM 3045 C CA . ALA B 1 118 ? 20.656 -15.836 -16.281 1 78.06 118 ALA B CA 1
ATOM 3046 C C . ALA B 1 118 ? 21.016 -16.359 -17.672 1 78.06 118 ALA B C 1
ATOM 3048 O O . ALA B 1 118 ? 22.062 -15.992 -18.219 1 78.06 118 ALA B O 1
ATOM 3049 N N . ARG B 1 119 ? 20.234 -17.172 -18.156 1 78.19 119 ARG B N 1
ATOM 3050 C CA . ARG B 1 119 ? 20.5 -17.75 -19.484 1 78.19 119 ARG B CA 1
ATOM 3051 C C . ARG B 1 119 ? 20.5 -16.656 -20.547 1 78.19 119 ARG B C 1
ATOM 3053 O O . ARG B 1 119 ? 21.359 -16.641 -21.422 1 78.19 119 ARG B O 1
ATOM 3060 N N . ARG B 1 120 ? 19.703 -15.781 -20.453 1 76.5 120 ARG B N 1
ATOM 3061 C CA . ARG B 1 120 ? 19.609 -14.711 -21.422 1 76.5 120 ARG B CA 1
ATOM 3062 C C . ARG B 1 120 ? 20.75 -13.711 -21.25 1 76.5 120 ARG B C 1
ATOM 3064 O O . ARG B 1 120 ? 21.266 -13.188 -22.234 1 76.5 120 ARG B O 1
ATOM 3071 N N . ALA B 1 121 ? 21 -13.43 -20.031 1 72.44 121 ALA B N 1
ATOM 3072 C CA . ALA B 1 121 ? 22.125 -12.531 -19.781 1 72.44 121 ALA B CA 1
ATOM 3073 C C . ALA B 1 121 ? 23.422 -13.133 -20.297 1 72.44 121 ALA B C 1
ATOM 3075 O O . ALA B 1 121 ? 24.281 -12.422 -20.828 1 72.44 121 ALA B O 1
ATOM 3076 N N . MET B 1 122 ? 23.562 -14.336 -20.156 1 71.5 122 MET B N 1
ATOM 3077 C CA . MET B 1 122 ? 24.766 -15.016 -20.641 1 71.5 122 MET B CA 1
ATOM 3078 C C . MET B 1 122 ? 24.797 -15.031 -22.172 1 71.5 122 MET B C 1
ATOM 3080 O O . MET B 1 122 ? 25.859 -14.852 -22.781 1 71.5 122 MET B O 1
ATOM 3084 N N . GLU B 1 123 ? 23.641 -15.234 -22.719 1 70.38 123 GLU B N 1
ATOM 3085 C CA . GLU B 1 123 ? 23.562 -15.195 -24.172 1 70.38 123 GLU B CA 1
ATOM 3086 C C . GLU B 1 123 ? 23.906 -13.812 -24.719 1 70.38 123 GLU B C 1
ATOM 3088 O O . GLU B 1 123 ? 24.594 -13.695 -25.734 1 70.38 123 GLU B O 1
ATOM 3093 N N . SER B 1 124 ? 23.422 -12.859 -24.016 1 65.88 124 SER B N 1
ATOM 3094 C CA . SER B 1 124 ? 23.688 -11.5 -24.484 1 65.88 124 SER B CA 1
ATOM 3095 C C . SER B 1 124 ? 25.141 -11.102 -24.25 1 65.88 124 SER B C 1
ATOM 3097 O O . SER B 1 124 ? 25.719 -10.344 -25.031 1 65.88 124 SER B O 1
ATOM 3099 N N . THR B 1 125 ? 25.594 -11.422 -23.047 1 60.28 125 THR B N 1
ATOM 3100 C CA . THR B 1 125 ? 26.953 -11.008 -22.703 1 60.28 125 THR B CA 1
ATOM 3101 C C . THR B 1 125 ? 27.984 -11.906 -23.375 1 60.28 125 THR B C 1
ATOM 3103 O O . THR B 1 125 ? 29 -11.422 -23.859 1 60.28 125 THR B O 1
ATOM 3106 N N . PHE B 1 126 ? 27.734 -13.195 -23.297 1 59.28 126 PHE B N 1
ATOM 3107 C CA . PHE B 1 126 ? 28.781 -14.102 -23.766 1 59.28 126 PHE B CA 1
ATOM 3108 C C . PHE B 1 126 ? 28.422 -14.688 -25.125 1 59.28 126 PHE B C 1
ATOM 3110 O O . PHE B 1 126 ? 29.203 -15.453 -25.688 1 59.28 126 PHE B O 1
ATOM 3117 N N . GLY B 1 127 ? 27.453 -13.984 -26.062 1 54.94 127 GLY B N 1
ATOM 3118 C CA . GLY B 1 127 ? 27.188 -14.359 -27.453 1 54.94 127 GLY B CA 1
ATOM 3119 C C . GLY B 1 127 ? 26.609 -15.75 -27.578 1 54.94 127 GLY B C 1
ATOM 3120 O O . GLY B 1 127 ? 26.781 -16.422 -28.609 1 54.94 127 GLY B O 1
ATOM 3121 N N . GLY B 1 128 ? 25.641 -16.438 -26.688 1 52.53 128 GLY B N 1
ATOM 3122 C CA . GLY B 1 128 ? 24.984 -17.719 -26.859 1 52.53 128 GLY B CA 1
ATOM 3123 C C . GLY B 1 128 ? 25.891 -18.906 -26.625 1 52.53 128 GLY B C 1
ATOM 3124 O O . GLY B 1 128 ? 25.484 -20.047 -26.797 1 52.53 128 GLY B O 1
ATOM 3125 N N . PHE B 1 129 ? 27.25 -18.766 -27.047 1 48.31 129 PHE B N 1
ATOM 3126 C CA . PHE B 1 129 ? 28.125 -19.922 -27.25 1 48.31 129 PHE B CA 1
ATOM 3127 C C . PHE B 1 129 ? 28.031 -20.891 -26.094 1 48.31 129 PHE B C 1
ATOM 3129 O O . PHE B 1 129 ? 27.297 -20.641 -25.125 1 48.31 129 PHE B O 1
ATOM 3136 N N . GLY B 1 130 ? 29.281 -21.562 -25.578 1 45.66 130 GLY B N 1
ATOM 3137 C CA . GLY B 1 130 ? 29.781 -22.781 -24.984 1 45.66 130 GLY B CA 1
ATOM 3138 C C . GLY B 1 130 ? 29.359 -22.969 -23.547 1 45.66 130 GLY B C 1
ATOM 3139 O O . GLY B 1 130 ? 29.719 -23.953 -22.906 1 45.66 130 GLY B O 1
ATOM 3140 N N . MET B 1 131 ? 29.125 -21.969 -22.781 1 46.56 131 MET B N 1
ATOM 3141 C CA . MET B 1 131 ? 29.141 -22.172 -21.328 1 46.56 131 MET B CA 1
ATOM 3142 C C . MET B 1 131 ? 27.844 -22.812 -20.859 1 46.56 131 MET B C 1
ATOM 3144 O O . MET B 1 131 ? 27.5 -22.734 -19.688 1 46.56 131 MET B O 1
ATOM 3148 N N . SER B 1 132 ? 27.016 -23.156 -21.609 1 49.81 132 SER B N 1
ATOM 3149 C CA . SER B 1 132 ? 25.828 -23.906 -21.266 1 49.81 132 SER B CA 1
ATOM 3150 C C . SER B 1 132 ? 26.109 -24.891 -20.125 1 49.81 132 SER B C 1
ATOM 3152 O O . SER B 1 132 ? 25.219 -25.219 -19.344 1 49.81 132 SER B O 1
ATOM 3154 N N . ASP B 1 133 ? 27.297 -25.625 -20.25 1 50.53 133 ASP B N 1
ATOM 3155 C CA . ASP B 1 133 ? 27.656 -26.734 -19.391 1 50.53 133 ASP B CA 1
ATOM 3156 C C . ASP B 1 133 ? 27.969 -26.266 -17.969 1 50.53 133 ASP B C 1
ATOM 3158 O O . ASP B 1 133 ? 28 -27.062 -17.031 1 50.53 133 ASP B O 1
ATOM 3162 N N . TYR B 1 134 ? 28.609 -25.078 -17.781 1 49.38 134 TYR B N 1
ATOM 3163 C CA . TYR B 1 134 ? 29.172 -24.719 -16.469 1 49.38 134 TYR B CA 1
ATOM 3164 C C . TYR B 1 134 ? 28.141 -23.969 -15.633 1 49.38 134 TYR B C 1
ATOM 3166 O O . TYR B 1 134 ? 28.453 -23.547 -14.508 1 49.38 134 TYR B O 1
ATOM 3174 N N . GLY B 1 135 ? 26.984 -23.609 -16.141 1 55.12 135 GLY B N 1
ATOM 3175 C CA . GLY B 1 135 ? 26.125 -22.781 -15.305 1 55.12 135 GLY B CA 1
ATOM 3176 C C . GLY B 1 135 ? 25.203 -23.594 -14.414 1 55.12 135 GLY B C 1
ATOM 3177 O O . GLY B 1 135 ? 25.062 -24.812 -14.594 1 55.12 135 GLY B O 1
ATOM 3178 N N . PRO B 1 136 ? 24.875 -23.078 -13.234 1 60.69 136 PRO B N 1
ATOM 3179 C CA . PRO B 1 136 ? 24 -23.828 -12.312 1 60.69 136 PRO B CA 1
ATOM 3180 C C . PRO B 1 136 ? 22.828 -24.484 -13.023 1 60.69 136 PRO B C 1
ATOM 3182 O O . PRO B 1 136 ? 22.359 -23.984 -14.055 1 60.69 136 PRO B O 1
ATOM 3185 N N . SER B 1 137 ? 22.656 -25.812 -12.852 1 74.81 137 SER B N 1
ATOM 3186 C CA . SER B 1 137 ? 21.547 -26.609 -13.375 1 74.81 137 SER B CA 1
ATOM 3187 C C . SER B 1 137 ? 20.203 -25.906 -13.148 1 74.81 137 SER B C 1
ATOM 3189 O O . SER B 1 137 ? 20.062 -25.141 -12.188 1 74.81 137 SER B O 1
ATOM 3191 N N . PHE B 1 138 ? 19.312 -25.844 -14.195 1 78.69 138 PHE B N 1
ATOM 3192 C CA . PHE B 1 138 ? 17.984 -25.266 -14.117 1 78.69 138 PHE B CA 1
ATOM 3193 C C . PHE B 1 138 ? 17.312 -25.641 -12.797 1 78.69 138 PHE B C 1
ATOM 3195 O O . PHE B 1 138 ? 16.766 -24.766 -12.109 1 78.69 138 PHE B O 1
ATOM 3202 N N . PHE B 1 139 ? 17.469 -26.891 -12.383 1 79.19 139 PHE B N 1
ATOM 3203 C CA . PHE B 1 139 ? 16.688 -27.391 -11.25 1 79.19 139 PHE B CA 1
ATOM 3204 C C . PHE B 1 139 ? 17.234 -26.844 -9.938 1 79.19 139 PHE B C 1
ATOM 3206 O O . PHE B 1 139 ? 16.453 -26.547 -9.016 1 79.19 139 PHE B O 1
ATOM 3213 N N . GLU B 1 140 ? 18.484 -26.625 -9.906 1 78.5 140 GLU B N 1
ATOM 3214 C CA . GLU B 1 140 ? 19.031 -26.062 -8.68 1 78.5 140 GLU B CA 1
ATOM 3215 C C . GLU B 1 140 ? 18.578 -24.625 -8.469 1 78.5 140 GLU B C 1
ATOM 3217 O O . GLU B 1 140 ? 18.141 -24.25 -7.383 1 78.5 140 GLU B O 1
ATOM 3222 N N . MET B 1 141 ? 18.656 -23.891 -9.508 1 80.69 141 MET B N 1
ATOM 3223 C CA . MET B 1 141 ? 18.234 -22.484 -9.422 1 80.69 141 MET B CA 1
ATOM 3224 C C . MET B 1 141 ? 16.719 -22.391 -9.25 1 80.69 141 MET B C 1
ATOM 3226 O O . MET B 1 141 ? 16.234 -21.547 -8.484 1 80.69 141 MET B O 1
ATOM 3230 N N . PHE B 1 142 ? 16.109 -23.234 -9.875 1 87 142 PHE B N 1
ATOM 3231 C CA . PHE B 1 142 ? 14.648 -23.25 -9.82 1 87 142 PHE B CA 1
ATOM 3232 C C . PHE B 1 142 ? 14.172 -23.594 -8.414 1 87 142 PHE B C 1
ATOM 3234 O O . PHE B 1 142 ? 13.32 -22.906 -7.855 1 87 142 PHE B O 1
ATOM 3241 N N . PHE B 1 143 ? 14.672 -24.641 -7.832 1 87.06 143 PHE B N 1
ATOM 3242 C CA . PHE B 1 143 ? 14.172 -25.109 -6.543 1 87.06 143 PHE B CA 1
ATOM 3243 C C . PHE B 1 143 ? 14.422 -24.078 -5.453 1 87.06 143 PHE B C 1
ATOM 3245 O O . PHE B 1 143 ? 13.57 -23.859 -4.586 1 87.06 143 PHE B O 1
ATOM 3252 N N . GLN B 1 144 ? 15.547 -23.516 -5.52 1 84.44 144 GLN B N 1
ATOM 3253 C CA . GLN B 1 144 ? 15.844 -22.484 -4.523 1 84.44 144 GLN B CA 1
ATOM 3254 C C . GLN B 1 144 ? 14.867 -21.328 -4.625 1 84.44 144 GLN B C 1
ATOM 3256 O O . GLN B 1 144 ? 14.289 -20.906 -3.619 1 84.44 144 GLN B O 1
ATOM 3261 N N . SER B 1 145 ? 14.734 -20.828 -5.797 1 87.81 145 SER B N 1
ATOM 3262 C CA . SER B 1 145 ? 13.836 -19.688 -6.016 1 87.81 145 SER B CA 1
ATOM 3263 C C . SER B 1 145 ? 12.391 -20.078 -5.746 1 87.81 145 SER B C 1
ATOM 3265 O O . SER B 1 145 ? 11.625 -19.281 -5.199 1 87.81 145 SER B O 1
ATOM 3267 N N . PHE B 1 146 ? 12.07 -21.25 -6.113 1 91.56 146 PHE B N 1
ATOM 3268 C CA . PHE B 1 146 ? 10.719 -21.766 -5.883 1 91.56 146 PHE B CA 1
ATOM 3269 C C . PHE B 1 146 ? 10.422 -21.844 -4.391 1 91.56 146 PHE B C 1
ATOM 3271 O O . PHE B 1 146 ? 9.344 -21.422 -3.949 1 91.56 146 PHE B O 1
ATOM 3278 N N . MET B 1 147 ? 11.336 -22.312 -3.643 1 90.06 147 MET B N 1
ATOM 3279 C CA . MET B 1 147 ? 11.133 -22.453 -2.203 1 90.06 147 MET B CA 1
ATOM 3280 C C . MET B 1 147 ? 11.008 -21.094 -1.53 1 90.06 147 MET B C 1
ATOM 3282 O O . MET B 1 147 ? 10.188 -20.922 -0.625 1 90.06 147 MET B O 1
ATOM 3286 N N . ILE B 1 148 ? 11.742 -20.188 -1.957 1 88.25 148 ILE B N 1
ATOM 3287 C CA . ILE B 1 148 ? 11.68 -18.844 -1.392 1 88.25 148 ILE B CA 1
ATOM 3288 C C . ILE B 1 148 ? 10.32 -18.219 -1.68 1 88.25 148 ILE B C 1
ATOM 3290 O O . ILE B 1 148 ? 9.688 -17.641 -0.787 1 88.25 148 ILE B O 1
ATOM 3294 N N . THR B 1 149 ? 9.938 -18.297 -2.91 1 91.31 149 THR B N 1
ATOM 3295 C CA . THR B 1 149 ? 8.648 -17.734 -3.295 1 91.31 149 THR B CA 1
ATOM 3296 C C . THR B 1 149 ? 7.512 -18.406 -2.533 1 91.31 149 THR B C 1
ATOM 3298 O O . THR B 1 149 ? 6.605 -17.734 -2.035 1 91.31 149 THR B O 1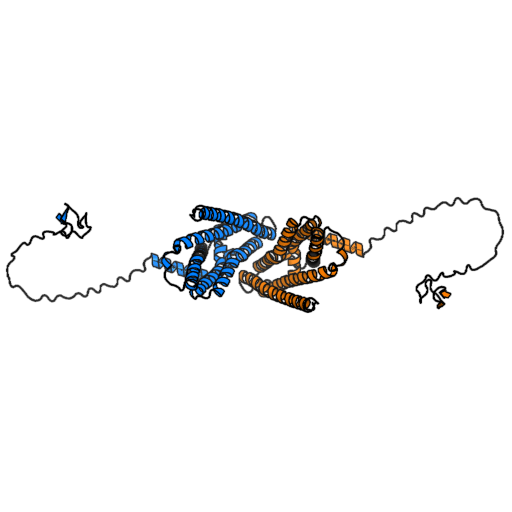
ATOM 3301 N N . ALA B 1 150 ? 7.598 -19.719 -2.49 1 91.69 150 ALA B N 1
ATOM 3302 C CA . ALA B 1 150 ? 6.582 -20.453 -1.749 1 91.69 150 ALA B CA 1
ATOM 3303 C C . ALA B 1 150 ? 6.551 -20.031 -0.285 1 91.69 150 ALA B C 1
ATOM 3305 O O . ALA B 1 150 ? 5.473 -19.875 0.3 1 91.69 150 ALA B O 1
ATOM 3306 N N . ALA B 1 151 ? 7.684 -19.797 0.275 1 91.69 151 ALA B N 1
ATOM 3307 C CA . ALA B 1 151 ? 7.773 -19.375 1.67 1 91.69 151 ALA B CA 1
ATOM 3308 C C . ALA B 1 151 ? 7.148 -18 1.868 1 91.69 151 ALA B C 1
ATOM 3310 O O . ALA B 1 151 ? 6.438 -17.766 2.85 1 91.69 151 ALA B O 1
ATOM 3311 N N . ILE B 1 152 ? 7.355 -17.156 0.986 1 93.94 152 ILE B N 1
ATOM 3312 C CA . ILE B 1 152 ? 6.828 -15.797 1.076 1 93.94 152 ILE B CA 1
ATOM 3313 C C . ILE B 1 152 ? 5.305 -15.82 0.954 1 93.94 152 ILE B C 1
ATOM 3315 O O . ILE B 1 152 ? 4.602 -15.156 1.719 1 93.94 152 ILE B O 1
ATOM 3319 N N . VAL B 1 153 ? 4.848 -16.578 0.001 1 95.12 153 VAL B N 1
ATOM 3320 C CA . VAL B 1 153 ? 3.406 -16.688 -0.188 1 95.12 153 VAL B CA 1
ATOM 3321 C C . VAL B 1 153 ? 2.768 -17.312 1.056 1 95.12 153 VAL B C 1
ATOM 3323 O O . VAL B 1 153 ? 1.732 -16.828 1.529 1 95.12 153 VAL B O 1
ATOM 3326 N N . PHE B 1 154 ? 3.4 -18.344 1.546 1 95.44 154 PHE B N 1
ATOM 3327 C CA . PHE B 1 154 ? 2.918 -18.984 2.766 1 95.44 154 PHE B CA 1
ATOM 3328 C C . PHE B 1 154 ? 2.877 -17.984 3.916 1 95.44 154 PHE B C 1
ATOM 3330 O O . PHE B 1 154 ? 1.916 -17.969 4.688 1 95.44 154 PHE B O 1
ATOM 3337 N N . LEU B 1 155 ? 3.859 -17.25 4.027 1 96.5 155 LEU B N 1
ATOM 3338 C CA . LEU B 1 155 ? 3.945 -16.234 5.074 1 96.5 155 LEU B CA 1
ATOM 3339 C C . LEU B 1 155 ? 2.816 -15.219 4.938 1 96.5 155 LEU B C 1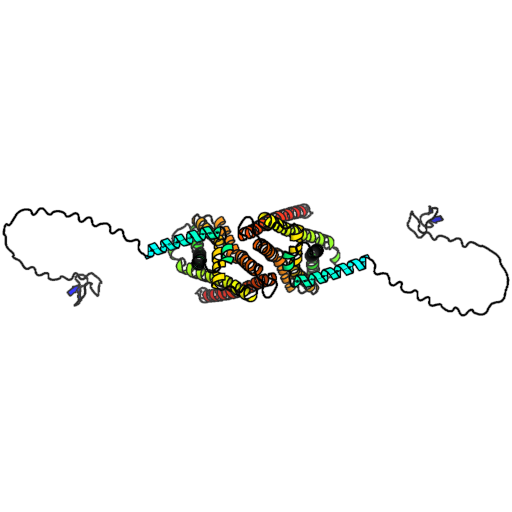
ATOM 3341 O O . LEU B 1 155 ? 2.17 -14.875 5.93 1 96.5 155 LEU B O 1
ATOM 3345 N N . ILE B 1 156 ? 2.582 -14.75 3.762 1 97.38 156 ILE B N 1
ATOM 3346 C CA . ILE B 1 156 ? 1.543 -13.758 3.492 1 97.38 156 ILE B CA 1
ATOM 3347 C C . ILE B 1 156 ? 0.179 -14.328 3.875 1 97.38 156 ILE B C 1
ATOM 3349 O O . ILE B 1 156 ? -0.588 -13.688 4.598 1 97.38 156 ILE B O 1
ATOM 3353 N N . ILE B 1 157 ? -0.111 -15.516 3.461 1 97.19 157 ILE B N 1
ATOM 3354 C CA . ILE B 1 157 ? -1.393 -16.156 3.734 1 97.19 157 ILE B CA 1
ATOM 3355 C C . ILE B 1 157 ? -1.555 -16.359 5.238 1 97.19 157 ILE B C 1
ATOM 3357 O O . ILE B 1 157 ? -2.633 -16.141 5.789 1 97.19 157 ILE B O 1
ATOM 3361 N N . THR B 1 158 ? -0.474 -16.781 5.891 1 97.12 158 THR B N 1
ATOM 3362 C CA . THR B 1 158 ? -0.514 -17.016 7.328 1 97.12 158 THR B CA 1
ATOM 3363 C C . THR B 1 158 ? -0.782 -15.719 8.078 1 97.12 158 THR B C 1
ATOM 3365 O O . THR B 1 158 ? -1.576 -15.695 9.023 1 97.12 158 THR B O 1
ATOM 3368 N N . CYS B 1 159 ? -0.153 -14.664 7.648 1 97.44 159 CYS B N 1
ATOM 3369 C CA . CYS B 1 159 ? -0.378 -13.375 8.289 1 97.44 159 CYS B CA 1
ATOM 3370 C C . CYS B 1 159 ? -1.804 -12.891 8.055 1 97.44 159 CYS B C 1
ATOM 3372 O O . CYS B 1 159 ? -2.434 -12.336 8.953 1 97.44 159 CYS B O 1
ATOM 3374 N N . LEU B 1 160 ? -2.285 -13.062 6.836 1 97.19 160 LEU B N 1
ATOM 3375 C CA . LEU B 1 160 ? -3.676 -12.727 6.547 1 97.19 160 LEU B CA 1
ATOM 3376 C C . LEU B 1 160 ? -4.621 -13.5 7.457 1 97.19 160 LEU B C 1
ATOM 3378 O O . LEU B 1 160 ? -5.562 -12.93 8.016 1 97.19 160 LEU B O 1
ATOM 3382 N N . PHE B 1 161 ? -4.363 -14.758 7.625 1 96.56 161 PHE B N 1
ATOM 3383 C CA . PHE B 1 161 ? -5.195 -15.641 8.438 1 96.56 161 PHE B CA 1
ATOM 3384 C C . PHE B 1 161 ? -5.18 -15.203 9.898 1 96.56 161 PHE B C 1
ATOM 3386 O O . PHE B 1 161 ? -6.227 -15.117 10.539 1 96.56 161 PHE B O 1
ATOM 3393 N N . LEU B 1 162 ? -4.008 -14.906 10.422 1 95.69 162 LEU B N 1
ATOM 3394 C CA . LEU B 1 162 ? -3.863 -14.547 11.836 1 95.69 162 LEU B CA 1
ATOM 3395 C C . LEU B 1 162 ? -4.605 -13.258 12.148 1 95.69 162 LEU B C 1
ATOM 3397 O O . LEU B 1 162 ? -5.305 -13.164 13.156 1 95.69 162 LEU B O 1
ATOM 3401 N N . ILE B 1 163 ? -4.426 -12.281 11.305 1 94.69 163 ILE B N 1
ATOM 3402 C CA . ILE B 1 163 ? -5.078 -11 11.539 1 94.69 163 ILE B CA 1
ATOM 3403 C C . ILE B 1 163 ? -6.59 -11.156 11.391 1 94.69 163 ILE B C 1
ATOM 3405 O O . ILE B 1 163 ? -7.355 -10.578 12.172 1 94.69 163 ILE B O 1
ATOM 3409 N N . ASN B 1 164 ? -6.98 -11.891 10.367 1 93.19 164 ASN B N 1
ATOM 3410 C CA . ASN B 1 164 ? -8.406 -12.125 10.18 1 93.19 164 ASN B CA 1
ATOM 3411 C C . ASN B 1 164 ? -9.016 -12.875 11.359 1 93.19 164 ASN B C 1
ATOM 3413 O O . ASN B 1 164 ? -10.172 -12.641 11.719 1 93.19 164 ASN B O 1
ATOM 3417 N N . LYS B 1 165 ? -8.289 -13.773 11.93 1 92.88 165 LYS B N 1
ATOM 3418 C CA . LYS B 1 165 ? -8.766 -14.547 13.07 1 92.88 165 LYS B CA 1
ATOM 3419 C C . LYS B 1 165 ? -8.922 -13.656 14.305 1 92.88 165 LYS B C 1
ATOM 3421 O O . LYS B 1 165 ? -9.875 -13.812 15.07 1 92.88 165 LYS B O 1
ATOM 3426 N N . VAL B 1 166 ? -8.07 -12.742 14.492 1 91.5 166 VAL B N 1
ATOM 3427 C CA . VAL B 1 166 ? -8.055 -11.906 15.695 1 91.5 166 VAL B CA 1
ATOM 3428 C C . VAL B 1 166 ? -9.023 -10.742 15.516 1 91.5 166 VAL B C 1
ATOM 3430 O O . VAL B 1 166 ? -9.781 -10.414 16.438 1 91.5 166 VAL B O 1
ATOM 3433 N N . PHE B 1 167 ? -8.992 -10.117 14.289 1 91 167 PHE B N 1
ATOM 3434 C CA . PHE B 1 167 ? -9.703 -8.859 14.117 1 91 167 PHE B CA 1
ATOM 3435 C C . PHE B 1 167 ? -10.953 -9.055 13.266 1 91 167 PHE B C 1
ATOM 3437 O O . PHE B 1 167 ? -11.844 -8.203 13.258 1 91 167 PHE B O 1
ATOM 3444 N N . GLY B 1 168 ? -11.016 -10.094 12.547 1 87.94 168 GLY B N 1
ATOM 3445 C CA . GLY B 1 168 ? -12.062 -10.234 11.547 1 87.94 168 GLY B CA 1
ATOM 3446 C C . GLY B 1 168 ? -13.07 -11.32 11.891 1 87.94 168 GLY B C 1
ATOM 3447 O O . GLY B 1 168 ? -13.375 -11.539 13.062 1 87.94 168 GLY B O 1
ATOM 3448 N N . ARG B 1 169 ? -13.742 -11.938 10.773 1 81.38 169 ARG B N 1
ATOM 3449 C CA . ARG B 1 169 ? -14.859 -12.875 10.859 1 81.38 169 ARG B CA 1
ATOM 3450 C C . ARG B 1 169 ? -14.375 -14.273 11.227 1 81.38 169 ARG B C 1
ATOM 3452 O O . ARG B 1 169 ? -15.18 -15.188 11.422 1 81.38 169 ARG B O 1
ATOM 3459 N N . GLU B 1 170 ? -13.109 -14.523 11.289 1 83.31 170 GLU B N 1
ATOM 3460 C CA . GLU B 1 170 ? -12.531 -15.812 11.664 1 83.31 170 GLU B CA 1
ATOM 3461 C C . GLU B 1 170 ? -12.75 -16.859 10.57 1 83.31 170 GLU B C 1
ATOM 3463 O O . GLU B 1 170 ? -13.219 -17.953 10.852 1 83.31 170 GLU B O 1
ATOM 3468 N N . ASP B 1 171 ? -12.406 -16.531 9.375 1 89.19 171 ASP B N 1
ATOM 3469 C CA . ASP B 1 171 ? -12.438 -17.484 8.266 1 89.19 171 ASP B CA 1
ATOM 3470 C C . ASP B 1 171 ? -11.406 -18.594 8.469 1 89.19 171 ASP B C 1
ATOM 3472 O O . ASP B 1 171 ? -10.43 -18.422 9.203 1 89.19 171 ASP B O 1
ATOM 3476 N N . THR B 1 172 ? -11.648 -19.688 7.891 1 93 172 THR B N 1
ATOM 3477 C CA . THR B 1 172 ? -10.695 -20.797 7.965 1 93 172 THR B CA 1
ATOM 3478 C C . THR B 1 172 ? -9.461 -20.5 7.125 1 93 172 THR B C 1
ATOM 3480 O O . THR B 1 172 ? -9.469 -19.594 6.285 1 93 172 THR B O 1
ATOM 3483 N N . TYR B 1 173 ? -8.453 -21.219 7.473 1 95.19 173 TYR B N 1
ATOM 3484 C CA . TYR B 1 173 ? -7.211 -21.062 6.727 1 95.19 173 TYR B CA 1
ATOM 3485 C C . TYR B 1 173 ? -7.418 -21.359 5.246 1 95.19 173 TYR B C 1
ATOM 3487 O O . TYR B 1 173 ? -6.879 -20.672 4.383 1 95.19 173 TYR B O 1
ATOM 3495 N N . LYS B 1 174 ? -8.211 -22.359 4.922 1 94.62 174 LYS B N 1
ATOM 3496 C CA . LYS B 1 174 ? -8.516 -22.75 3.549 1 94.62 174 LYS B CA 1
ATOM 3497 C C . LYS B 1 174 ? -9.25 -21.641 2.807 1 94.62 174 LYS B C 1
ATOM 3499 O O . LYS B 1 174 ? -8.977 -21.391 1.632 1 94.62 174 LYS B O 1
ATOM 3504 N N . SER B 1 175 ? -10.07 -21.031 3.479 1 94.19 175 SER B N 1
ATOM 3505 C CA . SER B 1 175 ? -10.828 -19.938 2.881 1 94.19 175 SER B CA 1
ATOM 3506 C C . SER B 1 175 ? -9.922 -18.766 2.516 1 94.19 175 SER B C 1
ATOM 3508 O O . SER B 1 175 ? -10.023 -18.219 1.416 1 94.19 175 SER B O 1
ATOM 3510 N N . VAL B 1 176 ? -9.039 -18.453 3.461 1 94.94 176 VAL B N 1
ATOM 3511 C CA . VAL B 1 176 ? -8.125 -17.344 3.223 1 94.94 176 VAL B CA 1
ATOM 3512 C C . VAL B 1 176 ? -7.195 -17.672 2.059 1 94.94 176 VAL B C 1
ATOM 3514 O O . VAL B 1 176 ? -6.902 -16.812 1.223 1 94.94 176 VAL B O 1
ATOM 3517 N N . MET B 1 177 ? -6.785 -18.859 1.997 1 95.62 177 MET B N 1
ATOM 3518 C CA . MET B 1 177 ? -5.926 -19.297 0.904 1 95.62 177 MET B CA 1
ATOM 3519 C C . MET B 1 177 ? -6.656 -19.203 -0.432 1 95.62 177 MET B C 1
ATOM 3521 O O . MET B 1 177 ? -6.07 -18.797 -1.437 1 95.62 177 MET B O 1
ATOM 3525 N N . THR B 1 178 ? -7.855 -19.594 -0.458 1 94.56 178 THR B N 1
ATOM 3526 C CA . THR B 1 178 ? -8.664 -19.531 -1.672 1 94.56 178 THR B CA 1
ATOM 3527 C C . THR B 1 178 ? -8.852 -18.094 -2.129 1 94.56 178 THR B C 1
ATOM 3529 O O . THR B 1 178 ? -8.766 -17.797 -3.322 1 94.56 178 THR B O 1
ATOM 3532 N N . ILE B 1 179 ? -9.086 -17.25 -1.19 1 94.75 179 ILE B N 1
ATOM 3533 C CA . ILE B 1 179 ? -9.266 -15.836 -1.496 1 94.75 179 ILE B CA 1
ATOM 3534 C C . ILE B 1 179 ? -7.984 -15.273 -2.115 1 94.75 179 ILE B C 1
ATOM 3536 O O . ILE B 1 179 ? -8.031 -14.594 -3.145 1 94.75 179 ILE B O 1
ATOM 3540 N N . TYR B 1 180 ? -6.875 -15.57 -1.488 1 96.38 180 TYR B N 1
ATOM 3541 C CA . TYR B 1 180 ? -5.602 -15.117 -2.035 1 96.38 180 TYR B CA 1
ATOM 3542 C C . TYR B 1 180 ? -5.355 -15.711 -3.414 1 96.38 180 TYR B C 1
ATOM 3544 O O . TYR B 1 180 ? -4.902 -15.016 -4.328 1 96.38 180 TYR B O 1
ATOM 3552 N N . GLY B 1 181 ? -5.645 -16.953 -3.592 1 95.5 181 GLY B N 1
ATOM 3553 C CA . GLY B 1 181 ? -5.441 -17.641 -4.852 1 95.5 181 GLY B CA 1
ATOM 3554 C C . GLY B 1 181 ? -6.25 -17.062 -5.992 1 95.5 181 GLY B C 1
ATOM 3555 O O . GLY B 1 181 ? -5.797 -17.047 -7.141 1 95.5 181 GLY B O 1
ATOM 3556 N N . SER B 1 182 ? -7.367 -16.562 -5.719 1 94.5 182 SER B N 1
ATOM 3557 C CA . SER B 1 182 ? -8.211 -15.977 -6.754 1 94.5 182 SER B CA 1
ATOM 3558 C C . SER B 1 182 ? -7.734 -14.57 -7.117 1 94.5 182 SER B C 1
ATOM 3560 O O . SER B 1 182 ? -7.906 -14.125 -8.25 1 94.5 182 SER B O 1
ATOM 3562 N N . HIS B 1 183 ? -7.109 -13.922 -6.195 1 95.56 183 HIS B N 1
ATOM 3563 C CA . HIS B 1 183 ? -6.688 -12.547 -6.438 1 95.56 183 HIS B CA 1
ATOM 3564 C C . HIS B 1 183 ? -5.309 -12.5 -7.086 1 95.56 183 HIS B C 1
ATOM 3566 O O . HIS B 1 183 ? -4.938 -11.492 -7.699 1 95.56 183 HIS B O 1
ATOM 3572 N N . ILE B 1 184 ? -4.562 -13.539 -6.91 1 96.06 184 ILE B N 1
ATOM 3573 C CA . ILE B 1 184 ? -3.203 -13.531 -7.445 1 96.06 184 ILE B CA 1
ATOM 3574 C C . ILE B 1 184 ? -3.242 -13.719 -8.961 1 96.06 184 ILE B C 1
ATOM 3576 O O . ILE B 1 184 ? -2.217 -13.594 -9.633 1 96.06 184 ILE B O 1
ATOM 3580 N N . LEU B 1 185 ? -4.438 -13.898 -9.539 1 96.38 185 LEU B N 1
ATOM 3581 C CA . LEU B 1 185 ? -4.578 -14.078 -10.977 1 96.38 185 LEU B CA 1
ATOM 3582 C C . LEU B 1 185 ? -4.062 -12.859 -11.734 1 96.38 185 LEU B C 1
ATOM 3584 O O . LEU B 1 185 ? -3.475 -13 -12.812 1 96.38 185 LEU B O 1
ATOM 3588 N N . LEU B 1 186 ? -4.25 -11.734 -11.18 1 94.75 186 LEU B N 1
ATOM 3589 C CA . LEU B 1 186 ? -3.771 -10.523 -11.828 1 94.75 186 LEU B CA 1
ATOM 3590 C C . LEU B 1 186 ? -2.248 -10.492 -11.875 1 94.75 186 LEU B C 1
ATOM 3592 O O . LEU B 1 186 ? -1.653 -10.359 -12.945 1 94.75 186 LEU B O 1
ATOM 3596 N N . PRO B 1 187 ? -1.569 -10.633 -10.734 1 96.62 187 PRO B N 1
ATOM 3597 C CA . PRO B 1 187 ? -0.108 -10.703 -10.812 1 96.62 187 PRO B CA 1
ATOM 3598 C C . PRO B 1 187 ? 0.379 -11.875 -11.672 1 96.62 187 PRO B C 1
ATOM 3600 O O . PRO B 1 187 ? 1.436 -11.781 -12.297 1 96.62 187 PRO B O 1
ATOM 3603 N N . LEU B 1 188 ? -0.398 -12.938 -11.672 1 97.06 188 LEU B N 1
ATOM 3604 C CA . LEU B 1 188 ? -0.044 -14.078 -12.516 1 97.06 188 LEU B CA 1
ATOM 3605 C C . LEU B 1 188 ? -0.022 -13.68 -13.984 1 97.06 188 LEU B C 1
ATOM 3607 O O . LEU B 1 188 ? 0.876 -14.086 -14.727 1 97.06 188 LEU B O 1
ATOM 3611 N N . ILE B 1 189 ? -0.948 -12.914 -14.43 1 96.69 189 ILE B N 1
ATOM 3612 C CA . ILE B 1 189 ? -1 -12.43 -15.805 1 96.69 189 ILE B CA 1
ATOM 3613 C C . ILE B 1 189 ? 0.228 -11.57 -16.094 1 96.69 189 ILE B C 1
ATOM 3615 O O . ILE B 1 189 ? 0.853 -11.711 -17.156 1 96.69 189 ILE B O 1
ATOM 3619 N N . PHE B 1 190 ? 0.572 -10.688 -15.133 1 96.88 190 PHE B N 1
ATOM 3620 C CA . PHE B 1 190 ? 1.776 -9.883 -15.297 1 96.88 190 PHE B CA 1
ATOM 3621 C C . PHE B 1 190 ? 3.006 -10.773 -15.445 1 96.88 190 PHE B C 1
ATOM 3623 O O . PHE B 1 190 ? 3.867 -10.508 -16.297 1 96.88 190 PHE B O 1
ATOM 3630 N N . LEU B 1 191 ? 3.023 -11.789 -14.672 1 97.19 191 LEU B N 1
ATOM 3631 C CA . LEU B 1 191 ? 4.199 -12.656 -14.641 1 97.19 191 LEU B CA 1
ATOM 3632 C C . LEU B 1 191 ? 4.297 -13.477 -15.922 1 97.19 191 LEU B C 1
ATOM 3634 O O . LEU B 1 191 ? 5.383 -13.633 -16.484 1 97.19 191 LEU B O 1
ATOM 3638 N N . VAL B 1 192 ? 3.186 -14.039 -16.422 1 96.88 192 VAL B N 1
ATOM 3639 C CA . VAL B 1 192 ? 3.164 -14.797 -17.672 1 96.88 192 VAL B CA 1
ATOM 3640 C C . VAL B 1 192 ? 3.623 -13.914 -18.828 1 96.88 192 VAL B C 1
ATOM 3642 O O . VAL B 1 192 ? 4.453 -14.32 -19.641 1 96.88 192 VAL B O 1
ATOM 3645 N N . THR B 1 193 ? 3.158 -12.703 -18.875 1 97.19 193 THR B N 1
ATOM 3646 C CA . THR B 1 193 ? 3.545 -11.773 -19.922 1 97.19 193 THR B CA 1
ATOM 3647 C C . THR B 1 193 ? 5.027 -11.414 -19.812 1 97.19 193 THR B C 1
ATOM 3649 O O . THR B 1 193 ? 5.707 -11.25 -20.828 1 97.19 193 THR B O 1
ATOM 3652 N N . ALA B 1 194 ? 5.449 -11.352 -18.547 1 95.88 194 ALA B N 1
ATOM 3653 C CA . ALA B 1 194 ? 6.863 -11.047 -18.328 1 95.88 194 ALA B CA 1
ATOM 3654 C C . ALA B 1 194 ? 7.754 -12.164 -18.875 1 95.88 194 ALA B C 1
ATOM 3656 O O . ALA B 1 194 ? 8.789 -11.891 -19.484 1 95.88 194 ALA B O 1
ATOM 3657 N N . VAL B 1 195 ? 7.387 -13.383 -18.672 1 94.81 195 VAL B N 1
ATOM 3658 C CA . VAL B 1 195 ? 8.156 -14.523 -19.156 1 94.81 195 VAL B CA 1
ATOM 3659 C C . VAL B 1 195 ? 8.164 -14.531 -20.688 1 94.81 195 VAL B C 1
ATOM 3661 O O . VAL B 1 195 ? 9.211 -14.758 -21.297 1 94.81 195 VAL B O 1
ATOM 3664 N N . VAL B 1 196 ? 7.027 -14.242 -21.312 1 95.06 196 VAL B N 1
ATOM 3665 C CA . VAL B 1 196 ? 6.914 -14.219 -22.766 1 95.06 196 VAL B CA 1
ATOM 3666 C C . VAL B 1 196 ? 7.816 -13.133 -23.344 1 95.06 196 VAL B C 1
ATOM 3668 O O . VAL B 1 196 ? 8.562 -13.367 -24.297 1 95.06 196 VAL B O 1
ATOM 3671 N N . THR B 1 197 ? 7.789 -12.016 -22.703 1 94.69 197 THR B N 1
ATOM 3672 C CA . THR B 1 197 ? 8.602 -10.906 -23.203 1 94.69 197 THR B CA 1
ATOM 3673 C C . THR B 1 197 ? 10.086 -11.164 -22.938 1 94.69 197 THR B C 1
ATOM 3675 O O . THR B 1 197 ? 10.938 -10.727 -23.703 1 94.69 197 THR B O 1
ATOM 3678 N N . LEU B 1 198 ? 10.312 -11.844 -21.844 1 90.81 198 LEU B N 1
ATOM 3679 C CA . LEU B 1 198 ? 11.695 -12.227 -21.562 1 90.81 198 LEU B CA 1
ATOM 3680 C C . LEU B 1 198 ? 12.234 -13.164 -22.625 1 90.81 198 LEU B C 1
ATOM 3682 O O . LEU B 1 198 ? 13.367 -13.008 -23.094 1 90.81 198 LEU B O 1
ATOM 3686 N N . LEU B 1 199 ? 11.445 -14.117 -23.078 1 88.44 199 LEU B N 1
ATOM 3687 C CA . LEU B 1 199 ? 11.828 -15.078 -24.109 1 88.44 199 LEU B CA 1
ATOM 3688 C C . LEU B 1 199 ? 11.977 -14.391 -25.453 1 88.44 199 LEU B C 1
ATOM 3690 O O . LEU B 1 199 ? 12.734 -14.859 -26.312 1 88.44 199 LEU B O 1
ATOM 3694 N N . MET B 1 200 ? 11.312 -13.266 -25.656 1 91.5 200 MET B N 1
ATOM 3695 C CA . MET B 1 200 ? 11.398 -12.492 -26.891 1 91.5 200 MET B CA 1
ATOM 3696 C C . MET B 1 200 ? 12.547 -11.492 -26.828 1 91.5 200 MET B C 1
ATOM 3698 O O . MET B 1 200 ? 12.695 -10.648 -27.719 1 91.5 200 MET B O 1
ATOM 3702 N N . SER B 1 201 ? 13.25 -11.398 -25.719 1 86.25 201 SER B N 1
ATOM 3703 C CA . SER B 1 201 ? 14.445 -10.594 -25.516 1 86.25 201 SER B CA 1
ATOM 3704 C C . SER B 1 201 ? 14.094 -9.125 -25.328 1 86.25 201 SER B C 1
ATOM 3706 O O . SER B 1 201 ? 14.875 -8.242 -25.688 1 86.25 201 SER B O 1
ATOM 3708 N N . MET B 1 202 ? 12.914 -8.867 -24.969 1 91.62 202 MET B N 1
ATOM 3709 C CA . MET B 1 202 ? 12.531 -7.531 -24.516 1 91.62 202 MET B CA 1
ATOM 3710 C C . MET B 1 202 ? 12.797 -7.359 -23.031 1 91.62 202 MET B C 1
ATOM 3712 O O . MET B 1 202 ? 11.859 -7.305 -22.234 1 91.62 202 MET B O 1
ATOM 3716 N N . TYR B 1 203 ? 13.883 -7.078 -22.641 1 87.12 203 TYR B N 1
ATOM 3717 C CA . TYR B 1 203 ? 14.336 -7.164 -21.25 1 87.12 203 TYR B CA 1
ATOM 3718 C C . TYR B 1 203 ? 13.742 -6.039 -20.406 1 87.12 203 TYR B C 1
ATOM 3720 O O . TYR B 1 203 ? 13.352 -6.25 -19.266 1 87.12 203 TYR B O 1
ATOM 3728 N N . THR B 1 204 ? 13.75 -4.902 -21.031 1 91.06 204 THR B N 1
ATOM 3729 C CA . THR B 1 204 ? 13.234 -3.756 -20.297 1 91.06 204 THR B CA 1
ATOM 3730 C C . THR B 1 204 ? 11.758 -3.959 -19.938 1 91.06 204 THR B C 1
ATOM 3732 O O . THR B 1 204 ? 11.359 -3.785 -18.781 1 91.06 204 THR B O 1
ATOM 3735 N N . LEU B 1 205 ? 11.008 -4.348 -20.828 1 94.38 205 LEU B N 1
ATOM 3736 C CA . LEU B 1 205 ? 9.586 -4.59 -20.594 1 94.38 205 LEU B CA 1
ATOM 3737 C C . LEU B 1 205 ? 9.383 -5.742 -19.625 1 94.38 205 LEU B C 1
ATOM 3739 O O . LEU B 1 205 ? 8.531 -5.668 -18.734 1 94.38 205 LEU B O 1
ATOM 3743 N N . SER B 1 206 ? 10.164 -6.762 -19.766 1 93.88 206 SER B N 1
ATOM 3744 C CA . SER B 1 206 ? 10.07 -7.918 -18.875 1 93.88 206 SER B CA 1
ATOM 3745 C C . SER B 1 206 ? 10.352 -7.527 -17.438 1 93.88 206 SER B C 1
ATOM 3747 O O . SER B 1 206 ? 9.633 -7.949 -16.516 1 93.88 206 SER B O 1
ATOM 3749 N N . SER B 1 207 ? 11.328 -6.727 -17.297 1 93.38 207 SER B N 1
ATOM 3750 C CA . SER B 1 207 ? 11.695 -6.32 -15.938 1 93.38 207 SER B CA 1
ATOM 3751 C C . SER B 1 207 ? 10.586 -5.492 -15.289 1 93.38 207 SER B C 1
ATOM 3753 O O . SER B 1 207 ? 10.289 -5.664 -14.109 1 93.38 207 SER B O 1
ATOM 3755 N N . ILE B 1 208 ? 9.977 -4.625 -16 1 94.69 208 ILE B N 1
ATOM 3756 C CA . ILE B 1 208 ? 8.891 -3.797 -15.5 1 94.69 208 ILE B CA 1
ATOM 3757 C C . ILE B 1 208 ? 7.711 -4.68 -15.094 1 94.69 208 ILE B C 1
ATOM 3759 O O . ILE B 1 208 ? 7.125 -4.496 -14.031 1 94.69 208 ILE B O 1
ATOM 3763 N N . LEU B 1 209 ? 7.441 -5.633 -15.867 1 96.19 209 LEU B N 1
ATOM 3764 C CA . LEU B 1 209 ? 6.309 -6.52 -15.625 1 96.19 209 LEU B CA 1
ATOM 3765 C C . LEU B 1 209 ? 6.57 -7.414 -14.414 1 96.19 209 LEU B C 1
ATOM 3767 O O . LEU B 1 209 ? 5.648 -7.715 -13.648 1 96.19 209 LEU B O 1
ATOM 3771 N N . ILE B 1 210 ? 7.781 -7.777 -14.273 1 94.81 210 ILE B N 1
ATOM 3772 C CA . ILE B 1 210 ? 8.141 -8.586 -13.117 1 94.81 210 ILE B CA 1
ATOM 3773 C C . ILE B 1 210 ? 7.957 -7.773 -11.836 1 94.81 210 ILE B C 1
ATOM 3775 O O . ILE B 1 210 ? 7.371 -8.25 -10.867 1 94.81 210 ILE B O 1
ATOM 3779 N N . ILE B 1 211 ? 8.414 -6.566 -11.883 1 94.75 211 ILE B N 1
ATOM 3780 C CA . ILE B 1 211 ? 8.297 -5.688 -10.727 1 94.75 211 ILE B CA 1
ATOM 3781 C C . ILE B 1 211 ? 6.828 -5.434 -10.414 1 94.75 211 ILE B C 1
ATOM 3783 O O . ILE B 1 211 ? 6.418 -5.473 -9.25 1 94.75 211 ILE B O 1
ATOM 3787 N N . LEU B 1 212 ? 6.109 -5.223 -11.414 1 94.81 212 LEU B N 1
ATOM 3788 C CA . LEU B 1 212 ? 4.676 -4.992 -11.242 1 94.81 212 LEU B CA 1
ATOM 3789 C C . LEU B 1 212 ? 3.996 -6.219 -10.648 1 94.81 212 LEU B C 1
ATOM 3791 O O . LEU B 1 212 ? 3.146 -6.094 -9.766 1 94.81 212 LEU B O 1
ATOM 3795 N N . SER B 1 213 ? 4.348 -7.332 -11.133 1 96.12 213 SER B N 1
ATOM 3796 C CA . SER B 1 213 ? 3.785 -8.578 -10.625 1 96.12 213 SER B CA 1
ATOM 3797 C C . SER B 1 213 ? 4.102 -8.766 -9.148 1 96.12 213 SER B C 1
ATOM 3799 O O . SER B 1 213 ? 3.211 -9.055 -8.352 1 96.12 213 SER B O 1
ATOM 3801 N N . LEU B 1 214 ? 5.305 -8.508 -8.805 1 94.88 214 LEU B N 1
ATOM 3802 C CA . LEU B 1 214 ? 5.734 -8.68 -7.418 1 94.88 214 LEU B CA 1
ATOM 3803 C C . LEU B 1 214 ? 5.094 -7.637 -6.516 1 94.88 214 LEU B C 1
ATOM 3805 O O . LEU B 1 214 ? 4.629 -7.957 -5.418 1 94.88 214 LEU B O 1
ATOM 3809 N N . ALA B 1 215 ? 5.066 -6.449 -6.965 1 92.88 215 ALA B N 1
ATOM 3810 C CA . ALA B 1 215 ? 4.473 -5.355 -6.199 1 92.88 215 ALA B CA 1
ATOM 3811 C C . ALA B 1 215 ? 2.998 -5.617 -5.914 1 92.88 215 ALA B C 1
ATOM 3813 O O . ALA B 1 215 ? 2.514 -5.352 -4.812 1 92.88 215 ALA B O 1
ATOM 3814 N N . THR B 1 216 ? 2.365 -6.125 -6.855 1 95.19 216 THR B N 1
ATOM 3815 C CA . THR B 1 216 ? 0.939 -6.379 -6.68 1 95.19 216 THR B CA 1
ATOM 3816 C C . THR B 1 216 ? 0.714 -7.613 -5.812 1 95.19 216 THR B C 1
ATOM 3818 O O . THR B 1 216 ? -0.113 -7.598 -4.898 1 95.19 216 THR B O 1
ATOM 3821 N N . ALA B 1 217 ? 1.448 -8.672 -6.051 1 95.5 217 ALA B N 1
ATOM 3822 C CA . ALA B 1 217 ? 1.245 -9.938 -5.352 1 95.5 217 ALA B CA 1
ATOM 3823 C C . ALA B 1 217 ? 1.595 -9.812 -3.873 1 95.5 217 ALA B C 1
ATOM 3825 O O . ALA B 1 217 ? 0.906 -10.375 -3.018 1 95.5 217 ALA B O 1
ATOM 3826 N N . VAL B 1 218 ? 2.619 -9.078 -3.568 1 92.81 218 VAL B N 1
ATOM 3827 C CA . VAL B 1 218 ? 3.129 -9.016 -2.203 1 92.81 218 VAL B CA 1
ATOM 3828 C C . VAL B 1 218 ? 2.604 -7.758 -1.515 1 92.81 218 VAL B C 1
ATOM 3830 O O . VAL B 1 218 ? 2.389 -7.75 -0.3 1 92.81 218 VAL B O 1
ATOM 3833 N N . GLY B 1 219 ? 2.396 -6.797 -2.273 1 93.19 219 GLY B N 1
ATOM 3834 C CA . GLY B 1 219 ? 2.045 -5.512 -1.691 1 93.19 219 GLY B CA 1
ATOM 3835 C C . GLY B 1 219 ? 0.563 -5.199 -1.778 1 93.19 219 GLY B C 1
ATOM 3836 O O . GLY B 1 219 ? -0.16 -5.316 -0.787 1 93.19 219 GLY B O 1
ATOM 3837 N N . SER B 1 220 ? 0.054 -4.957 -2.908 1 93.88 220 SER B N 1
ATOM 3838 C CA . SER B 1 220 ? -1.265 -4.355 -3.08 1 93.88 220 SER B CA 1
ATOM 3839 C C . SER B 1 220 ? -2.373 -5.367 -2.814 1 93.88 220 SER B C 1
ATOM 3841 O O . SER B 1 220 ? -3.357 -5.059 -2.139 1 93.88 220 SER B O 1
ATOM 3843 N N . ILE B 1 221 ? -2.232 -6.547 -3.299 1 95.62 221 ILE B N 1
ATOM 3844 C CA . ILE B 1 221 ? -3.318 -7.52 -3.25 1 95.62 221 ILE B CA 1
ATOM 3845 C C . ILE B 1 221 ? -3.568 -7.941 -1.804 1 95.62 221 ILE B C 1
ATOM 3847 O O . ILE B 1 221 ? -4.707 -7.91 -1.33 1 95.62 221 ILE B O 1
ATOM 3851 N N . PRO B 1 222 ? -2.531 -8.312 -1.044 1 95.94 222 PRO B N 1
ATOM 3852 C CA . PRO B 1 222 ? -2.809 -8.688 0.346 1 95.94 222 PRO B CA 1
ATOM 3853 C C . PRO B 1 222 ? -3.42 -7.539 1.151 1 95.94 222 PRO B C 1
ATOM 3855 O O . PRO B 1 222 ? -4.277 -7.773 2.008 1 95.94 222 PRO B O 1
ATOM 3858 N N . LEU B 1 223 ? -2.967 -6.379 0.862 1 95.12 223 LEU B N 1
ATOM 3859 C CA . LEU B 1 223 ? -3.518 -5.223 1.558 1 95.12 223 LEU B CA 1
ATOM 3860 C C . LEU B 1 223 ? -4.984 -5.02 1.196 1 95.12 223 LEU B C 1
ATOM 3862 O O . LEU B 1 223 ? -5.801 -4.691 2.061 1 95.12 223 LEU B O 1
ATOM 3866 N N . TYR B 1 224 ? -5.309 -5.238 0.028 1 94.56 224 TYR B N 1
ATOM 3867 C CA . TYR B 1 224 ? -6.699 -5.16 -0.415 1 94.56 224 TYR B CA 1
ATOM 3868 C C . TYR B 1 224 ? -7.547 -6.223 0.266 1 94.56 224 TYR B C 1
ATOM 3870 O O . TYR B 1 224 ? -8.648 -5.938 0.742 1 94.56 224 TYR B O 1
ATOM 3878 N N . ILE B 1 225 ? -7.023 -7.441 0.26 1 93.81 225 ILE B N 1
ATOM 3879 C CA . ILE B 1 225 ? -7.762 -8.57 0.816 1 93.81 225 ILE B CA 1
ATOM 3880 C C . ILE B 1 225 ? -8.055 -8.312 2.293 1 93.81 225 ILE B C 1
ATOM 3882 O O . ILE B 1 225 ? -9.195 -8.453 2.738 1 93.81 225 ILE B O 1
ATOM 3886 N N . ILE B 1 226 ? -7.023 -7.926 3.074 1 94.44 226 ILE B N 1
ATOM 3887 C CA . ILE B 1 226 ? -7.207 -7.77 4.512 1 94.44 226 ILE B CA 1
ATOM 3888 C C . ILE B 1 226 ? -8.172 -6.613 4.785 1 94.44 226 ILE B C 1
ATOM 3890 O O . ILE B 1 226 ? -9.008 -6.695 5.688 1 94.44 226 ILE B O 1
ATOM 3894 N N . SER B 1 227 ? -8.039 -5.566 4.023 1 92.06 227 SER B N 1
ATOM 3895 C CA . SER B 1 227 ? -8.961 -4.445 4.191 1 92.06 227 SER B CA 1
ATOM 3896 C C . SER B 1 227 ? -10.398 -4.859 3.889 1 92.06 227 SER B C 1
ATOM 3898 O O . SER B 1 227 ? -11.32 -4.473 4.605 1 92.06 227 SER B O 1
ATOM 3900 N N . SER B 1 228 ? -10.586 -5.598 2.887 1 90.06 228 SER B N 1
ATOM 3901 C CA . SER B 1 228 ? -11.914 -6.062 2.492 1 90.06 228 SER B CA 1
ATOM 3902 C C . SER B 1 228 ? -12.492 -7.027 3.523 1 90.06 228 SER B C 1
ATOM 3904 O O . SER B 1 228 ? -13.672 -6.949 3.855 1 90.06 228 SER B O 1
ATOM 3906 N N . LEU B 1 229 ? -11.664 -7.906 4.031 1 90 229 LEU B N 1
ATOM 3907 C CA . LEU B 1 229 ? -12.117 -8.883 5.02 1 90 229 LEU B CA 1
ATOM 3908 C C . LEU B 1 229 ? -12.531 -8.188 6.312 1 90 229 LEU B C 1
ATOM 3910 O O . LEU B 1 229 ? -13.539 -8.562 6.926 1 90 229 LEU B O 1
ATOM 3914 N N . LEU B 1 230 ? -11.805 -7.164 6.664 1 90.12 230 LEU B N 1
ATOM 3915 C CA . LEU B 1 230 ? -12.047 -6.484 7.93 1 90.12 230 LEU B CA 1
ATOM 3916 C C . LEU B 1 230 ? -13.211 -5.5 7.801 1 90.12 230 LEU B C 1
ATOM 3918 O O . LEU B 1 230 ? -13.852 -5.16 8.797 1 90.12 230 LEU B O 1
ATOM 3922 N N . SER B 1 231 ? -13.445 -5 6.598 1 84 231 SER B N 1
ATOM 3923 C CA . SER B 1 231 ? -14.531 -4.047 6.379 1 84 231 SER B CA 1
ATOM 3924 C C . SER B 1 231 ? -15.891 -4.738 6.422 1 84 231 SER B C 1
ATOM 3926 O O . SER B 1 231 ? -16.906 -4.098 6.695 1 84 231 SER B O 1
ATOM 3928 N N . THR B 1 232 ? -15.961 -5.941 6.172 1 78.69 232 THR B N 1
ATOM 3929 C CA . THR B 1 232 ? -17.219 -6.68 6.199 1 78.69 232 THR B CA 1
ATOM 3930 C C . THR B 1 232 ? -17.656 -6.965 7.637 1 78.69 232 THR B C 1
ATOM 3932 O O . THR B 1 232 ? -18.828 -6.805 7.98 1 78.69 232 THR B O 1
ATOM 3935 N N . LYS B 1 233 ? -16.719 -7.457 8.422 1 75.56 233 LYS B N 1
ATOM 3936 C CA . LYS B 1 233 ? -17 -7.699 9.836 1 75.56 233 LYS B CA 1
ATOM 3937 C C . LYS B 1 233 ? -15.75 -7.5 10.688 1 75.56 233 LYS B C 1
ATOM 3939 O O . LYS B 1 233 ? -14.695 -8.062 10.391 1 75.56 233 LYS B O 1
ATOM 3944 N N . SER B 1 234 ? -15.914 -6.508 11.578 1 73.12 234 SER B N 1
ATOM 3945 C CA . SER B 1 234 ? -14.812 -6.32 12.516 1 73.12 234 SER B CA 1
ATOM 3946 C C . SER B 1 234 ? -15.25 -6.59 13.945 1 73.12 234 SER B C 1
ATOM 3948 O O . SER B 1 234 ? -16.312 -6.148 14.367 1 73.12 234 SER B O 1
ATOM 3950 N N . LYS B 1 235 ? -14.609 -7.473 14.703 1 75.5 235 LYS B N 1
ATOM 3951 C CA . LYS B 1 235 ? -15.016 -7.941 16.016 1 75.5 235 LYS B CA 1
ATOM 3952 C C . LYS B 1 235 ? -14.352 -7.129 17.125 1 75.5 235 LYS B C 1
ATOM 3954 O O . LYS B 1 235 ? -15.008 -6.727 18.094 1 75.5 235 LYS B O 1
ATOM 3959 N N . THR B 1 236 ? -13.109 -6.898 17.156 1 72.94 236 THR B N 1
ATOM 3960 C CA . THR B 1 236 ? -12.352 -6.453 18.312 1 72.94 236 THR B CA 1
ATOM 3961 C C . THR B 1 236 ? -12.094 -4.953 18.25 1 72.94 236 THR B C 1
ATOM 3963 O O . THR B 1 236 ? -12.352 -4.23 19.219 1 72.94 236 THR B O 1
ATOM 3966 N N . ALA B 1 237 ? -11.523 -4.547 17.219 1 86.81 237 ALA B N 1
ATOM 3967 C CA . ALA B 1 237 ? -11.117 -3.154 17.062 1 86.81 237 ALA B CA 1
ATOM 3968 C C . ALA B 1 237 ? -11.5 -2.619 15.68 1 86.81 237 ALA B C 1
ATOM 3970 O O . ALA B 1 237 ? -12.031 -3.357 14.852 1 86.81 237 ALA B O 1
ATOM 3971 N N . ASP B 1 238 ? -11.398 -1.366 15.609 1 91 238 ASP B N 1
ATOM 3972 C CA . ASP B 1 238 ? -11.656 -0.743 14.312 1 91 238 ASP B CA 1
ATOM 3973 C C . ASP B 1 238 ? -10.844 -1.418 13.211 1 91 238 ASP B C 1
ATOM 3975 O O . ASP B 1 238 ? -9.68 -1.758 13.406 1 91 238 ASP B O 1
ATOM 3979 N N . PRO B 1 239 ? -11.453 -1.653 12.109 1 90.62 239 PRO B N 1
ATOM 3980 C CA . PRO B 1 239 ? -10.797 -2.35 11.008 1 90.62 239 PRO B CA 1
ATOM 3981 C C . PRO B 1 239 ? -9.469 -1.708 10.617 1 90.62 239 PRO B C 1
ATOM 3983 O O . PRO B 1 239 ? -8.555 -2.398 10.148 1 90.62 239 PRO B O 1
ATOM 3986 N N . LEU B 1 240 ? -9.336 -0.45 10.758 1 91.56 240 LEU B N 1
ATOM 3987 C CA . LEU B 1 240 ? -8.086 0.228 10.422 1 91.56 240 LEU B CA 1
ATOM 3988 C C . LEU B 1 240 ? -6.926 -0.348 11.227 1 91.56 240 LEU B C 1
ATOM 3990 O O . LEU B 1 240 ? -5.836 -0.555 10.688 1 91.56 240 LEU B O 1
ATOM 3994 N N . TYR B 1 241 ? -7.137 -0.602 12.461 1 92.06 241 TYR B N 1
ATOM 3995 C CA . TYR B 1 241 ? -6.055 -1.074 13.32 1 92.06 241 TYR B CA 1
ATOM 3996 C C . TYR B 1 241 ? -5.707 -2.523 13.016 1 92.06 241 TYR B C 1
ATOM 3998 O O . TYR B 1 241 ? -4.559 -2.943 13.188 1 92.06 241 TYR B O 1
ATOM 4006 N N . GLY B 1 242 ? -6.691 -3.287 12.578 1 92.81 242 GLY B N 1
ATOM 4007 C CA . GLY B 1 242 ? -6.355 -4.586 12.023 1 92.81 242 GLY B CA 1
ATOM 4008 C C . GLY B 1 242 ? -5.504 -4.496 10.773 1 92.81 242 GLY B C 1
ATOM 4009 O O . GLY B 1 242 ? -4.555 -5.262 10.602 1 92.81 242 GLY B O 1
ATOM 4010 N N . TYR B 1 243 ? -5.883 -3.574 9.953 1 94.38 243 TYR B N 1
ATOM 4011 C CA . TYR B 1 243 ? -5.145 -3.311 8.719 1 94.38 243 TYR B CA 1
ATOM 4012 C C . TYR B 1 243 ? -3.707 -2.914 9.023 1 94.38 243 TYR B C 1
ATOM 4014 O O . TYR B 1 243 ? -2.77 -3.447 8.422 1 94.38 243 TYR B O 1
ATOM 4022 N N . ILE B 1 244 ? -3.51 -2.057 9.961 1 93.69 244 ILE B N 1
ATOM 4023 C CA . ILE B 1 244 ? -2.176 -1.614 10.352 1 93.69 244 ILE B CA 1
ATOM 4024 C C . ILE B 1 244 ? -1.427 -2.764 11.023 1 93.69 244 ILE B C 1
ATOM 4026 O O . ILE B 1 244 ? -0.228 -2.945 10.797 1 93.69 244 ILE B O 1
ATOM 4030 N N . ALA B 1 245 ? -2.078 -3.484 11.859 1 93.88 245 ALA B N 1
ATOM 4031 C CA . ALA B 1 245 ? -1.475 -4.648 12.5 1 93.88 245 ALA B CA 1
ATOM 4032 C C . ALA B 1 245 ? -0.936 -5.629 11.461 1 93.88 245 ALA B C 1
ATOM 4034 O O . ALA B 1 245 ? 0.114 -6.246 11.672 1 93.88 245 ALA B O 1
ATOM 4035 N N . TYR B 1 246 ? -1.683 -5.793 10.375 1 96.25 246 TYR B N 1
ATOM 4036 C CA . TYR B 1 246 ? -1.208 -6.66 9.305 1 96.25 246 TYR B CA 1
ATOM 4037 C C . TYR B 1 246 ? 0.112 -6.152 8.734 1 96.25 246 TYR B C 1
ATOM 4039 O O . TYR B 1 246 ? 1.052 -6.93 8.547 1 96.25 246 TYR B O 1
ATOM 4047 N N . ILE B 1 247 ? 0.133 -4.859 8.453 1 94.94 247 ILE B N 1
ATOM 4048 C CA . ILE B 1 247 ? 1.328 -4.258 7.867 1 94.94 247 ILE B CA 1
ATOM 4049 C C . ILE B 1 247 ? 2.521 -4.48 8.797 1 94.94 247 ILE B C 1
ATOM 4051 O O . ILE B 1 247 ? 3.6 -4.875 8.344 1 94.94 247 ILE B O 1
ATOM 4055 N N . VAL B 1 248 ? 2.332 -4.297 10.062 1 93.19 248 VAL B N 1
ATOM 4056 C CA . VAL B 1 248 ? 3.393 -4.461 11.047 1 93.19 248 VAL B CA 1
ATOM 4057 C C . VAL B 1 248 ? 3.801 -5.93 11.125 1 93.19 248 VAL B C 1
ATOM 4059 O O . VAL B 1 248 ? 4.992 -6.254 11.117 1 93.19 248 VAL B O 1
ATOM 4062 N N . LEU B 1 249 ? 2.846 -6.805 11.164 1 94.94 249 LEU B N 1
ATOM 4063 C CA . LEU B 1 249 ? 3.102 -8.234 11.281 1 94.94 249 LEU B CA 1
ATOM 4064 C C . LEU B 1 249 ? 3.881 -8.75 10.078 1 94.94 249 LEU B C 1
ATOM 4066 O O . LEU B 1 249 ? 4.875 -9.461 10.234 1 94.94 249 LEU B O 1
ATOM 4070 N N . VAL B 1 250 ? 3.418 -8.406 8.938 1 94.69 250 VAL B N 1
ATOM 4071 C CA . VAL B 1 250 ? 4.066 -8.891 7.723 1 94.69 250 VAL B CA 1
ATOM 4072 C C . VAL B 1 250 ? 5.477 -8.305 7.625 1 94.69 250 VAL B C 1
ATOM 4074 O O . VAL B 1 250 ? 6.395 -8.969 7.141 1 94.69 250 VAL B O 1
ATOM 4077 N N . SER B 1 251 ? 5.625 -7.062 8.031 1 92 251 SER B N 1
ATOM 4078 C CA . SER B 1 251 ? 6.945 -6.441 8.008 1 92 251 SER B CA 1
ATOM 4079 C C . SER B 1 251 ? 7.918 -7.176 8.93 1 92 251 SER B C 1
ATOM 4081 O O . SER B 1 251 ? 9.047 -7.48 8.531 1 92 251 SER B O 1
ATOM 4083 N N . ILE B 1 252 ? 7.516 -7.48 10.117 1 92.94 252 ILE B N 1
ATOM 4084 C CA . ILE B 1 252 ? 8.344 -8.211 11.07 1 92.94 252 ILE B CA 1
ATOM 4085 C C . ILE B 1 252 ? 8.633 -9.609 10.539 1 92.94 252 ILE B C 1
ATOM 4087 O O . ILE B 1 252 ? 9.781 -10.062 10.555 1 92.94 252 ILE B O 1
ATOM 4091 N N . ALA B 1 253 ? 7.609 -10.258 10.055 1 92.44 253 ALA B N 1
ATOM 4092 C CA . ALA B 1 253 ? 7.738 -11.633 9.57 1 92.44 253 ALA B CA 1
ATOM 4093 C C . ALA B 1 253 ? 8.68 -11.703 8.375 1 92.44 253 ALA B C 1
ATOM 4095 O O . ALA B 1 253 ? 9.477 -12.641 8.25 1 92.44 253 ALA B O 1
ATOM 4096 N N . THR B 1 254 ? 8.578 -10.766 7.496 1 91.06 254 THR B N 1
ATOM 4097 C CA . THR B 1 254 ? 9.422 -10.758 6.312 1 91.06 254 THR B CA 1
ATOM 4098 C C . THR B 1 254 ? 10.883 -10.508 6.691 1 91.06 254 THR B C 1
ATOM 4100 O O . THR B 1 254 ? 11.797 -11.086 6.098 1 91.06 254 THR B O 1
ATOM 4103 N N . VAL B 1 255 ? 11.141 -9.664 7.66 1 88.94 255 VAL B N 1
ATOM 4104 C CA . VAL B 1 255 ? 12.5 -9.422 8.133 1 88.94 255 VAL B CA 1
ATOM 4105 C C . VAL B 1 255 ? 13.062 -10.688 8.766 1 88.94 255 VAL B C 1
ATOM 4107 O O . VAL B 1 255 ? 14.211 -11.047 8.523 1 88.94 255 VAL B O 1
ATOM 4110 N N . LEU B 1 256 ? 12.266 -11.281 9.523 1 90.31 256 LEU B N 1
ATOM 4111 C CA . LEU B 1 256 ? 12.688 -12.523 10.164 1 90.31 256 LEU B CA 1
ATOM 4112 C C . LEU B 1 256 ? 12.992 -13.594 9.125 1 90.31 256 LEU B C 1
ATOM 4114 O O . LEU B 1 256 ? 14.008 -14.289 9.211 1 90.31 256 LEU B O 1
ATOM 4118 N N . LEU B 1 257 ? 12.141 -13.695 8.148 1 89.56 257 LEU B N 1
ATOM 4119 C CA . LEU B 1 257 ? 12.344 -14.664 7.078 1 89.56 257 LEU B CA 1
ATOM 4120 C C . LEU B 1 257 ? 13.586 -14.312 6.254 1 89.56 257 LEU B C 1
ATOM 4122 O O . LEU B 1 257 ? 14.383 -15.188 5.922 1 89.56 257 LEU B O 1
ATOM 4126 N N . GLY B 1 258 ? 13.75 -13.086 5.965 1 86.62 258 GLY B N 1
ATOM 4127 C CA . GLY B 1 258 ? 14.898 -12.625 5.199 1 86.62 258 GLY B CA 1
ATOM 4128 C C . GLY B 1 258 ? 16.219 -12.867 5.91 1 86.62 258 GLY B C 1
ATOM 4129 O O . GLY B 1 258 ? 17.203 -13.289 5.289 1 86.62 258 GLY B O 1
ATOM 4130 N N . THR B 1 259 ? 16.266 -12.57 7.137 1 85.19 259 THR B N 1
ATOM 4131 C CA . THR B 1 259 ? 17.484 -12.797 7.922 1 85.19 259 THR B CA 1
ATOM 4132 C C . THR B 1 259 ? 17.797 -14.281 8.008 1 85.19 259 THR B C 1
ATOM 4134 O O . THR B 1 259 ? 18.969 -14.68 7.965 1 85.19 259 THR B O 1
ATOM 4137 N N . SER B 1 260 ? 16.859 -15.062 8.125 1 84.69 260 SER B N 1
ATOM 4138 C CA . SER B 1 260 ? 17.062 -16.516 8.172 1 84.69 260 SER B CA 1
ATOM 4139 C C . SER B 1 260 ? 17.609 -17.031 6.848 1 84.69 260 SER B C 1
ATOM 4141 O O . SER B 1 260 ? 18.484 -17.891 6.836 1 84.69 260 SER B O 1
ATOM 4143 N N . ILE B 1 261 ? 17.078 -16.469 5.762 1 79.81 261 ILE B N 1
ATOM 4144 C CA . ILE B 1 261 ? 17.547 -16.875 4.438 1 79.81 261 ILE B CA 1
ATOM 4145 C C . ILE B 1 261 ? 18.953 -16.359 4.211 1 79.81 261 ILE B C 1
ATOM 4147 O O . ILE B 1 261 ? 19.812 -17.062 3.676 1 79.81 261 ILE B O 1
ATOM 4151 N N . ALA B 1 262 ? 19.203 -15.156 4.598 1 76.62 262 ALA B N 1
ATOM 4152 C CA . ALA B 1 262 ? 20.531 -14.555 4.438 1 76.62 262 ALA B CA 1
ATOM 4153 C C . ALA B 1 262 ? 21.578 -15.305 5.254 1 76.62 262 ALA B C 1
ATOM 4155 O O . ALA B 1 262 ? 22.703 -15.516 4.789 1 76.62 262 ALA B O 1
ATOM 4156 N N . GLU B 1 263 ? 21.219 -15.602 6.422 1 77.06 263 GLU B N 1
ATOM 4157 C CA . GLU B 1 263 ? 22.125 -16.375 7.273 1 77.06 263 GLU B CA 1
ATOM 4158 C C . GLU B 1 263 ? 22.422 -17.734 6.676 1 77.06 263 GLU B C 1
ATOM 4160 O O . GLU B 1 263 ? 23.562 -18.188 6.684 1 77.06 263 GLU B O 1
ATOM 4165 N N . SER B 1 264 ? 21.453 -18.281 6.125 1 72.56 264 SER B N 1
ATOM 4166 C CA . SER B 1 264 ? 21.641 -19.594 5.508 1 72.56 264 SER B CA 1
ATOM 4167 C C . SER B 1 264 ? 22.484 -19.484 4.242 1 72.56 264 SER B C 1
ATOM 4169 O O . SER B 1 264 ? 23.328 -20.344 3.977 1 72.56 264 SER B O 1
ATOM 4171 N N . SER B 1 265 ? 22.188 -18.391 3.494 1 68.25 265 SER B N 1
ATOM 4172 C CA . SER B 1 265 ? 22.953 -18.188 2.271 1 68.25 265 SER B CA 1
ATOM 4173 C C . SER B 1 265 ? 24.391 -17.797 2.582 1 68.25 265 SER B C 1
ATOM 4175 O O . SER B 1 265 ? 25.328 -18.219 1.889 1 68.25 265 SER B O 1
ATOM 4177 N N . PHE B 1 266 ? 24.469 -16.891 3.535 1 61.22 266 PHE B N 1
ATOM 4178 C CA . PHE B 1 266 ? 25.781 -16.453 3.965 1 61.22 266 PHE B CA 1
ATOM 4179 C C . PHE B 1 266 ? 26.609 -17.641 4.477 1 61.22 266 PHE B C 1
ATOM 4181 O O . PHE B 1 266 ? 27.766 -17.797 4.102 1 61.22 266 PHE B O 1
ATOM 4188 N N . TRP B 1 267 ? 26.062 -18.438 5.258 1 61.81 267 TRP B N 1
ATOM 4189 C CA . TRP B 1 267 ? 26.75 -19.594 5.797 1 61.81 267 TRP B CA 1
ATOM 4190 C C . TRP B 1 267 ? 27.078 -20.594 4.691 1 61.81 267 TRP B C 1
ATOM 4192 O O . TRP B 1 267 ? 28.156 -21.203 4.695 1 61.81 267 TRP B O 1
ATOM 4202 N N . GLU B 1 268 ? 26.203 -20.656 3.756 1 61 268 GLU B N 1
ATOM 4203 C CA . GLU B 1 268 ? 26.469 -21.516 2.605 1 61 268 GLU B CA 1
ATOM 4204 C C . GLU B 1 268 ? 27.609 -20.969 1.756 1 61 268 GLU B C 1
ATOM 4206 O O . GLU B 1 268 ? 28.453 -21.719 1.272 1 61 268 GLU B O 1
ATOM 4211 N N . MET B 1 269 ? 27.547 -19.641 1.545 1 57.56 269 MET B N 1
ATOM 4212 C CA . MET B 1 269 ? 28.641 -19 0.806 1 57.56 269 MET B CA 1
ATOM 4213 C C . MET B 1 269 ? 29.953 -19.141 1.559 1 57.56 269 MET B C 1
ATOM 4215 O O . MET B 1 269 ? 31 -19.391 0.951 1 57.56 269 MET B O 1
ATOM 4219 N N . MET B 1 270 ? 29.906 -18.828 2.814 1 59.03 270 MET B N 1
ATOM 4220 C CA . MET B 1 270 ? 31.094 -18.953 3.65 1 59.03 270 MET B CA 1
ATOM 4221 C C . MET B 1 270 ? 31.578 -20.391 3.693 1 59.03 270 MET B C 1
ATOM 4223 O O . MET B 1 270 ? 32.781 -20.641 3.709 1 59.03 270 MET B O 1
ATOM 4227 N N . ASP B 1 271 ? 30.703 -21.312 3.797 1 55.28 271 ASP B N 1
ATOM 4228 C CA . ASP B 1 271 ? 31.062 -22.719 3.775 1 55.28 271 ASP B CA 1
ATOM 4229 C C . ASP B 1 271 ? 31.531 -23.141 2.383 1 55.28 271 ASP B C 1
ATOM 4231 O O . ASP B 1 271 ? 32.344 -24.078 2.244 1 55.28 271 ASP B O 1
ATOM 4235 N N . SER B 1 272 ? 30.906 -22.578 1.398 1 53.09 272 SER B N 1
ATOM 4236 C CA . SER B 1 272 ? 31.469 -22.812 0.077 1 53.09 272 SER B CA 1
ATOM 4237 C C . SER B 1 272 ? 32.875 -22.203 -0.045 1 53.09 272 SER B C 1
ATOM 4239 O O . SER B 1 272 ? 33.219 -21.312 0.73 1 53.09 272 SER B O 1
ATOM 4241 N N . ASP B 1 273 ? 33.844 -22.719 -1.051 1 48.16 273 ASP B N 1
ATOM 4242 C CA . ASP B 1 273 ? 35.281 -22.609 -1.272 1 48.16 273 ASP B CA 1
ATOM 4243 C C . ASP B 1 273 ? 35.688 -21.156 -1.41 1 48.16 273 ASP B C 1
ATOM 4245 O O . ASP B 1 273 ? 36.844 -20.859 -1.708 1 48.16 273 ASP B O 1
ATOM 4249 N N . LEU B 1 274 ? 34.875 -20.188 -1.472 1 42.47 274 LEU B N 1
ATOM 4250 C CA . LEU B 1 274 ? 35.562 -18.953 -1.846 1 42.47 274 LEU B CA 1
ATOM 4251 C C . LEU B 1 274 ? 36.594 -18.547 -0.783 1 42.47 274 LEU B C 1
ATOM 4253 O O . LEU B 1 274 ? 37.562 -17.859 -1.084 1 42.47 274 LEU B O 1
ATOM 4257 N N . PHE B 1 275 ? 36.312 -18.688 0.508 1 41.31 275 PHE B N 1
ATOM 4258 C CA . PHE B 1 275 ? 37.438 -18.406 1.392 1 41.31 275 PHE B CA 1
ATOM 4259 C C . PHE B 1 275 ? 38.5 -19.516 1.312 1 41.31 275 PHE B C 1
ATOM 4261 O O . PHE B 1 275 ? 39.531 -19.453 1.982 1 41.31 275 PHE B O 1
ATOM 4268 N N . TYR B 1 276 ? 38.156 -20.672 0.741 1 36.25 276 TYR B N 1
ATOM 4269 C CA . TYR B 1 276 ? 39.375 -21.469 0.608 1 36.25 276 TYR B CA 1
ATOM 4270 C C . TYR B 1 276 ? 40.281 -20.922 -0.481 1 36.25 276 TYR B C 1
ATOM 4272 O O . TYR B 1 276 ? 41.312 -21.5 -0.777 1 36.25 276 TYR B O 1
ATOM 4280 N N . PHE B 1 277 ? 39.844 -19.984 -1.422 1 31.97 277 PHE B N 1
ATOM 4281 C CA . PHE B 1 277 ? 41.031 -19.484 -2.105 1 31.97 277 PHE B CA 1
ATOM 4282 C C . PHE B 1 277 ? 41.688 -18.344 -1.328 1 31.97 277 PHE B C 1
ATOM 4284 O O . PHE B 1 277 ? 40.969 -17.547 -0.691 1 31.97 277 PHE B O 1
#

InterPro domains:
  IPR046481 Domain of unknown function DUF6574 [PF20214] (67-260)

Radius of gyration: 42.94 Å; Cα contacts (8 Å, |Δi|>4): 531; chains: 2; bounding box: 62×174×115 Å

Organism: NCBI:txid1508404

Sequence (554 aa):
MSCIKCGHEQSAGKFCGNCGSEMVVKEDFVSQNQHQASAPPPPLQEQVQQQHQAAVASAPNPTIEKAKATSKNYWNYFKQYIKSPSHSLITGEAEFKNGVISIILFSILLGSLPYLVARRAMESTFGGFGMSDYGPSFFEMFFQSFMITAAIVFLIITCLFLINKVFGREDTYKSVMTIYGSHILLPLIFLVTAVVTLLMSMYTLSSILIILSLATAVGSIPLYIISSLLSTKSKTADPLYGYIAYIVLVSIATVLLGTSIAESSFWEMMDSDLFYFMSCIKCGHEQSAGKFCGNCGSEMVVKEDFVSQNQHQASAPPPPLQEQVQQQHQAAVASAPNPTIEKAKATSKNYWNYFKQYIKSPSHSLITGEAEFKNGVISIILFSILLGSLPYLVARRAMESTFGGFGMSDYGPSFFEMFFQSFMITAAIVFLIITCLFLINKVFGREDTYKSVMTIYGSHILLPLIFLVTAVVTLLMSMYTLSSILIILSLATAVGSIPLYIISSLLSTKSKTADPLYGYIAYIVLVSIATVLLGTSIAESSFWEMMDSDLFYF

Nearest PDB structures (foldseek):
  2l7n-assembly1_A  TM=3.372E-01  e=7.216E+00  Mus musculus
  7a0g-assembly1_EEE  TM=2.567E-01  e=9.638E+00  Serratia marcescens

Solvent-accessible surface area (backbone atoms only — not comparable to full-atom values): 30421 Å² total; per-residue (Å²): 86,64,31,87,86,82,65,51,70,44,85,76,67,59,46,29,92,84,77,65,47,78,30,75,72,74,70,72,76,74,69,85,77,74,88,81,82,77,81,78,82,78,86,76,80,75,75,75,74,75,70,73,73,67,72,69,69,70,64,73,53,64,68,57,49,51,47,50,50,50,50,52,53,42,51,53,48,48,60,51,26,71,62,34,34,68,53,30,73,72,58,30,52,78,51,30,69,56,8,49,50,43,49,50,52,43,26,51,53,59,7,42,42,63,48,55,52,49,54,47,50,43,28,68,73,64,66,62,61,83,58,78,81,77,47,83,54,66,64,60,47,23,52,54,41,24,51,51,46,45,49,52,52,52,48,52,49,50,47,50,38,52,42,30,47,67,28,20,80,49,68,51,67,60,24,49,43,14,32,51,19,36,52,39,48,58,28,39,53,32,38,54,52,15,52,52,30,43,77,69,67,38,55,70,63,16,51,54,27,42,51,50,16,49,47,36,53,68,47,51,48,53,52,43,51,50,30,38,51,22,64,75,35,52,69,70,52,38,43,65,58,44,47,50,48,41,55,52,49,50,52,52,51,49,50,54,51,47,51,54,50,47,50,51,46,47,50,46,50,62,70,35,64,66,72,74,100,89,69,32,87,86,80,68,53,71,51,87,80,64,58,48,30,95,82,77,67,47,81,29,77,68,74,75,73,80,74,75,82,92,84,86,90,87,80,77,82,72,72,84,70,76,74,71,74,70,74,68,70,70,65,69,69,69,70,66,72,52,65,69,56,47,50,48,50,50,50,49,50,50,41,50,53,50,48,59,51,26,70,61,34,34,67,54,32,74,74,57,31,53,78,51,30,70,56,8,49,49,44,48,50,52,44,26,52,53,61,8,43,41,64,47,55,51,48,54,48,48,42,28,68,72,64,67,63,60,83,57,77,80,77,49,84,54,65,64,60,48,23,51,54,41,24,50,52,45,45,47,51,52,51,49,51,48,50,47,50,36,52,42,31,48,67,27,22,78,48,69,51,66,59,25,50,44,14,33,51,20,35,54,38,48,59,28,39,52,32,38,55,53,15,52,54,31,44,76,70,66,39,55,69,61,16,51,53,28,41,51,50,16,48,46,34,54,70,46,51,48,52,51,43,51,50,31,38,51,21,63,74,36,51,71,72,50,38,41,65,59,43,44,49,48,41,56,53,49,50,52,53,49,48,51,54,52,47,51,55,49,47,51,50,48,48,49,45,50,63,70,36,64,66,73,74,98

pLDDT: mean 77.02, std 21.96, range [20.84, 97.44]

Secondary structure (DSSP, 8-state):
-B-TTT--B-SS-SB-TTT--B---------------------------------------HHHHHHHHHHHHHHHHHHHHHH-GGGHHHHTTTTHHHHHHHHHHHHHHHHHHHHHHHHHHHHHHHTT-SGGGTS--HHHHHHHHHHHHHHHHHHHHHHHHHHHHHHSS---HHHHHHHHHHHTHHHHHHHHHHHHHHHTT-HHHHHHHHHHHHIIIIIIHHHHHHHHHHHH--SSS-HHHHHHHHHHHHHHHHHHHHHHHHHHHHHHHHHTGGGG-/-B-TTT--B-SS-SB-TTT--B---------------------------------------HHHHHHHHHHHHHHHHHHHHHH-GGGHHHHTTTTHHHHHHHHHHHHHHHHHHHHHHHHHHHHHHHTT-SGGGTS--HHHHHHHHHHHHHHHHHHHHHHHHHHHHHHSS---HHHHHHHHHHHTHHHHHHHHHHHHHHHTT-HHHHHHHHHHHHIIIIIIHHHHHHHHHHHH--SSS-HHHHHHHHHHHHHHHHHHHHHHHHHHHHHHHHHTGGGG-